Protein AF-A0A9P0HIS6-F1 (afdb_monomer_lite)

InterPro domains:
  IPR008614 Acidic fibroblast growth factor intracellular-binding protein [PF05427] (4-352)
  IPR008614 Acidic fibroblast growth factor intracellular-binding protein [PTHR13223] (1-351)
  IPR010562 Haemolymph juvenile hormone binding [PF06585] (354-543)
  IPR010562 Haemolymph juvenile hormone binding [SM00700] (314-544)
  IPR038606 Takeout superfamily [G3DSA:3.15.10.30] (337-542)

Organism: Nezara viridula (NCBI:txid85310)

Foldseek 3Di:
DPPPPPPPPDPADDADLLLLLCVLLPHDLVRSLVLQLVFDDPPDPCSSVVSSVVSVVNNVVVVVCVVCLLFLVSSVVDDPHRYDPVRSQSNNQSLQDDDQQLLLQVFLDPLDPVVLVVCVVSCVVVVGDNRNSSSNSVSLSSLLVQQVPDAEDSLVCCCVRSVYDSVSSLLSSLRSLSVSLSAHQPDPLNPLDISVLSSQLSVLCLPQQADPHPPPPDGSSDGDLLLLQLLLLLVVCLVVVVVLLCQLLVQCVVPDDPLLSVVCSVCVNQLSCLLSVLSNCSSDSVSSNCVLVSLSPSPVVVLLVSLDDLSNLLSSLVSSLVSSCVDPSNPDPSNNSSSVSSSSSSSSSNSPRCSSQAQPVAQHFLAWDKFAFCDDLDGKIKTFHRKTKHQVVVWDWDDWDADPVQRKIKTKTWRAKMWMKGWIFMADGRRNRTDTATAMKIKMFGGWIKIKMKGWDWDDDPPFTFTQIFIFIATDDTPAIFIQGDHSSHDPVRSVVVSCVCRVCVVVVCVRRRVVVRVSCRVRVSVNCRVVRRPDTPPSVDPDD

pLDDT: mean 84.47, std 11.84, range [38.16, 97.06]

Sequence (545 aa):
MIPDVDVFISNYTIVDPDVYQLWVDGCTSEDAVENVHRHVIRYAENTLELVKSDVCDHYRTYNLLEKLLHNPPKLAEQLNFQIEPLTRQLLIEKYYEFDDIVIRELLGRKLSSRYRKDLDEVSEKTGITLKSCRRQFDNVKRIFKVVEDLQGSVIQNIKNLFLLSEDLAKRYGAVVFMACLRLETGKKKLQYLSFNDFYECALAVMHHWTYPTGSSDHDDMDLDREFLLDLREIRSLLEKEKEFKHLVCAKLKPELLDKAYQELEINFRSYARSIISIGCSLHRSREIKCLFLDLYEKCIEPWRQISWTPHDLTIFLSSFKNCALQLDCFREFDTRHAWERFMTVISTSLLRSKDLGLVSLDPMSMGNFSLGAAKGPITLRVDLSAAQLSGHSAFNLQSVKYDRETFKMEMRGLHKEIELTGGCATKGKLFRVPINSKGTLLFTLKNMEATHTVRFKPRKEKDLTFMDLDITFKINHVDMFKMDLYNPHSTRIAGAALNKLLNDNWKAILAAFTPSMEGVVQQRFTEAFSPLFKHLPYEEILPPY

Radius of gyration: 28.4 Å; chains: 1; bounding box: 76×66×81 Å

Structure (mmCIF, N/CA/C/O backbone):
data_AF-A0A9P0HIS6-F1
#
_entry.id   AF-A0A9P0HIS6-F1
#
loop_
_atom_site.group_PDB
_atom_site.id
_atom_site.type_symbol
_atom_site.label_atom_id
_atom_site.label_alt_id
_atom_site.label_comp_id
_atom_site.label_asym_id
_atom_site.label_entity_id
_atom_site.label_seq_id
_atom_site.pdbx_PDB_ins_code
_atom_site.Cartn_x
_atom_site.Cartn_y
_atom_site.Cartn_z
_atom_site.occupancy
_atom_site.B_iso_or_equiv
_atom_site.auth_seq_id
_atom_site.auth_comp_id
_atom_site.auth_asym_id
_atom_site.auth_atom_id
_atom_site.pdbx_PDB_model_num
ATOM 1 N N . MET A 1 1 ? 32.457 40.689 -40.706 1.00 38.56 1 MET A N 1
ATOM 2 C CA . MET A 1 1 ? 32.436 39.910 -39.454 1.00 38.56 1 MET A CA 1
ATOM 3 C C . MET A 1 1 ? 31.325 38.893 -39.601 1.00 38.56 1 MET A C 1
ATOM 5 O O . MET A 1 1 ? 30.163 39.266 -39.533 1.00 38.56 1 MET A O 1
ATOM 9 N N . ILE A 1 2 ? 31.680 37.665 -39.967 1.00 38.81 2 ILE A N 1
ATOM 10 C CA . ILE A 1 2 ? 30.750 36.535 -39.904 1.00 38.81 2 ILE A CA 1
ATOM 11 C C . ILE A 1 2 ? 30.695 36.184 -38.412 1.00 38.81 2 ILE A C 1
ATOM 13 O O . ILE A 1 2 ? 31.771 36.098 -37.820 1.00 38.81 2 ILE A O 1
ATOM 17 N N . PRO A 1 3 ? 29.518 36.099 -37.774 1.00 46.75 3 PRO A N 1
ATOM 18 C CA . PRO A 1 3 ? 29.457 35.650 -36.393 1.00 46.75 3 PRO A CA 1
ATOM 19 C C . PRO A 1 3 ? 30.014 34.227 -36.359 1.00 46.75 3 PRO A C 1
ATOM 21 O O . PRO A 1 3 ? 29.523 33.370 -37.097 1.00 46.75 3 PRO A O 1
ATOM 24 N N . ASP A 1 4 ? 31.062 34.011 -35.564 1.00 38.62 4 ASP A N 1
ATOM 25 C CA . ASP A 1 4 ? 31.538 32.674 -35.235 1.00 38.62 4 ASP A CA 1
ATOM 26 C C . ASP A 1 4 ? 30.339 31.896 -34.697 1.00 38.62 4 ASP A C 1
ATOM 28 O O . ASP A 1 4 ? 29.796 32.183 -33.628 1.00 38.62 4 ASP A O 1
ATOM 32 N N . VAL A 1 5 ? 29.852 30.960 -35.506 1.00 42.16 5 VAL A N 1
ATOM 33 C CA . VAL A 1 5 ? 28.905 29.963 -35.040 1.00 42.16 5 VAL A CA 1
ATOM 34 C C . VAL A 1 5 ? 29.748 28.992 -34.231 1.00 42.16 5 VAL A C 1
ATOM 36 O O . VAL A 1 5 ? 30.399 28.118 -34.801 1.00 42.16 5 VAL A O 1
ATOM 39 N N . ASP A 1 6 ? 29.755 29.164 -32.911 1.00 38.16 6 ASP A N 1
ATOM 40 C CA . ASP A 1 6 ? 30.245 28.155 -31.975 1.00 38.16 6 ASP A CA 1
ATOM 41 C C . ASP A 1 6 ? 29.341 26.918 -32.087 1.00 38.16 6 ASP A C 1
ATOM 43 O O . ASP A 1 6 ? 28.365 26.735 -31.357 1.00 38.16 6 ASP A O 1
ATOM 47 N N . VAL A 1 7 ? 29.633 26.063 -33.068 1.00 39.72 7 VAL A N 1
ATOM 48 C CA . VAL A 1 7 ? 29.036 24.734 -33.181 1.00 39.72 7 VAL A CA 1
ATOM 49 C C . VAL A 1 7 ? 29.710 23.850 -32.134 1.00 39.72 7 VAL A C 1
ATOM 51 O O . VAL A 1 7 ? 30.724 23.205 -32.397 1.00 39.72 7 VAL A O 1
ATOM 54 N N . PHE A 1 8 ? 29.140 23.798 -30.931 1.00 42.38 8 PHE A N 1
ATOM 55 C CA . PHE A 1 8 ? 29.459 22.742 -29.975 1.00 42.38 8 PHE A CA 1
ATOM 56 C C . PHE A 1 8 ? 28.862 21.424 -30.481 1.00 42.38 8 PHE A C 1
ATOM 58 O O . PHE A 1 8 ? 27.667 21.170 -30.345 1.00 42.38 8 PHE A O 1
ATOM 65 N N . ILE A 1 9 ? 29.698 20.568 -31.071 1.00 45.75 9 ILE A N 1
ATOM 66 C CA . ILE A 1 9 ? 29.363 19.157 -31.288 1.00 45.75 9 ILE A CA 1
ATOM 67 C C . ILE A 1 9 ? 29.581 18.444 -29.949 1.00 45.75 9 ILE A C 1
ATOM 69 O O . ILE A 1 9 ? 30.672 17.948 -29.671 1.00 45.75 9 ILE A O 1
ATOM 73 N N . SER A 1 10 ? 28.572 18.440 -29.080 1.00 51.94 10 SER A N 1
ATOM 74 C CA . SER A 1 10 ? 28.580 17.617 -27.869 1.00 51.94 10 SER A CA 1
ATOM 75 C C . SER A 1 10 ? 28.114 16.199 -28.195 1.00 51.94 10 SER A C 1
ATOM 77 O O . SER A 1 10 ? 27.070 15.971 -28.807 1.00 51.94 10 SER A O 1
ATOM 79 N N . ASN A 1 11 ? 28.908 15.217 -27.781 1.00 60.22 11 ASN A N 1
ATOM 80 C CA . ASN A 1 11 ? 28.584 13.799 -27.857 1.00 60.22 11 ASN A CA 1
ATOM 81 C C . ASN A 1 11 ? 27.758 13.403 -26.625 1.00 60.22 11 ASN A C 1
ATOM 83 O O . ASN A 1 11 ? 28.250 12.729 -25.718 1.00 60.22 11 ASN A O 1
ATOM 87 N N . TYR A 1 12 ? 26.497 13.836 -26.567 1.00 72.06 12 TYR A N 1
ATOM 88 C CA . TYR A 1 12 ? 25.617 13.388 -25.491 1.00 72.06 12 TYR A CA 1
ATOM 89 C C . TYR A 1 12 ? 25.525 11.863 -25.491 1.00 72.06 12 TYR A C 1
ATOM 91 O O . TYR A 1 12 ? 25.334 11.229 -26.530 1.00 72.06 12 TYR A O 1
ATOM 99 N N . THR A 1 13 ? 25.677 11.272 -24.310 1.00 80.62 13 THR A N 1
ATOM 100 C CA . THR A 1 13 ? 25.444 9.843 -24.127 1.00 80.62 13 THR A CA 1
ATOM 101 C C . THR A 1 13 ? 23.959 9.591 -24.334 1.00 80.62 13 THR A C 1
ATOM 103 O O . THR A 1 13 ? 23.132 10.031 -23.535 1.00 80.62 13 THR A O 1
ATOM 106 N N . ILE A 1 14 ? 23.626 8.917 -25.432 1.00 82.06 14 ILE A N 1
ATOM 107 C CA . ILE A 1 14 ? 22.253 8.536 -25.744 1.00 82.06 14 ILE A CA 1
ATOM 108 C C . ILE A 1 14 ? 21.861 7.403 -24.797 1.00 82.06 14 ILE A C 1
ATOM 110 O O . ILE A 1 14 ? 22.582 6.418 -24.646 1.00 82.06 14 ILE A O 1
ATOM 114 N N . VAL A 1 15 ? 20.730 7.577 -24.124 1.00 87.19 15 VAL A N 1
ATOM 115 C CA . VAL A 1 15 ? 20.141 6.576 -23.241 1.00 87.19 15 VAL A CA 1
ATOM 116 C C . VAL A 1 15 ? 18.767 6.255 -23.793 1.00 87.19 15 VAL A C 1
ATOM 118 O O . VAL A 1 15 ? 17.894 7.121 -23.793 1.00 87.19 15 VAL A O 1
ATOM 121 N N . ASP A 1 16 ? 18.570 5.016 -24.228 1.00 87.06 16 ASP A N 1
ATOM 122 C CA . ASP A 1 16 ? 17.240 4.486 -24.502 1.00 87.06 16 ASP A CA 1
ATOM 123 C C . ASP A 1 16 ? 16.554 4.084 -23.175 1.00 87.06 16 ASP A C 1
ATOM 125 O O . ASP A 1 16 ? 17.049 3.192 -22.477 1.00 87.06 16 ASP A O 1
ATOM 129 N N . PRO A 1 17 ? 15.443 4.733 -22.772 1.00 85.00 17 PRO A N 1
ATOM 130 C CA . PRO A 1 17 ? 14.759 4.420 -21.517 1.00 85.00 17 PRO A CA 1
ATOM 131 C C . PRO A 1 17 ? 14.208 2.991 -21.442 1.00 85.00 17 PRO A C 1
ATOM 133 O O . PRO A 1 17 ? 14.182 2.415 -20.354 1.00 85.00 17 PRO A O 1
ATOM 136 N N . ASP A 1 18 ? 13.784 2.415 -22.570 1.00 84.31 18 ASP A N 1
ATOM 137 C CA . ASP A 1 18 ? 13.185 1.081 -22.622 1.00 84.31 18 ASP A CA 1
ATOM 138 C C . ASP A 1 18 ? 14.282 0.011 -22.480 1.00 84.31 18 ASP A C 1
ATOM 140 O O . ASP A 1 18 ? 14.157 -0.926 -21.687 1.00 84.31 18 ASP A O 1
ATOM 144 N N . VAL A 1 19 ? 15.420 0.195 -23.164 1.00 88.44 19 VAL A N 1
ATOM 145 C CA . VAL A 1 19 ? 16.599 -0.680 -23.004 1.00 88.44 19 VAL A CA 1
ATOM 146 C C . VAL A 1 19 ? 17.194 -0.543 -21.600 1.00 88.44 19 VAL A C 1
ATOM 148 O O . VAL A 1 19 ? 17.620 -1.538 -21.006 1.00 88.44 19 VAL A O 1
ATOM 151 N N . TYR A 1 20 ? 17.188 0.668 -21.034 1.00 92.50 20 TYR A N 1
ATOM 152 C CA . TYR A 1 20 ? 17.631 0.896 -19.661 1.00 92.50 20 TYR A CA 1
ATOM 153 C C . TYR A 1 20 ? 16.743 0.179 -18.641 1.00 92.50 20 TYR A C 1
ATOM 155 O O . TYR A 1 20 ? 17.269 -0.460 -17.728 1.00 92.50 20 TYR A O 1
ATOM 163 N N . GLN A 1 21 ? 15.417 0.218 -18.814 1.00 90.38 21 GLN A N 1
ATOM 164 C CA . GLN A 1 21 ? 14.485 -0.505 -17.947 1.00 90.38 21 GLN A CA 1
ATOM 165 C C . GLN A 1 21 ? 14.746 -2.018 -17.989 1.00 90.38 21 GLN A C 1
ATOM 167 O O . GLN A 1 21 ? 14.853 -2.637 -16.938 1.00 90.38 21 GLN A O 1
ATOM 172 N N . LEU A 1 22 ? 14.965 -2.607 -19.171 1.00 85.94 22 LEU A N 1
ATOM 173 C CA . LEU A 1 22 ? 15.311 -4.033 -19.295 1.00 85.94 22 LEU A CA 1
ATOM 174 C C . LEU A 1 22 ? 16.619 -4.387 -18.575 1.00 85.94 22 LEU A C 1
ATOM 176 O O . LEU A 1 22 ? 16.728 -5.437 -17.933 1.00 85.94 22 LEU A O 1
ATOM 180 N N . TRP A 1 23 ? 17.616 -3.503 -18.646 1.00 95.44 23 TRP A N 1
ATOM 181 C CA . TRP A 1 23 ? 18.874 -3.683 -17.924 1.00 95.44 23 TRP A CA 1
ATOM 182 C C . TRP A 1 23 ? 18.682 -3.597 -16.401 1.00 95.44 23 TRP A C 1
ATOM 184 O O . TRP A 1 23 ? 19.247 -4.418 -15.667 1.00 95.44 23 TRP A O 1
ATOM 194 N N . VAL A 1 24 ? 17.861 -2.647 -15.939 1.00 91.81 24 VAL A N 1
ATOM 195 C CA . VAL A 1 24 ? 17.457 -2.446 -14.536 1.00 91.81 24 VAL A CA 1
ATOM 196 C C . VAL A 1 24 ? 16.681 -3.652 -13.988 1.00 91.81 24 VAL A C 1
ATOM 198 O O . VAL A 1 24 ? 16.967 -4.121 -12.881 1.00 91.81 24 VAL A O 1
ATOM 201 N N . ASP A 1 25 ? 15.770 -4.203 -14.791 1.00 86.19 25 ASP A N 1
ATOM 202 C CA . ASP A 1 25 ? 14.981 -5.406 -14.500 1.00 86.19 25 ASP A CA 1
ATOM 203 C C . ASP A 1 25 ? 15.838 -6.676 -14.514 1.00 86.19 25 ASP A C 1
ATOM 205 O O . ASP A 1 25 ? 15.390 -7.748 -14.106 1.00 86.19 25 ASP A O 1
ATOM 209 N N . GLY A 1 26 ? 17.099 -6.559 -14.931 1.00 89.19 26 GLY A N 1
ATOM 210 C CA . GLY A 1 26 ? 18.099 -7.610 -14.870 1.00 89.19 26 GLY A CA 1
ATOM 211 C C . GLY A 1 26 ? 18.077 -8.584 -16.046 1.00 89.19 26 GLY A C 1
ATOM 212 O O . GLY A 1 26 ? 18.701 -9.640 -15.941 1.00 89.19 26 GLY A O 1
ATOM 213 N N . CYS A 1 27 ? 17.406 -8.243 -17.149 1.00 88.75 27 CYS A N 1
ATOM 214 C CA . CYS A 1 27 ? 17.425 -9.025 -18.385 1.00 88.75 27 CYS A CA 1
ATOM 215 C C . CYS A 1 27 ? 18.839 -9.088 -18.980 1.00 88.75 27 CYS A C 1
ATOM 217 O O . CYS A 1 27 ? 19.612 -8.127 -18.883 1.00 88.75 27 CYS A O 1
ATOM 219 N N . THR A 1 28 ? 19.179 -10.208 -19.625 1.00 90.88 28 THR A N 1
ATOM 220 C CA . THR A 1 28 ? 20.441 -10.326 -20.371 1.00 90.88 28 THR A CA 1
ATOM 221 C C . THR A 1 28 ? 20.409 -9.470 -21.638 1.00 90.88 28 THR A C 1
ATOM 223 O O . THR A 1 28 ? 19.341 -9.049 -22.088 1.00 90.88 28 THR A O 1
ATOM 226 N N . SER A 1 29 ? 21.581 -9.194 -22.217 1.00 89.31 29 SER A N 1
ATOM 227 C CA . SER A 1 29 ? 21.670 -8.502 -23.508 1.00 89.31 29 SER A CA 1
ATOM 228 C C . SER A 1 29 ? 20.916 -9.260 -24.598 1.00 89.31 29 SER A C 1
ATOM 230 O O . SER A 1 29 ? 20.249 -8.650 -25.421 1.00 89.31 29 SER A O 1
ATOM 232 N N . GLU A 1 30 ? 20.980 -10.588 -24.581 1.00 88.06 30 GLU A N 1
ATOM 233 C CA . GLU A 1 30 ? 20.314 -11.474 -25.528 1.00 88.06 30 GLU A CA 1
ATOM 234 C C . GLU A 1 30 ? 18.788 -11.391 -25.394 1.00 88.06 30 GLU A C 1
ATOM 236 O O . GLU A 1 30 ? 18.099 -11.190 -26.397 1.00 88.06 30 GLU A O 1
ATOM 241 N N . ASP A 1 31 ? 18.266 -11.460 -24.164 1.00 86.06 31 ASP A N 1
ATOM 242 C CA . ASP A 1 31 ? 16.827 -11.330 -23.895 1.00 86.06 31 ASP A CA 1
ATOM 243 C C . ASP A 1 31 ? 16.311 -9.947 -24.306 1.00 86.06 31 ASP A C 1
ATOM 245 O O . ASP A 1 31 ? 15.230 -9.819 -24.886 1.00 86.06 31 ASP A O 1
ATOM 249 N N . ALA A 1 32 ? 17.093 -8.898 -24.030 1.00 85.62 32 ALA A N 1
ATOM 250 C CA . ALA A 1 32 ? 16.756 -7.533 -24.407 1.00 85.62 32 ALA A CA 1
ATOM 251 C C . ALA A 1 32 ? 16.767 -7.339 -25.926 1.00 85.62 32 ALA A C 1
ATOM 253 O O . ALA A 1 32 ? 15.851 -6.717 -26.458 1.00 85.62 32 ALA A O 1
ATOM 254 N N . VAL A 1 33 ? 17.734 -7.924 -26.642 1.00 85.00 33 VAL A N 1
ATOM 255 C CA . VAL A 1 33 ? 17.771 -7.914 -28.113 1.00 85.00 33 VAL A CA 1
ATOM 256 C C . VAL A 1 33 ? 16.543 -8.589 -28.692 1.00 85.00 33 VAL A C 1
ATOM 258 O O . VAL A 1 33 ? 15.912 -8.025 -29.584 1.00 85.00 33 VAL A O 1
ATOM 261 N N . GLU A 1 34 ? 16.173 -9.770 -28.190 1.00 80.75 34 GLU A N 1
ATOM 262 C CA . GLU A 1 34 ? 14.961 -10.447 -28.648 1.00 80.75 34 GLU A CA 1
ATOM 263 C C . GLU A 1 34 ? 13.734 -9.561 -28.420 1.00 80.75 34 GLU A C 1
ATOM 265 O O . GLU A 1 34 ? 12.851 -9.461 -29.280 1.00 80.75 34 GLU A O 1
ATOM 270 N N . ASN A 1 35 ? 13.713 -8.868 -27.284 1.00 77.38 35 ASN A N 1
ATOM 271 C CA . ASN A 1 35 ? 12.614 -8.003 -26.938 1.00 77.38 35 ASN A CA 1
ATOM 272 C C . ASN A 1 35 ? 12.484 -6.778 -27.811 1.00 77.38 35 ASN A C 1
ATOM 274 O O . ASN A 1 35 ? 11.425 -6.568 -28.396 1.00 77.38 35 ASN A O 1
ATOM 278 N N . VAL A 1 36 ? 13.557 -6.018 -27.967 1.00 78.44 36 VAL A N 1
ATOM 279 C CA . VAL A 1 36 ? 13.574 -4.851 -28.844 1.00 78.44 36 VAL A CA 1
ATOM 280 C C . VAL A 1 36 ? 13.284 -5.292 -30.286 1.00 78.44 36 VAL A C 1
ATOM 282 O O . VAL A 1 36 ? 12.434 -4.713 -30.963 1.00 78.44 36 VAL A O 1
ATOM 285 N N . HIS A 1 37 ? 13.873 -6.402 -30.747 1.00 75.38 37 HIS A N 1
ATOM 286 C CA . HIS A 1 37 ? 13.669 -6.912 -32.105 1.00 75.38 37 HIS A CA 1
ATOM 287 C C . HIS A 1 37 ? 12.217 -7.315 -32.404 1.00 75.38 37 HIS A C 1
ATOM 289 O O . HIS A 1 37 ? 11.747 -7.112 -33.526 1.00 75.38 37 HIS A O 1
ATOM 295 N N . ARG A 1 38 ? 11.464 -7.854 -31.430 1.00 71.12 38 ARG A N 1
ATOM 296 C CA . ARG A 1 38 ? 10.035 -8.191 -31.618 1.00 71.12 38 ARG A CA 1
ATOM 297 C C . ARG A 1 38 ? 9.165 -6.978 -31.969 1.00 71.12 38 ARG A C 1
ATOM 299 O O . ARG A 1 38 ? 8.029 -7.153 -32.406 1.00 71.12 38 ARG A O 1
ATOM 306 N N . HIS A 1 39 ? 9.691 -5.775 -31.802 1.00 66.44 39 HIS A N 1
ATOM 307 C CA . HIS A 1 39 ? 8.915 -4.551 -31.756 1.00 66.44 39 HIS A CA 1
ATOM 308 C C . HIS A 1 39 ? 9.420 -3.430 -32.659 1.00 66.44 39 HIS A C 1
ATOM 310 O O . HIS A 1 39 ? 8.727 -2.421 -32.842 1.00 66.44 39 HIS A O 1
ATOM 316 N N . VAL A 1 40 ? 10.595 -3.623 -33.252 1.00 67.50 40 VAL A N 1
ATOM 317 C CA . VAL A 1 40 ? 11.108 -2.793 -34.335 1.00 67.50 40 VAL A CA 1
ATOM 318 C C . VAL A 1 40 ? 10.367 -3.131 -35.630 1.00 67.50 40 VAL A C 1
ATOM 320 O O . VAL A 1 40 ? 10.153 -4.295 -35.977 1.00 67.50 40 VAL A O 1
ATOM 323 N N . ILE A 1 41 ? 9.956 -2.093 -36.363 1.00 59.81 41 ILE A N 1
ATOM 324 C CA . ILE A 1 41 ? 9.287 -2.250 -37.655 1.00 59.81 41 ILE A CA 1
ATOM 325 C C . ILE A 1 41 ? 10.320 -2.740 -38.679 1.00 59.81 41 ILE A C 1
ATOM 327 O O . ILE A 1 41 ? 11.341 -2.094 -38.912 1.00 59.81 41 ILE A O 1
ATOM 331 N N . ARG A 1 42 ? 10.057 -3.902 -39.284 1.00 62.53 42 ARG A N 1
ATOM 332 C CA . ARG A 1 42 ? 10.966 -4.560 -40.233 1.00 62.53 42 ARG A CA 1
ATOM 333 C C . ARG A 1 42 ? 10.935 -3.853 -41.587 1.00 62.53 42 ARG A C 1
ATOM 335 O O . ARG A 1 42 ? 10.133 -4.205 -42.446 1.00 62.53 42 ARG A O 1
ATOM 342 N N . TYR A 1 43 ? 11.797 -2.858 -41.763 1.00 54.03 43 TYR A N 1
ATOM 343 C CA . TYR A 1 43 ? 11.979 -2.168 -43.044 1.00 54.03 43 TYR A CA 1
ATOM 344 C C . TYR A 1 43 ? 13.182 -2.686 -43.857 1.00 54.03 43 TYR A C 1
ATOM 346 O O . TYR A 1 43 ? 13.255 -2.394 -45.046 1.00 54.03 43 TYR A O 1
ATOM 354 N N . ALA A 1 44 ? 14.110 -3.451 -43.261 1.00 56.03 44 ALA A N 1
ATOM 355 C CA . ALA A 1 44 ? 15.348 -3.901 -43.912 1.00 56.03 44 ALA A CA 1
ATOM 356 C C . ALA A 1 44 ? 15.728 -5.353 -43.549 1.00 56.03 44 ALA A C 1
ATOM 358 O O . ALA A 1 44 ? 15.354 -5.855 -42.492 1.00 56.03 44 ALA A O 1
ATOM 359 N N . GLU A 1 45 ? 16.515 -6.017 -44.404 1.00 55.88 45 GLU A N 1
ATOM 360 C CA . GLU A 1 45 ? 16.957 -7.414 -44.211 1.00 55.88 45 GLU A CA 1
ATOM 361 C C . GLU A 1 45 ? 17.912 -7.597 -43.009 1.00 55.88 45 GLU A C 1
ATOM 363 O O . GLU A 1 45 ? 17.972 -8.681 -42.435 1.00 55.88 45 GLU A O 1
ATOM 368 N N . ASN A 1 46 ? 18.573 -6.524 -42.548 1.00 64.62 46 ASN A N 1
ATOM 369 C CA . ASN A 1 46 ? 19.572 -6.551 -41.464 1.00 64.62 46 ASN A CA 1
ATOM 370 C C . ASN A 1 46 ? 19.074 -5.978 -40.120 1.00 64.62 46 ASN A C 1
ATOM 372 O O . ASN A 1 46 ? 19.878 -5.621 -39.259 1.00 64.62 46 ASN A O 1
ATOM 376 N N . THR A 1 47 ? 17.757 -5.863 -39.911 1.00 74.81 47 THR A N 1
ATOM 377 C CA . THR A 1 47 ? 17.193 -5.235 -38.699 1.00 74.81 47 THR A CA 1
ATOM 378 C C . THR A 1 47 ? 17.623 -5.926 -37.397 1.00 74.81 47 THR A C 1
ATOM 380 O O . THR A 1 47 ? 17.848 -5.241 -36.404 1.00 74.81 47 THR A O 1
ATOM 383 N N . LEU A 1 48 ? 17.791 -7.253 -37.384 1.00 80.06 48 LEU A N 1
ATOM 384 C CA . LEU A 1 48 ? 18.204 -7.986 -36.180 1.00 80.06 48 LEU A CA 1
ATOM 385 C C . LEU A 1 48 ? 19.644 -7.668 -35.754 1.00 80.06 48 LEU A C 1
ATOM 387 O O . LEU A 1 48 ? 19.883 -7.433 -34.574 1.00 80.06 48 LEU A O 1
ATOM 391 N N . GLU A 1 49 ? 20.589 -7.632 -36.695 1.00 81.56 49 GLU A N 1
ATOM 392 C CA . GLU A 1 49 ? 21.998 -7.340 -36.391 1.00 81.56 49 GLU A CA 1
ATOM 393 C C . GLU A 1 49 ? 22.185 -5.895 -35.911 1.00 81.56 49 GLU A C 1
ATOM 395 O O . GLU A 1 49 ? 22.958 -5.646 -34.987 1.00 81.56 49 GLU A O 1
ATOM 400 N N . LEU A 1 50 ? 21.420 -4.948 -36.468 1.00 79.94 50 LEU A N 1
ATOM 401 C CA . LEU A 1 50 ? 21.429 -3.554 -36.016 1.00 79.94 50 LEU A CA 1
ATOM 402 C C . LEU A 1 50 ? 20.893 -3.414 -34.586 1.00 79.94 50 LEU A C 1
ATOM 404 O O . LEU A 1 50 ? 21.546 -2.788 -33.757 1.00 79.94 50 LEU A O 1
ATOM 408 N N . VAL A 1 51 ? 19.753 -4.046 -34.276 1.00 84.06 51 VAL A N 1
ATOM 409 C CA . VAL A 1 51 ? 19.199 -4.067 -32.908 1.00 84.06 51 VAL A CA 1
ATOM 410 C C . VAL A 1 51 ? 20.169 -4.737 -31.940 1.00 84.06 51 VAL A C 1
ATOM 412 O O . VAL A 1 51 ? 20.370 -4.257 -30.828 1.00 84.06 51 VAL A O 1
ATOM 415 N N . LYS A 1 52 ? 20.799 -5.836 -32.363 1.00 86.81 52 LYS A N 1
ATOM 416 C CA . LYS A 1 52 ? 21.791 -6.540 -31.556 1.00 86.81 52 LYS A CA 1
ATOM 417 C C . LYS A 1 52 ? 22.976 -5.647 -31.210 1.00 86.81 52 LYS A C 1
ATOM 419 O O . LYS A 1 52 ? 23.351 -5.586 -30.041 1.00 86.81 52 LYS A O 1
ATOM 424 N N . SER A 1 53 ? 23.544 -4.963 -32.204 1.00 86.69 53 SER A N 1
ATOM 425 C CA . SER A 1 53 ? 24.638 -4.011 -31.988 1.00 86.69 53 SER A CA 1
ATOM 426 C C . SER A 1 53 ? 24.221 -2.904 -31.022 1.00 86.69 53 SER A C 1
ATOM 428 O O . SER A 1 53 ? 24.888 -2.705 -30.011 1.00 86.69 53 SER A O 1
ATOM 430 N N . ASP A 1 54 ? 23.084 -2.258 -31.287 1.00 87.12 54 ASP A N 1
ATOM 431 C CA . ASP A 1 54 ? 22.598 -1.110 -30.520 1.00 87.12 54 ASP A CA 1
ATOM 432 C C . ASP A 1 54 ? 22.313 -1.455 -29.048 1.00 87.12 54 ASP A C 1
ATOM 434 O O . ASP A 1 54 ? 22.821 -0.799 -28.137 1.00 87.12 54 ASP A O 1
ATOM 438 N N . VAL A 1 55 ? 21.585 -2.545 -28.781 1.00 89.81 55 VAL A N 1
ATOM 439 C CA . VAL A 1 55 ? 21.301 -2.990 -27.406 1.00 89.81 55 VAL A CA 1
ATOM 440 C C . VAL A 1 55 ? 22.585 -3.388 -26.678 1.00 89.81 55 VAL A C 1
ATOM 442 O O . VAL A 1 55 ? 22.749 -3.066 -25.501 1.00 89.81 55 VAL A O 1
ATOM 445 N N . CYS A 1 56 ? 23.526 -4.055 -27.355 1.00 91.06 56 CYS A N 1
ATOM 446 C CA . CYS A 1 56 ? 24.807 -4.412 -26.745 1.00 91.06 56 CYS A CA 1
ATOM 447 C C . CYS A 1 56 ? 25.631 -3.171 -26.373 1.00 91.06 56 CYS A C 1
ATOM 449 O O . CYS A 1 56 ? 26.263 -3.157 -25.314 1.00 91.06 56 CYS A O 1
ATOM 451 N N . ASP A 1 57 ? 25.619 -2.132 -27.207 1.00 90.44 57 ASP A N 1
ATOM 452 C CA . ASP A 1 57 ? 26.316 -0.871 -26.943 1.00 90.44 57 ASP A CA 1
ATOM 453 C C . ASP A 1 57 ? 25.687 -0.103 -25.771 1.00 90.44 57 ASP A C 1
ATOM 455 O O . ASP A 1 57 ? 26.406 0.349 -24.869 1.00 90.44 57 ASP A O 1
ATOM 459 N N . HIS A 1 58 ? 24.354 -0.063 -25.691 1.00 91.94 58 HIS A N 1
ATOM 460 C CA . HIS A 1 58 ? 23.638 0.470 -24.529 1.00 91.94 58 HIS A CA 1
ATOM 461 C C . HIS A 1 58 ? 23.975 -0.309 -23.248 1.00 91.94 58 HIS A C 1
ATOM 463 O O . HIS A 1 58 ? 24.353 0.289 -22.241 1.00 91.94 58 HIS A O 1
ATOM 469 N N . TYR A 1 59 ? 23.953 -1.645 -23.285 1.00 94.38 59 TYR A N 1
ATOM 470 C CA . TYR A 1 59 ? 24.293 -2.489 -22.132 1.00 94.38 59 TYR A CA 1
ATOM 471 C C . TYR A 1 59 ? 25.731 -2.274 -21.643 1.00 94.38 59 TYR A C 1
ATOM 473 O O . TYR A 1 59 ? 25.973 -2.203 -20.434 1.00 94.38 59 TYR A O 1
ATOM 481 N N . ARG A 1 60 ? 26.699 -2.141 -22.561 1.00 92.75 60 ARG A N 1
ATOM 482 C CA . ARG A 1 60 ? 28.088 -1.788 -22.217 1.00 92.75 60 ARG A CA 1
ATOM 483 C C . ARG A 1 60 ? 28.140 -0.440 -21.507 1.00 92.75 60 ARG A C 1
ATOM 485 O O . ARG A 1 60 ? 28.782 -0.334 -20.464 1.00 92.75 60 ARG A O 1
ATOM 492 N N . THR A 1 61 ? 27.428 0.552 -22.034 1.00 91.62 61 THR A N 1
ATOM 493 C CA . THR A 1 61 ? 27.341 1.894 -21.449 1.00 91.62 61 THR A CA 1
ATOM 494 C C . THR A 1 61 ? 26.738 1.853 -20.043 1.00 91.62 61 THR A C 1
ATOM 496 O O . THR A 1 61 ? 27.330 2.388 -19.108 1.00 91.62 61 THR A O 1
ATOM 499 N N . TYR A 1 62 ? 25.624 1.146 -19.838 1.00 94.19 62 TYR A N 1
ATOM 500 C CA . TYR A 1 62 ? 24.977 1.047 -18.525 1.00 94.19 62 TYR A CA 1
ATOM 501 C C . TYR A 1 62 ? 25.844 0.334 -17.485 1.00 94.19 62 TYR A C 1
ATOM 503 O O . TYR A 1 62 ? 25.929 0.790 -16.348 1.00 94.19 62 TYR A O 1
ATOM 511 N N . ASN A 1 63 ? 26.578 -0.711 -17.878 1.00 92.69 63 ASN A N 1
ATOM 512 C CA . ASN A 1 63 ? 27.541 -1.375 -16.993 1.00 92.69 63 ASN A CA 1
ATOM 513 C C . ASN A 1 63 ? 28.688 -0.437 -16.563 1.00 92.69 63 ASN A C 1
ATOM 515 O O . ASN A 1 63 ? 29.216 -0.564 -15.456 1.00 92.69 63 ASN A O 1
ATOM 519 N N . LEU A 1 64 ? 29.089 0.516 -17.414 1.00 91.25 64 LEU A N 1
ATOM 520 C CA . LEU A 1 64 ? 30.062 1.548 -17.039 1.00 91.25 64 LEU A CA 1
ATOM 521 C C . LEU A 1 64 ? 29.446 2.582 -16.082 1.00 91.25 64 LEU A C 1
ATOM 523 O O . LEU A 1 64 ? 30.103 2.992 -15.122 1.00 91.25 64 LEU A O 1
ATOM 527 N N . LEU A 1 65 ? 28.184 2.962 -16.309 1.00 91.50 65 LEU A N 1
ATOM 528 C CA . LEU A 1 65 ? 27.440 3.905 -15.467 1.00 91.50 65 LEU A CA 1
ATOM 529 C C . LEU A 1 65 ? 27.054 3.327 -14.097 1.00 91.50 65 LEU A C 1
ATOM 531 O O . LEU A 1 65 ? 26.936 4.087 -13.140 1.00 91.50 65 LEU A O 1
ATOM 535 N N . GLU A 1 66 ? 26.910 2.008 -13.955 1.00 92.88 66 GLU A N 1
ATOM 536 C CA . GLU A 1 66 ? 26.482 1.339 -12.713 1.00 92.88 66 GLU A CA 1
ATOM 537 C C . GLU A 1 66 ? 27.299 1.773 -11.485 1.00 92.88 66 GLU A C 1
ATOM 539 O O . GLU A 1 66 ? 26.750 2.102 -10.432 1.00 92.88 66 GLU A O 1
ATOM 544 N N . LYS A 1 67 ? 28.628 1.872 -11.628 1.00 88.94 67 LYS A N 1
ATOM 545 C CA . LYS A 1 67 ? 29.510 2.315 -10.533 1.00 88.94 67 LYS A CA 1
ATOM 546 C C . LYS A 1 67 ? 29.253 3.761 -10.112 1.00 88.94 67 LYS A C 1
ATOM 548 O O . LYS A 1 67 ? 29.450 4.088 -8.943 1.00 88.94 67 LYS A O 1
ATOM 553 N N . LEU A 1 68 ? 28.844 4.611 -11.051 1.00 90.19 68 LEU A N 1
ATOM 554 C CA . LEU A 1 68 ? 28.498 6.009 -10.801 1.00 90.19 68 LEU A CA 1
ATOM 555 C C . LEU A 1 68 ? 27.105 6.117 -10.175 1.00 90.19 68 LEU A C 1
ATOM 557 O O . LEU A 1 68 ? 26.912 6.918 -9.271 1.00 90.19 68 LEU A O 1
ATOM 561 N N . LEU A 1 69 ? 26.167 5.249 -10.563 1.00 92.75 69 LEU A N 1
ATOM 562 C CA . LEU A 1 69 ? 24.829 5.178 -9.966 1.00 92.75 69 LEU A CA 1
ATOM 563 C C . LEU A 1 69 ? 24.858 4.767 -8.488 1.00 92.75 69 LEU A C 1
ATOM 565 O O . LEU A 1 69 ? 23.963 5.124 -7.733 1.00 92.75 69 LEU A O 1
ATOM 569 N N . HIS A 1 70 ? 25.913 4.089 -8.025 1.00 93.38 70 HIS A N 1
ATOM 570 C CA . HIS A 1 70 ? 26.117 3.842 -6.593 1.00 93.38 70 HIS A CA 1
ATOM 571 C C . HIS A 1 70 ? 26.351 5.121 -5.776 1.00 93.38 70 HIS A C 1
ATOM 573 O O . HIS A 1 70 ? 26.175 5.101 -4.560 1.00 93.38 70 HIS A O 1
ATOM 579 N N . ASN A 1 71 ? 26.781 6.213 -6.407 1.00 90.25 71 ASN A N 1
ATOM 580 C CA . ASN A 1 71 ? 26.993 7.503 -5.764 1.00 90.25 71 ASN A CA 1
ATOM 581 C C . ASN A 1 71 ? 26.451 8.611 -6.686 1.00 90.25 71 ASN A C 1
ATOM 583 O O . ASN A 1 71 ? 27.225 9.189 -7.453 1.00 90.25 71 ASN A O 1
ATOM 587 N N . PRO A 1 72 ? 25.134 8.888 -6.636 1.00 91.12 72 PRO A N 1
ATOM 588 C CA . PRO A 1 72 ? 24.456 9.775 -7.582 1.00 91.12 72 PRO A CA 1
ATOM 589 C C . PRO A 1 72 ? 25.110 11.157 -7.787 1.00 91.12 72 PRO A C 1
ATOM 591 O O . PRO A 1 72 ? 25.214 11.574 -8.942 1.00 91.12 72 PRO A O 1
ATOM 594 N N . PRO A 1 73 ? 25.655 11.840 -6.757 1.00 88.06 73 PRO A N 1
ATOM 595 C CA . PRO A 1 73 ? 26.443 13.063 -6.955 1.00 88.06 73 PRO A CA 1
ATOM 596 C C . PRO A 1 73 ? 27.618 12.913 -7.937 1.00 88.06 73 PRO A C 1
ATOM 598 O O . PRO A 1 73 ? 27.825 13.770 -8.795 1.00 88.06 73 PRO A O 1
ATOM 601 N N . LYS A 1 74 ? 28.339 11.783 -7.914 1.00 88.00 74 LYS A N 1
ATOM 602 C CA . LYS A 1 74 ? 29.475 11.538 -8.825 1.00 88.00 74 LYS A CA 1
ATOM 603 C C . LYS A 1 74 ? 29.061 11.375 -10.283 1.00 88.00 74 LYS A C 1
ATOM 605 O O . LYS A 1 74 ? 29.882 11.588 -11.173 1.00 88.00 74 LYS A O 1
ATOM 610 N N . LEU A 1 75 ? 27.804 11.017 -10.549 1.00 85.81 75 LEU A N 1
ATOM 611 C CA . LEU A 1 75 ? 27.270 10.973 -11.911 1.00 85.81 75 LEU A CA 1
ATOM 612 C C . LEU A 1 75 ? 27.204 12.377 -12.535 1.00 85.81 75 LEU A C 1
ATOM 614 O O . LEU A 1 75 ? 27.277 12.503 -13.757 1.00 85.81 75 LEU A O 1
ATOM 618 N N . ALA A 1 76 ? 27.090 13.424 -11.709 1.00 76.56 76 ALA A N 1
ATOM 619 C CA . ALA A 1 76 ? 27.102 14.815 -12.146 1.00 76.56 76 ALA A CA 1
ATOM 620 C C . ALA A 1 76 ? 28.508 15.405 -12.312 1.00 76.56 76 ALA A C 1
ATOM 622 O O . ALA A 1 76 ? 28.693 16.262 -13.169 1.00 76.56 76 ALA A O 1
ATOM 623 N N . GLU A 1 77 ? 29.469 14.961 -11.504 1.00 81.75 77 GLU A N 1
ATOM 624 C CA . GLU A 1 77 ? 30.839 15.499 -11.484 1.00 81.75 77 GLU A CA 1
ATOM 625 C C . GLU A 1 77 ? 31.749 14.897 -12.564 1.00 81.75 77 GLU A C 1
ATOM 627 O O . GLU A 1 77 ? 32.768 15.481 -12.929 1.00 81.75 77 GLU A O 1
ATOM 632 N N . GLN A 1 78 ? 31.414 13.708 -13.062 1.00 81.75 78 GLN A N 1
ATOM 633 C CA . GLN A 1 78 ? 32.222 13.005 -14.056 1.00 81.75 78 GLN A CA 1
ATOM 634 C C . GLN A 1 78 ? 32.154 13.662 -15.448 1.00 81.75 78 GLN A C 1
ATOM 636 O O . GLN A 1 78 ? 31.116 14.178 -15.858 1.00 81.75 78 GLN A O 1
ATOM 641 N N . LEU A 1 79 ? 33.265 13.598 -16.191 1.00 79.38 79 LEU A N 1
ATOM 642 C CA . LEU A 1 79 ? 33.416 14.197 -17.529 1.00 79.38 79 LEU A CA 1
ATOM 643 C C . LEU A 1 79 ? 33.369 13.169 -18.675 1.00 79.38 79 LEU A C 1
ATOM 645 O O . LEU A 1 79 ? 33.433 13.543 -19.843 1.00 79.38 79 LEU A O 1
ATOM 649 N N . ASN A 1 80 ? 33.287 11.875 -18.355 1.00 79.50 80 ASN A N 1
ATOM 650 C CA . ASN A 1 80 ? 33.392 10.781 -19.324 1.00 79.50 80 ASN A CA 1
ATOM 651 C C . ASN A 1 80 ? 32.094 10.573 -20.118 1.00 79.50 80 ASN A C 1
ATOM 653 O O . ASN A 1 80 ? 32.142 10.150 -21.269 1.00 79.50 80 ASN A O 1
ATOM 657 N N . PHE A 1 81 ? 30.949 10.860 -19.502 1.00 82.25 81 PHE A N 1
ATOM 658 C CA . PHE A 1 81 ? 29.619 10.746 -20.085 1.00 82.25 81 PHE A CA 1
ATOM 659 C C . PHE A 1 81 ? 28.920 12.098 -19.999 1.00 82.25 81 PHE A C 1
ATOM 661 O O . PHE A 1 81 ? 28.570 12.564 -18.915 1.00 82.25 81 PHE A O 1
ATOM 668 N N . GLN A 1 82 ? 28.684 12.733 -21.142 1.00 83.81 82 GLN A N 1
ATOM 669 C CA . GLN A 1 82 ? 27.887 13.954 -21.197 1.00 83.81 82 GLN A CA 1
ATOM 670 C C . GLN A 1 82 ? 26.403 13.573 -21.146 1.00 83.81 82 GLN A C 1
ATOM 672 O O . GLN A 1 82 ? 25.838 13.139 -22.147 1.00 83.81 82 GLN A O 1
ATOM 677 N N . ILE A 1 83 ? 25.779 13.686 -19.971 1.00 85.12 83 ILE A N 1
ATOM 678 C CA . ILE A 1 83 ? 24.384 13.283 -19.738 1.00 85.12 83 ILE A CA 1
ATOM 679 C C . ILE A 1 83 ? 23.557 14.513 -19.366 1.00 85.12 83 ILE A C 1
ATOM 681 O O . ILE A 1 83 ? 23.912 15.268 -18.460 1.00 85.12 83 ILE A O 1
ATOM 685 N N . GLU A 1 84 ? 22.430 14.699 -20.051 1.00 85.94 84 GLU A N 1
ATOM 686 C CA . GLU A 1 84 ? 21.478 15.769 -19.752 1.00 85.94 84 GLU A CA 1
ATOM 687 C C . GLU A 1 84 ? 20.905 15.632 -18.323 1.00 85.94 84 GLU A C 1
ATOM 689 O O . GLU A 1 84 ? 20.637 14.511 -17.879 1.00 85.94 84 GLU A O 1
ATOM 694 N N . PRO A 1 85 ? 20.649 16.737 -17.591 1.00 84.38 85 PRO A N 1
ATOM 695 C CA . PRO A 1 85 ? 20.093 16.685 -16.239 1.00 84.38 85 PRO A CA 1
ATOM 696 C C . PRO A 1 85 ? 18.827 15.828 -16.083 1.00 84.38 85 PRO A C 1
ATOM 698 O O . PRO A 1 85 ? 18.735 15.085 -15.107 1.00 84.38 85 PRO A O 1
ATOM 701 N N . LEU A 1 86 ? 17.894 15.889 -17.042 1.00 86.19 86 LEU A N 1
ATOM 702 C CA . LEU A 1 86 ? 16.661 15.090 -17.025 1.00 86.19 86 LEU A CA 1
ATOM 703 C C . LEU A 1 86 ? 16.955 13.592 -17.169 1.00 86.19 86 LEU A C 1
ATOM 705 O O . LEU A 1 86 ? 16.455 12.779 -16.395 1.00 86.19 86 LEU A O 1
ATOM 709 N N . THR A 1 87 ? 17.829 13.231 -18.109 1.00 87.81 87 THR A N 1
ATOM 710 C CA . THR A 1 87 ? 18.273 11.846 -18.320 1.00 87.81 87 THR A CA 1
ATOM 711 C C . THR A 1 87 ? 19.022 11.312 -17.103 1.00 87.81 87 THR A C 1
ATOM 713 O O . THR A 1 87 ? 18.825 10.172 -16.698 1.00 87.81 87 THR A O 1
ATOM 716 N N . ARG A 1 88 ? 19.836 12.143 -16.448 1.00 90.12 88 ARG A N 1
ATOM 717 C CA . ARG A 1 88 ? 20.515 11.781 -15.199 1.00 90.12 88 ARG A CA 1
ATOM 718 C C . ARG A 1 88 ? 19.521 11.477 -14.078 1.00 90.12 88 ARG A C 1
ATOM 720 O O . ARG A 1 88 ? 19.696 10.478 -13.388 1.00 90.12 88 ARG A O 1
ATOM 727 N N . GLN A 1 89 ? 18.490 12.305 -13.911 1.00 89.38 89 GLN A N 1
ATOM 728 C CA . GLN A 1 89 ? 17.440 12.054 -12.925 1.00 89.38 89 GLN A CA 1
ATOM 729 C C . GLN A 1 89 ? 16.685 10.758 -13.240 1.00 89.38 89 GLN A C 1
ATOM 731 O O . GLN A 1 89 ? 16.492 9.949 -12.341 1.00 89.38 89 GLN A O 1
ATOM 736 N N . LEU A 1 90 ? 16.339 10.519 -14.511 1.00 91.56 90 LEU A N 1
ATOM 737 C CA . LEU A 1 90 ? 15.718 9.270 -14.960 1.00 91.56 90 LEU A CA 1
ATOM 738 C C . LEU A 1 90 ? 16.574 8.049 -14.594 1.00 91.56 90 LEU A C 1
ATOM 740 O O . LEU A 1 90 ? 16.055 7.099 -14.014 1.00 91.56 90 LEU A O 1
ATOM 744 N N . LEU A 1 91 ? 17.873 8.082 -14.911 1.00 93.75 91 LEU A N 1
ATOM 745 C CA . LEU A 1 91 ? 18.806 6.993 -14.613 1.00 93.75 91 LEU A CA 1
ATOM 746 C C . LEU A 1 91 ? 18.860 6.700 -13.109 1.00 93.75 91 LEU A C 1
ATOM 748 O O . LEU A 1 91 ? 18.764 5.547 -12.702 1.00 93.75 91 LEU A O 1
ATOM 752 N N . ILE A 1 92 ? 18.994 7.740 -12.281 1.00 95.00 92 ILE A N 1
ATOM 753 C CA . ILE A 1 92 ? 19.056 7.597 -10.822 1.00 95.00 92 ILE A CA 1
ATOM 754 C C . ILE A 1 92 ? 17.734 7.039 -10.283 1.00 95.00 92 ILE A C 1
ATOM 756 O O . ILE A 1 92 ? 17.745 6.033 -9.574 1.00 95.00 92 ILE A O 1
ATOM 760 N N . GLU A 1 93 ? 16.606 7.649 -10.646 1.00 93.56 93 GLU A N 1
ATOM 761 C CA . GLU A 1 93 ? 15.283 7.275 -10.141 1.00 93.56 93 GLU A CA 1
ATOM 762 C C . GLU A 1 93 ? 14.967 5.814 -10.486 1.00 93.56 93 GLU A C 1
ATOM 764 O O . GLU A 1 93 ? 14.675 5.011 -9.601 1.00 93.56 93 GLU A O 1
ATOM 769 N N . LYS A 1 94 ? 15.145 5.424 -11.755 1.00 91.94 94 LYS A N 1
ATOM 770 C CA . LYS A 1 94 ? 14.922 4.049 -12.221 1.00 91.94 94 LYS A CA 1
ATOM 771 C C . LYS A 1 94 ? 15.891 3.047 -11.607 1.00 91.94 94 LYS A C 1
ATOM 773 O O . LYS A 1 94 ? 15.495 1.930 -11.271 1.00 91.94 94 LYS A O 1
ATOM 778 N N . TYR A 1 95 ? 17.151 3.429 -11.399 1.00 96.88 95 TYR A N 1
ATOM 779 C CA . TYR A 1 95 ? 18.117 2.546 -10.752 1.00 96.88 95 TYR A CA 1
ATOM 780 C C . TYR A 1 95 ? 17.781 2.267 -9.287 1.00 96.88 95 TYR A C 1
ATOM 782 O O . TYR A 1 95 ? 18.088 1.173 -8.808 1.00 96.88 95 TYR A O 1
ATOM 790 N N . TYR A 1 96 ? 17.171 3.221 -8.583 1.00 97.06 96 TYR A N 1
ATOM 791 C CA . TYR A 1 96 ? 16.780 3.088 -7.180 1.00 97.06 96 TYR A CA 1
ATOM 792 C C . TYR A 1 96 ? 15.327 2.640 -6.979 1.00 97.06 96 TYR A C 1
ATOM 794 O O . TYR A 1 96 ? 14.983 2.248 -5.867 1.00 97.06 96 TYR A O 1
ATOM 802 N N . GLU A 1 97 ? 14.493 2.626 -8.015 1.00 93.06 97 GLU A N 1
ATOM 803 C CA . GLU A 1 97 ? 13.155 2.035 -7.967 1.00 93.06 97 GLU A CA 1
ATOM 804 C C . GLU A 1 97 ? 13.224 0.542 -7.587 1.00 93.06 97 GLU A C 1
ATOM 806 O O . GLU A 1 97 ? 14.116 -0.197 -8.031 1.00 93.06 97 GLU A O 1
ATOM 811 N N . PHE A 1 98 ? 12.293 0.103 -6.739 1.00 92.81 98 PHE A N 1
ATOM 812 C CA . PHE A 1 98 ? 12.221 -1.263 -6.226 1.00 92.81 98 PHE A CA 1
ATOM 813 C C . PHE A 1 98 ? 10.800 -1.823 -6.294 1.00 92.81 98 PHE A C 1
ATOM 815 O O . PHE A 1 98 ? 9.823 -1.077 -6.280 1.00 92.81 98 PHE A O 1
ATOM 822 N N . ASP A 1 99 ? 10.704 -3.149 -6.286 1.00 86.00 99 ASP A N 1
ATOM 823 C CA . ASP A 1 99 ? 9.447 -3.883 -6.260 1.00 86.00 99 ASP A CA 1
ATOM 824 C C . ASP A 1 99 ? 8.987 -4.120 -4.816 1.00 86.00 99 ASP A C 1
ATOM 826 O O . ASP A 1 99 ? 9.711 -4.683 -3.988 1.00 86.00 99 ASP A O 1
ATOM 830 N N . ASP A 1 100 ? 7.735 -3.777 -4.519 1.00 86.31 100 ASP A N 1
ATOM 831 C CA . ASP A 1 100 ? 7.095 -3.975 -3.212 1.00 86.31 100 ASP A CA 1
ATOM 832 C C . ASP A 1 100 ? 7.202 -5.419 -2.722 1.00 86.31 100 ASP A C 1
ATOM 834 O O . ASP A 1 100 ? 7.467 -5.673 -1.547 1.00 86.31 100 ASP A O 1
ATOM 838 N N . ILE A 1 101 ? 7.016 -6.373 -3.635 1.00 84.50 101 ILE A N 1
ATOM 839 C CA . ILE A 1 101 ? 7.074 -7.809 -3.348 1.00 84.50 101 ILE A CA 1
ATOM 840 C C . ILE A 1 101 ? 8.488 -8.269 -2.977 1.00 84.50 101 ILE A C 1
ATOM 842 O O . ILE A 1 101 ? 8.638 -9.159 -2.143 1.00 84.50 101 ILE A O 1
ATOM 846 N N . VAL A 1 102 ? 9.523 -7.636 -3.540 1.00 87.88 102 VAL A N 1
ATOM 847 C CA . VAL A 1 102 ? 10.919 -7.929 -3.202 1.00 87.88 102 VAL A CA 1
ATOM 848 C C . VAL A 1 102 ? 11.225 -7.337 -1.837 1.00 87.88 102 VAL A C 1
ATOM 850 O O . VAL A 1 102 ? 11.626 -8.072 -0.937 1.00 87.88 102 VAL A O 1
ATOM 853 N N . ILE A 1 103 ? 10.963 -6.040 -1.630 1.00 92.50 103 ILE A N 1
ATOM 854 C CA . ILE A 1 103 ? 11.215 -5.387 -0.337 1.00 92.50 103 ILE A CA 1
ATOM 855 C C . ILE A 1 103 ? 10.450 -6.075 0.793 1.00 92.50 103 ILE A C 1
ATOM 857 O O . ILE A 1 103 ? 11.014 -6.278 1.867 1.00 92.50 103 ILE A O 1
ATOM 861 N N . ARG A 1 104 ? 9.218 -6.533 0.547 1.00 88.62 104 ARG A N 1
ATOM 862 C CA . ARG A 1 104 ? 8.435 -7.319 1.507 1.00 88.62 104 ARG A CA 1
ATOM 863 C C . ARG A 1 104 ? 9.180 -8.554 2.028 1.00 88.62 104 ARG A C 1
ATOM 865 O O . ARG A 1 104 ? 9.091 -8.826 3.227 1.00 88.62 104 ARG A O 1
ATOM 872 N N . GLU A 1 105 ? 9.901 -9.277 1.171 1.00 87.50 105 GLU A N 1
ATOM 873 C CA . GLU A 1 105 ? 10.721 -10.438 1.558 1.00 87.50 105 GLU A CA 1
ATOM 874 C C . GLU A 1 105 ? 12.071 -10.030 2.180 1.00 87.50 105 GLU A C 1
ATOM 876 O O . GLU A 1 105 ? 12.671 -10.804 2.933 1.00 87.50 105 GLU A O 1
ATOM 881 N N . LEU A 1 106 ? 12.567 -8.821 1.887 1.00 89.31 106 LEU A N 1
ATOM 882 C CA . LEU A 1 106 ? 13.787 -8.279 2.498 1.00 89.31 106 LEU A CA 1
ATOM 883 C C . LEU A 1 106 ? 13.553 -7.754 3.926 1.00 89.31 106 LEU A C 1
ATOM 885 O O . LEU A 1 106 ? 14.473 -7.798 4.747 1.00 89.31 106 LEU A O 1
ATOM 889 N N . LEU A 1 107 ? 12.346 -7.271 4.243 1.00 87.31 107 LEU A N 1
ATOM 890 C CA . LEU A 1 107 ? 12.007 -6.764 5.576 1.00 87.31 107 LEU A CA 1
ATOM 891 C C . LEU A 1 107 ? 12.159 -7.845 6.662 1.00 87.31 107 LEU A C 1
ATOM 893 O O . LEU A 1 107 ? 11.907 -9.031 6.451 1.00 87.31 107 LEU A O 1
ATOM 897 N N . GLY A 1 108 ? 12.582 -7.425 7.858 1.00 78.38 108 GLY A N 1
ATOM 898 C CA . GLY A 1 108 ? 12.786 -8.316 9.009 1.00 78.38 108 GLY A CA 1
ATOM 899 C C . GLY A 1 108 ? 14.045 -9.192 8.919 1.00 78.38 108 GLY A C 1
ATOM 900 O O . GLY A 1 108 ? 14.350 -9.945 9.848 1.00 78.38 108 GLY A O 1
ATOM 901 N N . ARG A 1 109 ? 14.813 -9.097 7.826 1.00 81.19 109 ARG A N 1
ATOM 902 C CA . ARG A 1 109 ? 16.097 -9.785 7.644 1.00 81.19 109 ARG A CA 1
ATOM 903 C C . ARG A 1 109 ? 17.252 -8.823 7.902 1.00 81.19 109 ARG A C 1
ATOM 905 O O . ARG A 1 109 ? 17.172 -7.627 7.648 1.00 81.19 109 ARG A O 1
ATOM 912 N N . LYS A 1 110 ? 18.375 -9.349 8.398 1.00 79.62 110 LYS A N 1
ATOM 913 C CA . LYS A 1 110 ? 19.595 -8.544 8.560 1.00 79.62 110 LYS A CA 1
ATOM 914 C C . LYS A 1 110 ? 20.178 -8.219 7.184 1.00 79.62 110 LYS A C 1
ATOM 916 O O . LYS A 1 110 ? 20.481 -9.150 6.434 1.00 79.62 110 LYS A O 1
ATOM 921 N N . LEU A 1 111 ? 20.445 -6.937 6.917 1.00 80.38 111 LEU A N 1
ATOM 922 C CA . LEU A 1 111 ? 21.087 -6.410 5.698 1.00 80.38 111 LEU A CA 1
ATOM 923 C C . LEU A 1 111 ? 22.584 -6.785 5.602 1.00 80.38 111 LEU A C 1
ATOM 925 O O . LEU A 1 111 ? 23.483 -5.953 5.485 1.00 80.38 111 LEU A O 1
ATOM 929 N N . SER A 1 112 ? 22.878 -8.080 5.689 1.00 78.62 112 SER A N 1
ATOM 930 C CA . SER A 1 112 ? 24.228 -8.636 5.751 1.00 78.62 112 SER A CA 1
ATOM 931 C C . SER A 1 112 ? 24.662 -9.231 4.413 1.00 78.62 112 SER A C 1
ATOM 933 O O . SER A 1 112 ? 23.845 -9.664 3.604 1.00 78.62 112 SER A O 1
ATOM 935 N N . SER A 1 113 ? 25.976 -9.327 4.193 1.00 72.69 113 SER A N 1
ATOM 936 C CA . SER A 1 113 ? 26.531 -9.966 2.989 1.00 72.69 113 SER A CA 1
ATOM 937 C C . SER A 1 113 ? 26.205 -11.462 2.883 1.00 72.69 113 SER A C 1
ATOM 939 O O . SER A 1 113 ? 26.305 -12.016 1.795 1.00 72.69 113 SER A O 1
ATOM 941 N N . ARG A 1 114 ? 25.816 -12.117 3.989 1.00 70.19 114 ARG A N 1
ATOM 942 C CA . ARG A 1 114 ? 25.352 -13.511 3.983 1.00 70.19 114 ARG A CA 1
ATOM 943 C C . ARG A 1 114 ? 24.011 -13.625 3.260 1.00 70.19 114 ARG A C 1
ATOM 945 O O . ARG A 1 114 ? 23.914 -14.395 2.321 1.00 70.19 114 ARG A O 1
ATOM 952 N N . TYR A 1 115 ? 23.050 -12.778 3.626 1.00 74.00 115 TYR A N 1
ATOM 953 C CA . TYR A 1 115 ? 21.703 -12.810 3.050 1.00 74.00 115 TYR A CA 1
ATOM 954 C C . TYR A 1 115 ? 21.678 -12.469 1.557 1.00 74.00 115 TYR A C 1
ATOM 956 O O . TYR A 1 115 ? 20.856 -12.986 0.815 1.00 74.00 115 TYR A O 1
ATOM 964 N N . ARG A 1 116 ? 22.647 -11.677 1.080 1.00 77.88 116 ARG A N 1
ATOM 965 C CA . ARG A 1 116 ? 22.841 -11.433 -0.357 1.00 77.88 116 ARG A CA 1
ATOM 966 C C . ARG A 1 116 ? 22.990 -12.726 -1.176 1.00 77.88 116 ARG A C 1
ATOM 968 O O . ARG A 1 116 ? 22.619 -12.735 -2.346 1.00 77.88 116 ARG A O 1
ATOM 975 N N . LYS A 1 117 ? 23.559 -13.787 -0.588 1.00 75.44 117 LYS A N 1
ATOM 976 C CA . LYS A 1 117 ? 23.724 -15.091 -1.250 1.00 75.44 117 LYS A CA 1
ATOM 977 C C . LYS A 1 117 ? 22.427 -15.898 -1.299 1.00 75.44 117 LYS A C 1
ATOM 979 O O . LYS A 1 117 ? 22.299 -16.720 -2.186 1.00 75.44 117 LYS A O 1
ATOM 984 N N . ASP A 1 118 ? 21.477 -15.605 -0.416 1.00 79.50 118 ASP A N 1
ATOM 985 C CA . ASP A 1 118 ? 20.204 -16.324 -0.296 1.00 79.50 118 ASP A CA 1
ATOM 986 C C . ASP A 1 118 ? 19.077 -15.637 -1.104 1.00 79.50 118 ASP A C 1
ATOM 988 O O . ASP A 1 118 ? 17.909 -16.004 -1.006 1.00 79.50 118 ASP A O 1
ATOM 992 N N . LEU A 1 119 ? 19.411 -14.622 -1.919 1.00 89.56 119 LEU A N 1
ATOM 993 C CA . LEU A 1 119 ? 18.446 -13.905 -2.767 1.00 89.56 119 LEU A CA 1
ATOM 994 C C . LEU A 1 119 ? 17.894 -14.756 -3.921 1.00 89.56 119 LEU A C 1
ATOM 996 O O . LEU A 1 119 ? 16.926 -14.338 -4.555 1.00 89.56 119 LEU A O 1
ATOM 1000 N N . ASP A 1 120 ? 18.470 -15.935 -4.167 1.00 88.25 120 ASP A N 1
ATOM 1001 C CA . ASP A 1 120 ? 17.948 -16.911 -5.128 1.00 88.25 120 ASP A CA 1
ATOM 1002 C C . ASP A 1 120 ? 16.523 -17.345 -4.728 1.00 88.25 120 ASP A C 1
ATOM 1004 O O . ASP A 1 120 ? 15.611 -17.289 -5.549 1.00 88.25 120 ASP A O 1
ATOM 1008 N N . GLU A 1 121 ? 16.277 -17.604 -3.435 1.00 86.00 121 GLU A N 1
ATOM 1009 C CA . GLU A 1 121 ? 14.936 -17.936 -2.924 1.00 86.00 121 GLU A CA 1
ATOM 1010 C C . GLU A 1 121 ? 13.931 -16.783 -3.105 1.00 86.00 121 GLU A C 1
ATOM 1012 O O . GLU A 1 121 ? 12.745 -17.005 -3.350 1.00 86.00 121 GLU A O 1
ATOM 1017 N N . VAL A 1 122 ? 14.386 -15.531 -2.964 1.00 86.12 122 VAL A N 1
ATOM 1018 C CA . VAL A 1 122 ? 13.534 -14.341 -3.145 1.00 86.12 122 VAL A CA 1
ATOM 1019 C C . VAL A 1 122 ? 13.170 -14.171 -4.619 1.00 86.12 122 VAL A C 1
ATOM 1021 O O . VAL A 1 122 ? 12.020 -13.865 -4.935 1.00 86.12 122 VAL A O 1
ATOM 1024 N N . SER A 1 123 ? 14.123 -14.415 -5.520 1.00 86.31 123 SER A N 1
ATOM 1025 C CA . SER A 1 123 ? 13.898 -14.398 -6.966 1.00 86.31 123 SER A CA 1
ATOM 1026 C C . SER A 1 123 ? 12.873 -15.458 -7.376 1.00 86.31 123 SER A C 1
ATOM 1028 O O . SER A 1 123 ? 11.901 -15.130 -8.052 1.00 86.31 123 SER A O 1
ATOM 1030 N N . GLU A 1 124 ? 13.009 -16.691 -6.880 1.00 81.12 124 GLU A N 1
ATOM 1031 C CA . GLU A 1 124 ? 12.059 -17.775 -7.157 1.00 81.12 124 GLU A CA 1
ATOM 1032 C C . GLU A 1 124 ? 10.643 -17.468 -6.650 1.00 81.12 124 GLU A C 1
ATOM 1034 O O . GLU A 1 124 ? 9.665 -17.710 -7.356 1.00 81.12 124 GLU A O 1
ATOM 1039 N N . LYS A 1 125 ? 10.514 -16.898 -5.444 1.00 79.88 125 LYS A N 1
ATOM 1040 C CA . LYS A 1 125 ? 9.204 -16.564 -4.857 1.00 79.88 125 LYS A CA 1
ATOM 1041 C C . LYS A 1 125 ? 8.493 -15.410 -5.547 1.00 79.88 125 LYS A C 1
ATOM 1043 O O . LYS A 1 125 ? 7.273 -15.433 -5.671 1.00 79.88 125 LYS A O 1
ATOM 1048 N N . THR A 1 126 ? 9.236 -14.369 -5.909 1.00 80.00 126 THR A N 1
ATOM 1049 C CA . THR A 1 126 ? 8.660 -13.135 -6.465 1.00 80.00 126 THR A CA 1
ATOM 1050 C C . THR A 1 126 ? 8.525 -13.189 -7.984 1.00 80.00 126 THR A C 1
ATOM 1052 O O . THR A 1 126 ? 7.747 -12.427 -8.549 1.00 80.00 126 THR A O 1
ATOM 1055 N N . GLY A 1 127 ? 9.272 -14.073 -8.653 1.00 80.75 127 GLY A N 1
ATOM 1056 C CA . GLY A 1 127 ? 9.378 -14.112 -10.111 1.00 80.75 127 GLY A CA 1
ATOM 1057 C C . GLY A 1 127 ? 10.223 -12.976 -10.701 1.00 80.75 127 GLY A C 1
ATOM 1058 O O . GLY A 1 127 ? 10.335 -12.877 -11.921 1.00 80.75 127 GLY A O 1
ATOM 1059 N N . ILE A 1 128 ? 10.826 -12.130 -9.860 1.00 84.81 128 ILE A N 1
ATOM 1060 C CA . ILE A 1 128 ? 11.740 -11.062 -10.275 1.00 84.81 128 ILE A CA 1
ATOM 1061 C C . ILE A 1 128 ? 13.131 -11.644 -10.496 1.00 84.81 128 ILE A C 1
ATOM 1063 O O . ILE A 1 128 ? 13.564 -12.547 -9.776 1.00 84.81 128 ILE A O 1
ATOM 1067 N N . THR A 1 129 ? 13.860 -11.131 -11.489 1.00 87.56 129 THR A N 1
ATOM 1068 C CA . THR A 1 129 ? 15.193 -11.647 -11.809 1.00 87.56 129 THR A CA 1
ATOM 1069 C C . THR A 1 129 ? 16.148 -11.496 -10.626 1.00 87.56 129 THR A C 1
ATOM 1071 O O . THR A 1 129 ? 16.158 -10.493 -9.907 1.00 87.56 129 THR A O 1
ATOM 1074 N N . LEU A 1 130 ? 17.036 -12.474 -10.464 1.00 90.31 130 LEU A N 1
ATOM 1075 C CA . LEU A 1 130 ? 18.050 -12.455 -9.416 1.00 90.31 130 LEU A CA 1
ATOM 1076 C C . LEU A 1 130 ? 18.939 -11.203 -9.472 1.00 90.31 130 LEU A C 1
ATOM 1078 O O . LEU A 1 130 ? 19.338 -10.672 -8.432 1.00 90.31 130 LEU A O 1
ATOM 1082 N N . LYS A 1 131 ? 19.251 -10.713 -10.679 1.00 92.31 131 LYS A N 1
ATOM 1083 C CA . LYS A 1 131 ? 20.044 -9.494 -10.868 1.00 92.31 131 LYS A CA 1
ATOM 1084 C C . LYS A 1 131 ? 19.294 -8.265 -10.333 1.00 92.31 131 LYS A C 1
ATOM 1086 O O . LYS A 1 131 ? 19.902 -7.489 -9.594 1.00 92.31 131 LYS A O 1
ATOM 1091 N N . SER A 1 132 ? 17.991 -8.133 -10.603 1.00 91.94 132 SER A N 1
ATOM 1092 C CA . SER A 1 132 ? 17.172 -7.045 -10.045 1.00 91.94 132 SER A CA 1
ATOM 1093 C C . SER A 1 132 ? 17.020 -7.166 -8.523 1.00 91.94 132 SER A C 1
ATOM 1095 O O . SER A 1 132 ? 17.280 -6.194 -7.814 1.00 91.94 132 SER A O 1
ATOM 1097 N N . CYS A 1 133 ? 16.749 -8.362 -7.985 1.00 91.94 133 CYS A N 1
ATOM 1098 C CA . CYS A 1 133 ? 16.697 -8.593 -6.533 1.00 91.94 133 CYS A CA 1
ATOM 1099 C C . CYS A 1 133 ? 18.002 -8.173 -5.829 1.00 91.94 133 CYS A C 1
ATOM 1101 O O . CYS A 1 133 ? 17.980 -7.508 -4.790 1.00 91.94 133 CYS A O 1
ATOM 1103 N N . ARG A 1 134 ? 19.162 -8.518 -6.410 1.00 94.50 134 ARG A N 1
ATOM 1104 C CA . ARG A 1 134 ? 20.489 -8.135 -5.892 1.00 94.50 134 ARG A CA 1
ATOM 1105 C C . ARG A 1 134 ? 20.733 -6.629 -5.937 1.00 94.50 134 ARG A C 1
ATOM 1107 O O . ARG A 1 134 ? 21.324 -6.113 -4.986 1.00 94.50 134 ARG A O 1
ATOM 1114 N N . ARG A 1 135 ? 20.296 -5.948 -7.001 1.00 95.50 135 ARG A N 1
ATOM 1115 C CA . ARG A 1 135 ? 20.353 -4.482 -7.134 1.00 95.50 135 ARG A CA 1
ATOM 1116 C C . ARG A 1 135 ? 19.515 -3.811 -6.048 1.00 95.50 135 ARG A C 1
ATOM 1118 O O . ARG A 1 135 ? 20.038 -2.984 -5.307 1.00 95.50 135 ARG A O 1
ATOM 1125 N N . GLN A 1 136 ? 18.249 -4.206 -5.908 1.00 95.56 136 GLN A N 1
ATOM 1126 C CA . GLN A 1 136 ? 17.329 -3.634 -4.920 1.00 95.56 136 GLN A CA 1
ATOM 1127 C C . GLN A 1 136 ? 17.853 -3.818 -3.490 1.00 95.56 136 GLN A C 1
ATOM 1129 O O . GLN A 1 136 ? 17.916 -2.858 -2.722 1.00 95.56 136 GLN A O 1
ATOM 1134 N N . PHE A 1 137 ? 18.336 -5.019 -3.152 1.00 95.06 137 PHE A N 1
ATOM 1135 C CA . PHE A 1 137 ? 18.975 -5.276 -1.859 1.00 95.06 137 PHE A CA 1
ATOM 1136 C C . PHE A 1 137 ? 20.208 -4.391 -1.622 1.00 95.06 137 PHE A C 1
ATOM 1138 O O . PHE A 1 137 ? 20.377 -3.848 -0.528 1.00 95.06 137 PHE A O 1
ATOM 1145 N N . ASP A 1 138 ? 21.076 -4.231 -2.625 1.00 94.44 138 ASP A N 1
ATOM 1146 C CA . ASP A 1 138 ? 22.260 -3.377 -2.497 1.00 94.44 138 ASP A CA 1
ATOM 1147 C C . ASP A 1 138 ? 21.902 -1.907 -2.337 1.00 94.44 138 ASP A C 1
ATOM 1149 O O . ASP A 1 138 ? 22.555 -1.221 -1.556 1.00 94.44 138 ASP A O 1
ATOM 1153 N N . ASN A 1 139 ? 20.878 -1.425 -3.039 1.00 95.94 139 ASN A N 1
ATOM 1154 C CA . ASN A 1 139 ? 20.403 -0.053 -2.913 1.00 95.94 139 ASN A CA 1
ATOM 1155 C C . ASN A 1 139 ? 19.872 0.214 -1.502 1.00 95.94 139 ASN A C 1
ATOM 1157 O O . ASN A 1 139 ? 20.319 1.170 -0.869 1.00 95.94 139 ASN A O 1
ATOM 1161 N N . VAL A 1 140 ? 19.023 -0.676 -0.969 1.00 95.62 140 VAL A N 1
ATOM 1162 C CA . VAL A 1 140 ? 18.544 -0.606 0.423 1.00 95.62 140 VAL A CA 1
ATOM 1163 C C . VAL A 1 140 ? 19.718 -0.604 1.396 1.00 95.62 140 VAL A C 1
ATOM 1165 O O . VAL A 1 140 ? 19.805 0.264 2.259 1.00 95.62 140 VAL A O 1
ATOM 1168 N N . LYS A 1 141 ? 20.662 -1.539 1.243 1.00 94.12 141 LYS A N 1
ATOM 1169 C CA . LYS A 1 141 ? 21.839 -1.637 2.115 1.00 94.12 141 LYS A CA 1
ATOM 1170 C C . LYS A 1 141 ? 22.728 -0.393 2.035 1.00 94.12 141 LYS A C 1
ATOM 1172 O O . LYS A 1 141 ? 23.285 0.023 3.048 1.00 94.12 141 LYS A O 1
ATOM 1177 N N . ARG A 1 142 ? 22.893 0.175 0.839 1.00 94.44 142 ARG A N 1
ATOM 1178 C CA . ARG A 1 142 ? 23.701 1.373 0.598 1.00 94.44 142 ARG A CA 1
ATOM 1179 C C . ARG A 1 142 ? 23.077 2.588 1.264 1.00 94.44 142 ARG A C 1
ATOM 1181 O O . ARG A 1 142 ? 23.789 3.300 1.959 1.00 94.44 142 ARG A O 1
ATOM 1188 N N . ILE A 1 143 ? 21.774 2.785 1.077 1.00 95.25 143 ILE A N 1
ATOM 1189 C CA . ILE A 1 143 ? 21.034 3.868 1.723 1.00 95.25 143 ILE A CA 1
ATOM 1190 C C . ILE A 1 143 ? 21.093 3.702 3.238 1.00 95.25 143 ILE A C 1
ATOM 1192 O O . ILE A 1 143 ? 21.543 4.618 3.913 1.00 95.25 143 ILE A O 1
ATOM 1196 N N . PHE A 1 144 ? 20.755 2.517 3.753 1.00 93.19 144 PHE A N 1
ATOM 1197 C CA . PHE A 1 144 ? 20.793 2.207 5.183 1.00 93.19 144 PHE A CA 1
ATOM 1198 C C . PHE A 1 144 ? 22.140 2.572 5.816 1.00 93.19 144 PHE A C 1
ATOM 1200 O O . PHE A 1 144 ? 22.175 3.359 6.750 1.00 93.19 144 PHE A O 1
ATOM 1207 N N . LYS A 1 145 ? 23.253 2.095 5.245 1.00 92.50 145 LYS A N 1
ATOM 1208 C CA . LYS A 1 145 ? 24.597 2.358 5.780 1.00 92.50 145 LYS A CA 1
ATOM 1209 C C . LYS A 1 145 ? 24.986 3.841 5.763 1.00 92.50 145 LYS A C 1
ATOM 1211 O O . LYS A 1 145 ? 25.819 4.266 6.552 1.00 92.50 145 LYS A O 1
ATOM 1216 N N . VAL A 1 146 ? 24.469 4.608 4.804 1.00 91.94 146 VAL A N 1
ATOM 1217 C CA . VAL A 1 146 ? 24.772 6.040 4.707 1.00 91.94 146 VAL A CA 1
ATOM 1218 C C . VAL A 1 146 ? 23.961 6.833 5.719 1.00 91.94 146 VAL A C 1
ATOM 1220 O O . VAL A 1 146 ? 24.497 7.786 6.262 1.00 91.94 146 VAL A O 1
ATOM 1223 N N . VAL A 1 147 ? 22.700 6.466 5.963 1.00 91.19 147 VAL A N 1
ATOM 1224 C CA . VAL A 1 147 ? 21.774 7.292 6.751 1.00 91.19 147 VAL A CA 1
ATOM 1225 C C . VAL A 1 147 ? 21.553 6.811 8.184 1.00 91.19 147 VAL A C 1
ATOM 1227 O O . VAL A 1 147 ? 20.995 7.574 8.958 1.00 91.19 147 VAL A O 1
ATOM 1230 N N . GLU A 1 148 ? 21.980 5.596 8.553 1.00 86.19 148 GLU A N 1
ATOM 1231 C CA . GLU A 1 148 ? 21.777 5.056 9.912 1.00 86.19 148 GLU A CA 1
ATOM 1232 C C . GLU A 1 148 ? 22.475 5.876 11.008 1.00 86.19 148 GLU A C 1
ATOM 1234 O O . GLU A 1 148 ? 21.948 5.959 12.111 1.00 86.19 148 GLU A O 1
ATOM 1239 N N . ASP A 1 149 ? 23.607 6.510 10.682 1.00 83.88 149 ASP A N 1
ATOM 1240 C CA . ASP A 1 149 ? 24.416 7.315 11.609 1.00 83.88 149 ASP A CA 1
ATOM 1241 C C . ASP A 1 149 ? 24.306 8.834 11.343 1.00 83.88 149 ASP A C 1
ATOM 1243 O O . ASP A 1 149 ? 25.039 9.628 11.939 1.00 83.88 149 ASP A O 1
ATOM 1247 N N . LEU A 1 150 ? 23.456 9.261 10.397 1.00 86.06 150 LEU A N 1
ATOM 1248 C CA . LEU A 1 150 ? 23.305 10.677 10.051 1.00 86.06 150 LEU A CA 1
ATOM 1249 C C . LEU A 1 150 ? 22.216 11.341 10.878 1.00 86.06 150 LEU A C 1
ATOM 1251 O O . LEU A 1 150 ? 21.099 10.841 10.964 1.00 86.06 150 LEU A O 1
ATOM 1255 N N . GLN A 1 151 ? 22.534 12.537 11.366 1.00 82.69 151 GLN A N 1
ATOM 1256 C CA . GLN A 1 151 ? 21.593 13.342 12.126 1.00 82.69 151 GLN A CA 1
ATOM 1257 C C . GLN A 1 151 ? 20.533 14.010 11.245 1.00 82.69 151 GLN A C 1
ATOM 1259 O O . GLN A 1 151 ? 20.746 14.295 10.058 1.00 82.69 151 GLN A O 1
ATOM 1264 N N . GLY A 1 152 ? 19.395 14.309 11.868 1.00 83.12 152 GLY A N 1
ATOM 1265 C CA . GLY A 1 152 ? 18.282 15.023 11.252 1.00 83.12 152 GLY A CA 1
ATOM 1266 C C . GLY A 1 152 ? 17.380 14.135 10.396 1.00 83.12 152 GLY A C 1
ATOM 1267 O O . GLY A 1 152 ? 17.248 12.931 10.617 1.00 83.12 152 GLY A O 1
ATOM 1268 N N . SER A 1 153 ? 16.712 14.742 9.414 1.00 86.62 153 SER A N 1
ATOM 1269 C CA . SER A 1 153 ? 15.640 14.054 8.699 1.00 86.62 153 SER A CA 1
ATOM 1270 C C . SER A 1 153 ? 16.151 13.017 7.713 1.00 86.62 153 SER A C 1
ATOM 1272 O O . SER A 1 153 ? 16.666 13.356 6.647 1.00 86.62 153 SER A O 1
ATOM 1274 N N . VAL A 1 154 ? 15.922 11.737 8.021 1.00 90.19 154 VAL A N 1
ATOM 1275 C CA . VAL A 1 154 ? 16.317 10.609 7.162 1.00 90.19 154 VAL A CA 1
ATOM 1276 C C . VAL A 1 154 ? 15.747 10.742 5.753 1.00 90.19 154 VAL A C 1
ATOM 1278 O O . VAL A 1 154 ? 16.456 10.492 4.784 1.00 90.19 154 VAL A O 1
ATOM 1281 N N . ILE A 1 155 ? 14.506 11.211 5.607 1.00 90.88 155 ILE A N 1
ATOM 1282 C CA . ILE A 1 155 ? 13.884 11.403 4.289 1.00 90.88 155 ILE A CA 1
ATOM 1283 C C . ILE A 1 155 ? 14.635 12.479 3.490 1.00 90.88 155 ILE A C 1
ATOM 1285 O O . ILE A 1 155 ? 14.936 12.268 2.315 1.00 90.88 155 ILE A O 1
ATOM 1289 N N . GLN A 1 156 ? 14.990 13.606 4.118 1.00 91.19 156 GLN A N 1
ATOM 1290 C CA . GLN A 1 156 ? 15.759 14.661 3.447 1.00 91.19 156 GLN A CA 1
ATOM 1291 C C . GLN A 1 156 ? 17.199 14.232 3.166 1.00 91.19 156 GLN A C 1
ATOM 1293 O O . GLN A 1 156 ? 17.722 14.522 2.092 1.00 91.19 156 GLN A O 1
ATOM 1298 N N . ASN A 1 157 ? 17.822 13.491 4.082 1.00 92.44 157 ASN A N 1
ATOM 1299 C CA . ASN A 1 157 ? 19.155 12.930 3.893 1.00 92.44 157 ASN A CA 1
ATOM 1300 C C . ASN A 1 157 ? 19.174 11.984 2.684 1.00 92.44 157 ASN A C 1
ATOM 1302 O O . ASN A 1 157 ? 20.042 12.112 1.824 1.00 92.44 157 ASN A O 1
ATOM 1306 N N . ILE A 1 158 ? 18.178 11.101 2.546 1.00 94.88 158 ILE A N 1
ATOM 1307 C CA . ILE A 1 158 ? 18.043 10.224 1.375 1.00 94.88 158 ILE A CA 1
ATOM 1308 C C . ILE A 1 158 ? 17.840 11.052 0.103 1.00 94.88 158 ILE A C 1
ATOM 1310 O O . ILE A 1 158 ? 18.576 10.873 -0.868 1.00 94.88 158 ILE A O 1
ATOM 1314 N N . LYS A 1 159 ? 16.880 11.983 0.113 1.00 94.69 159 LYS A N 1
ATOM 1315 C CA . LYS A 1 159 ? 16.556 12.842 -1.033 1.00 94.69 159 LYS A CA 1
ATOM 1316 C C . LYS A 1 159 ? 17.780 13.613 -1.534 1.00 94.69 159 LYS A C 1
ATOM 1318 O O . LYS A 1 159 ? 18.062 13.601 -2.727 1.00 94.69 159 LYS A O 1
ATOM 1323 N N . ASN A 1 160 ? 18.535 14.233 -0.631 1.00 93.44 160 ASN A N 1
ATOM 1324 C CA . ASN A 1 160 ? 19.655 15.107 -0.982 1.00 93.44 160 ASN A CA 1
ATOM 1325 C C . ASN A 1 160 ? 20.932 14.331 -1.334 1.00 93.44 160 ASN A C 1
ATOM 1327 O O . ASN A 1 160 ? 21.637 14.718 -2.263 1.00 93.44 160 ASN A O 1
ATOM 1331 N N . LEU A 1 161 ? 21.237 13.235 -0.628 1.00 93.50 161 LEU A N 1
ATOM 1332 C CA . LEU A 1 161 ? 22.463 12.460 -0.868 1.00 93.50 161 LEU A CA 1
ATOM 1333 C C . LEU A 1 161 ? 22.340 11.511 -2.064 1.00 93.50 161 LEU A C 1
ATOM 1335 O O . LEU A 1 161 ? 23.332 11.255 -2.746 1.00 93.50 161 LEU A O 1
ATOM 1339 N N . PHE A 1 162 ? 21.139 10.989 -2.323 1.00 95.12 162 PHE A N 1
ATOM 1340 C CA . PHE A 1 162 ? 20.884 10.060 -3.425 1.00 95.12 162 PHE A CA 1
ATOM 1341 C C . PHE A 1 162 ? 20.140 10.694 -4.605 1.00 95.12 162 PHE A C 1
ATOM 1343 O O . PHE A 1 162 ? 19.992 10.034 -5.628 1.00 95.12 162 PHE A O 1
ATOM 1350 N N . LEU A 1 163 ? 19.735 11.966 -4.505 1.00 93.94 163 LEU A N 1
ATOM 1351 C CA . LEU A 1 163 ? 19.051 12.716 -5.569 1.00 93.94 163 LEU A CA 1
ATOM 1352 C C . LEU A 1 163 ? 17.747 12.044 -6.039 1.00 93.94 163 LEU A C 1
ATOM 1354 O O . LEU A 1 163 ? 17.426 12.068 -7.227 1.00 93.94 163 LEU A O 1
ATOM 1358 N N . LEU A 1 164 ? 17.020 11.426 -5.104 1.00 95.06 164 LEU A N 1
ATOM 1359 C CA . LEU A 1 164 ? 15.767 10.707 -5.368 1.00 95.06 164 LEU A CA 1
ATOM 1360 C C . LEU A 1 164 ? 14.555 11.634 -5.269 1.00 95.06 164 LEU A C 1
ATOM 1362 O O . LEU A 1 164 ? 14.599 12.667 -4.594 1.00 95.06 164 LEU A O 1
ATOM 1366 N N . SER A 1 165 ? 13.442 11.237 -5.885 1.00 94.12 165 SER A N 1
ATOM 1367 C CA . SER A 1 165 ? 12.152 11.875 -5.626 1.00 94.12 165 SER A CA 1
ATOM 1368 C C . SER A 1 165 ? 11.751 11.782 -4.148 1.00 94.12 165 SER A C 1
ATOM 1370 O O . SER A 1 165 ? 12.206 10.922 -3.390 1.00 94.12 165 SER A O 1
ATOM 1372 N N . GLU A 1 166 ? 10.870 12.685 -3.716 1.00 91.19 166 GLU A N 1
ATOM 1373 C CA . GLU A 1 166 ? 10.372 12.676 -2.339 1.00 91.19 166 GLU A CA 1
ATOM 1374 C C . GLU A 1 166 ? 9.587 11.402 -2.007 1.00 91.19 166 GLU A C 1
ATOM 1376 O O . GLU A 1 166 ? 9.683 10.905 -0.886 1.00 91.19 166 GLU A O 1
ATOM 1381 N N . ASP A 1 167 ? 8.845 10.862 -2.974 1.00 91.00 167 ASP A N 1
ATOM 1382 C CA . ASP A 1 167 ? 8.103 9.615 -2.803 1.00 91.00 167 ASP A CA 1
ATOM 1383 C C . ASP A 1 167 ? 9.059 8.442 -2.558 1.00 91.00 167 ASP A C 1
ATOM 1385 O O . ASP A 1 167 ? 8.997 7.785 -1.518 1.00 91.00 167 ASP A O 1
ATOM 1389 N N . LEU A 1 168 ? 10.041 8.251 -3.443 1.00 92.69 168 LEU A N 1
ATOM 1390 C CA . LEU A 1 168 ? 11.004 7.165 -3.307 1.00 92.69 168 LEU A CA 1
ATOM 1391 C C . LEU A 1 168 ? 11.855 7.314 -2.034 1.00 92.69 168 LEU A C 1
ATOM 1393 O O . LEU A 1 168 ? 12.114 6.327 -1.341 1.00 92.69 168 LEU A O 1
ATOM 1397 N N . ALA A 1 169 ? 12.225 8.545 -1.665 1.00 94.62 169 ALA A N 1
ATOM 1398 C CA . ALA A 1 169 ? 12.925 8.829 -0.414 1.00 94.62 169 ALA A CA 1
ATOM 1399 C C . ALA A 1 169 ? 12.097 8.451 0.827 1.00 94.62 169 ALA A C 1
ATOM 1401 O O . ALA A 1 169 ? 12.649 7.861 1.758 1.00 94.62 169 ALA A O 1
ATOM 1402 N N . LYS A 1 170 ? 10.781 8.719 0.843 1.00 93.06 170 LYS A N 1
ATOM 1403 C CA . LYS A 1 170 ? 9.875 8.275 1.921 1.00 93.06 170 LYS A CA 1
ATOM 1404 C C . LYS A 1 170 ? 9.821 6.755 2.012 1.00 93.06 170 LYS A C 1
ATOM 1406 O O . LYS A 1 170 ? 9.945 6.201 3.105 1.00 93.06 170 LYS A O 1
ATOM 1411 N N . ARG A 1 171 ? 9.699 6.072 0.871 1.00 95.19 171 ARG A N 1
ATOM 1412 C CA . ARG A 1 171 ? 9.642 4.604 0.806 1.00 95.19 171 ARG A CA 1
ATOM 1413 C C . ARG A 1 171 ? 10.926 3.959 1.329 1.00 95.19 171 ARG A C 1
ATOM 1415 O O . ARG A 1 171 ? 10.854 3.045 2.149 1.00 95.19 171 ARG A O 1
ATOM 1422 N N . TYR A 1 172 ? 12.097 4.473 0.946 1.00 96.50 172 TYR A N 1
ATOM 1423 C CA . TYR A 1 172 ? 13.371 4.043 1.533 1.00 96.50 172 TYR A CA 1
ATOM 1424 C C . TYR A 1 172 ? 13.493 4.404 3.016 1.00 96.50 172 TYR A C 1
ATOM 1426 O O . TYR A 1 172 ? 13.959 3.576 3.797 1.00 96.50 172 TYR A O 1
ATOM 1434 N N . GLY A 1 173 ? 13.049 5.598 3.418 1.00 94.19 173 GLY A N 1
ATOM 1435 C CA . GLY A 1 173 ? 13.050 6.042 4.812 1.00 94.19 173 GLY A CA 1
ATOM 1436 C C . GLY A 1 173 ? 12.285 5.082 5.722 1.00 94.19 173 GLY A C 1
ATOM 1437 O O . GLY A 1 173 ? 12.815 4.662 6.746 1.00 94.19 173 GLY A O 1
ATOM 1438 N N . ALA A 1 174 ? 11.104 4.629 5.297 1.00 94.00 174 ALA A N 1
ATOM 1439 C CA . ALA A 1 174 ? 10.330 3.623 6.019 1.00 94.00 174 ALA A CA 1
ATOM 1440 C C . ALA A 1 174 ? 11.065 2.274 6.131 1.00 94.00 174 ALA A C 1
ATOM 1442 O O . ALA A 1 174 ? 11.064 1.654 7.195 1.00 94.00 174 ALA A O 1
ATOM 1443 N N . VAL A 1 175 ? 11.723 1.812 5.060 1.00 94.94 175 VAL A N 1
ATOM 1444 C CA . VAL A 1 175 ? 12.528 0.574 5.088 1.00 94.94 175 VAL A CA 1
ATOM 1445 C C . VAL A 1 175 ? 13.679 0.692 6.086 1.00 94.94 175 VAL A C 1
ATOM 1447 O O . VAL A 1 175 ? 13.892 -0.223 6.884 1.00 94.94 175 VAL A O 1
ATOM 1450 N N . VAL A 1 176 ? 14.402 1.816 6.065 1.00 93.44 176 VAL A N 1
ATOM 1451 C CA . VAL A 1 176 ? 15.507 2.080 6.994 1.00 93.44 176 VAL A CA 1
ATOM 1452 C C . VAL A 1 176 ? 14.999 2.146 8.429 1.00 93.44 176 VAL A C 1
ATOM 1454 O O . VAL A 1 176 ? 15.529 1.446 9.287 1.00 93.44 176 VAL A O 1
ATOM 1457 N N . PHE A 1 177 ? 13.918 2.882 8.674 1.00 92.44 177 PHE A N 1
ATOM 1458 C CA . PHE A 1 177 ? 13.293 2.998 9.986 1.00 92.44 177 PHE A CA 1
ATOM 1459 C C . PHE A 1 177 ? 12.906 1.631 10.571 1.00 92.44 177 PHE A C 1
ATOM 1461 O O . PHE A 1 177 ? 13.298 1.282 11.689 1.00 92.44 177 PHE A O 1
ATOM 1468 N N . MET A 1 178 ? 12.213 0.795 9.790 1.00 92.81 178 MET A N 1
ATOM 1469 C CA . MET A 1 178 ? 11.848 -0.562 10.210 1.00 92.81 178 MET A CA 1
ATOM 1470 C C . MET A 1 178 ? 13.076 -1.445 10.481 1.00 92.81 178 MET A C 1
ATOM 1472 O O . MET A 1 178 ? 13.056 -2.270 11.402 1.00 92.81 178 MET A O 1
ATOM 1476 N N . ALA A 1 179 ? 14.150 -1.279 9.702 1.00 91.62 179 ALA A N 1
ATOM 1477 C CA . ALA A 1 179 ? 15.405 -1.998 9.897 1.00 91.62 179 ALA A CA 1
ATOM 1478 C C . ALA A 1 179 ? 16.140 -1.552 11.176 1.00 91.62 179 ALA A C 1
ATOM 1480 O O . ALA A 1 179 ? 16.629 -2.414 11.915 1.00 91.62 179 ALA A O 1
ATOM 1481 N N . CYS A 1 180 ? 16.157 -0.250 11.482 1.00 89.56 180 CYS A N 1
ATOM 1482 C CA . CYS A 1 180 ? 16.736 0.314 12.706 1.00 89.56 180 CYS A CA 1
ATOM 1483 C C . CYS A 1 180 ? 16.004 -0.183 13.957 1.00 89.56 180 CYS A C 1
ATOM 1485 O O . CYS A 1 180 ? 16.634 -0.695 14.887 1.00 89.56 180 CYS A O 1
ATOM 1487 N N . LEU A 1 181 ? 14.666 -0.152 13.942 1.00 89.25 181 LEU A N 1
ATOM 1488 C CA . LEU A 1 181 ? 13.847 -0.707 15.024 1.00 89.25 181 LEU A CA 1
ATOM 1489 C C . LEU A 1 181 ? 13.912 -2.240 15.104 1.00 89.25 181 LEU A C 1
ATOM 1491 O O . LEU A 1 181 ? 13.603 -2.818 16.149 1.00 89.25 181 LEU A O 1
ATOM 1495 N N . ARG A 1 182 ? 14.364 -2.907 14.033 1.00 90.38 182 ARG A N 1
ATOM 1496 C CA . ARG A 1 182 ? 14.398 -4.371 13.873 1.00 90.38 182 ARG A CA 1
ATOM 1497 C C . ARG A 1 182 ? 13.013 -5.002 14.035 1.00 90.38 182 ARG A C 1
ATOM 1499 O O . ARG A 1 182 ? 12.876 -6.004 14.742 1.00 90.38 182 ARG A O 1
ATOM 1506 N N . LEU A 1 183 ? 12.007 -4.406 13.396 1.00 90.62 183 LEU A N 1
ATOM 1507 C CA . LEU A 1 183 ? 10.630 -4.901 13.441 1.00 90.62 183 LEU A CA 1
ATOM 1508 C C . LEU A 1 183 ? 10.530 -6.315 12.854 1.00 90.62 183 LEU A C 1
ATOM 1510 O O . LEU A 1 183 ? 11.138 -6.639 11.830 1.00 90.62 183 LEU A O 1
ATOM 1514 N N . GLU A 1 184 ? 9.752 -7.169 13.509 1.00 88.50 184 GLU A N 1
ATOM 1515 C CA . GLU A 1 184 ? 9.566 -8.557 13.117 1.00 88.50 184 GLU A CA 1
ATOM 1516 C C . GLU A 1 184 ? 8.434 -8.687 12.088 1.00 88.50 184 GLU A C 1
ATOM 1518 O O . GLU A 1 184 ? 7.258 -8.736 12.431 1.00 88.50 184 GLU A O 1
ATOM 1523 N N . THR A 1 185 ? 8.793 -8.775 10.804 1.00 88.31 185 THR A N 1
ATOM 1524 C CA . THR A 1 185 ? 7.836 -8.852 9.676 1.00 88.31 185 THR A CA 1
ATOM 1525 C C . THR A 1 185 ? 7.840 -10.206 8.944 1.00 88.31 185 THR A C 1
ATOM 1527 O O . THR A 1 185 ? 7.018 -10.460 8.058 1.00 88.31 185 THR A O 1
ATOM 1530 N N . GLY A 1 186 ? 8.769 -11.101 9.303 1.00 83.44 186 GLY A N 1
ATOM 1531 C CA . GLY A 1 186 ? 9.033 -12.361 8.592 1.00 83.44 186 GLY A CA 1
ATOM 1532 C C . GLY A 1 186 ? 8.242 -13.583 9.076 1.00 83.44 186 GLY A C 1
ATOM 1533 O O . GLY A 1 186 ? 8.448 -14.689 8.575 1.00 83.44 186 GLY A O 1
ATOM 1534 N N . LYS A 1 187 ? 7.366 -13.441 10.076 1.00 85.62 187 LYS A N 1
ATOM 1535 C CA . LYS A 1 187 ? 6.570 -14.566 10.595 1.00 85.62 187 LYS A CA 1
ATOM 1536 C C . LYS A 1 187 ? 5.462 -14.950 9.621 1.00 85.62 187 LYS A C 1
ATOM 1538 O O . LYS A 1 187 ? 4.821 -14.084 9.037 1.00 85.62 187 LYS A O 1
ATOM 1543 N N . LYS A 1 188 ? 5.154 -16.252 9.556 1.00 80.44 188 LYS A N 1
ATOM 1544 C CA . LYS A 1 188 ? 4.051 -16.795 8.737 1.00 80.44 188 LYS A CA 1
ATOM 1545 C C . LYS A 1 188 ? 2.717 -16.088 8.992 1.00 80.44 188 LYS A C 1
ATOM 1547 O O . LYS A 1 188 ? 1.999 -15.803 8.046 1.00 80.44 188 LYS A O 1
ATOM 1552 N N . LYS A 1 189 ? 2.432 -15.749 10.255 1.00 81.44 189 LYS A N 1
ATOM 1553 C CA . LYS A 1 189 ? 1.216 -15.026 10.655 1.00 81.44 189 LYS A CA 1
ATOM 1554 C C . LYS A 1 189 ? 1.060 -13.661 9.975 1.00 81.44 189 LYS A C 1
ATOM 1556 O O . LYS A 1 189 ? -0.061 -13.218 9.846 1.00 81.44 189 LYS A O 1
ATOM 1561 N N . LEU A 1 190 ? 2.143 -13.023 9.521 1.00 83.75 190 LEU A N 1
ATOM 1562 C CA . LEU A 1 190 ? 2.128 -11.693 8.896 1.00 83.75 190 LEU A CA 1
ATOM 1563 C C . LEU A 1 190 ? 2.250 -11.736 7.364 1.00 83.75 190 LEU A C 1
ATOM 1565 O O . LEU A 1 190 ? 2.427 -10.696 6.733 1.00 83.75 190 LEU A O 1
ATOM 1569 N N . GLN A 1 191 ? 2.210 -12.919 6.743 1.00 81.06 191 GLN A N 1
ATOM 1570 C CA . GLN A 1 191 ? 2.385 -13.058 5.288 1.00 81.06 191 GLN A CA 1
ATOM 1571 C C . GLN A 1 191 ? 1.272 -12.392 4.471 1.00 81.06 191 GLN A C 1
ATOM 1573 O O . GLN A 1 191 ? 1.499 -12.057 3.314 1.00 81.06 191 GLN A O 1
ATOM 1578 N N . TYR A 1 192 ? 0.103 -12.164 5.070 1.00 75.69 192 TYR A N 1
ATOM 1579 C CA . TYR A 1 192 ? -1.015 -11.471 4.430 1.00 75.69 192 TYR A CA 1
ATOM 1580 C C . TYR A 1 192 ? -0.767 -9.963 4.226 1.00 75.69 192 TYR A C 1
ATOM 1582 O O . TYR A 1 192 ? -1.425 -9.342 3.394 1.00 75.69 192 TYR A O 1
ATOM 1590 N N . LEU A 1 193 ? 0.173 -9.365 4.971 1.00 81.50 193 LEU A N 1
ATOM 1591 C CA . LEU A 1 193 ? 0.525 -7.948 4.854 1.00 81.50 193 LEU A CA 1
ATOM 1592 C C . LEU A 1 193 ? 1.499 -7.726 3.696 1.00 81.50 193 LEU A C 1
ATOM 1594 O O . LEU A 1 193 ? 2.524 -8.405 3.595 1.00 81.50 193 LEU A O 1
ATOM 1598 N N . SER A 1 194 ? 1.209 -6.734 2.860 1.00 85.94 194 SER A N 1
ATOM 1599 C CA . SER A 1 194 ? 2.077 -6.253 1.782 1.00 85.94 194 SER A CA 1
ATOM 1600 C C . SER A 1 194 ? 3.100 -5.230 2.289 1.00 85.94 194 SER A C 1
ATOM 1602 O O . SER A 1 194 ? 2.995 -4.734 3.410 1.00 85.94 194 SER A O 1
ATOM 1604 N N . PHE A 1 195 ? 4.097 -4.883 1.462 1.00 87.88 195 PHE A N 1
ATOM 1605 C CA . PHE A 1 195 ? 5.028 -3.797 1.794 1.00 87.88 195 PHE A CA 1
ATOM 1606 C C . PHE A 1 195 ? 4.291 -2.484 2.068 1.00 87.88 195 PHE A C 1
ATOM 1608 O O . PHE A 1 195 ? 4.610 -1.816 3.044 1.00 87.88 195 PHE A O 1
ATOM 1615 N N . ASN A 1 196 ? 3.277 -2.155 1.264 1.00 87.50 196 ASN A N 1
ATOM 1616 C CA . ASN A 1 196 ? 2.512 -0.924 1.431 1.00 87.50 196 ASN A CA 1
ATOM 1617 C C . ASN A 1 196 ? 1.802 -0.845 2.797 1.00 87.50 196 ASN A C 1
ATOM 1619 O O . ASN A 1 196 ? 1.742 0.220 3.402 1.00 87.50 196 ASN A O 1
ATOM 1623 N N . ASP A 1 197 ? 1.324 -1.978 3.323 1.00 86.50 197 ASP A N 1
ATOM 1624 C CA . ASP A 1 197 ? 0.686 -2.021 4.647 1.00 86.50 197 ASP A CA 1
ATOM 1625 C C . ASP A 1 197 ? 1.705 -1.725 5.767 1.00 86.50 197 ASP A C 1
ATOM 1627 O O . ASP A 1 197 ? 1.414 -0.986 6.709 1.00 86.50 197 ASP A O 1
ATOM 1631 N N . PHE A 1 198 ? 2.932 -2.247 5.640 1.00 90.38 198 PHE A N 1
ATOM 1632 C CA . PHE A 1 198 ? 4.032 -1.919 6.554 1.00 90.38 198 PHE A CA 1
ATOM 1633 C C . PHE A 1 198 ? 4.528 -0.480 6.389 1.00 90.38 198 PHE A C 1
ATOM 1635 O O . PHE A 1 198 ? 4.854 0.161 7.384 1.00 90.38 198 PHE A O 1
ATOM 1642 N N . TYR A 1 199 ? 4.585 0.020 5.156 1.00 90.56 199 TYR A N 1
ATOM 1643 C CA . TYR A 1 199 ? 5.033 1.368 4.815 1.00 90.56 199 TYR A CA 1
ATOM 1644 C C . TYR A 1 199 ? 4.176 2.438 5.497 1.00 90.56 199 TYR A C 1
ATOM 1646 O O . TYR A 1 199 ? 4.710 3.270 6.226 1.00 90.56 199 TYR A O 1
ATOM 1654 N N . GLU A 1 200 ? 2.854 2.366 5.343 1.00 86.62 200 GLU A N 1
ATOM 1655 C CA . GLU A 1 200 ? 1.926 3.324 5.954 1.00 86.62 200 GLU A CA 1
ATOM 1656 C C . GLU A 1 200 ? 1.986 3.282 7.486 1.00 86.62 200 GLU A C 1
ATOM 1658 O O . GLU A 1 200 ? 1.997 4.317 8.153 1.00 86.62 200 GLU A O 1
ATOM 1663 N N . CYS A 1 201 ? 2.089 2.081 8.068 1.00 90.50 201 CYS A N 1
ATOM 1664 C CA . CYS A 1 201 ? 2.276 1.945 9.508 1.00 90.50 201 CYS A CA 1
ATOM 1665 C C . CYS A 1 201 ? 3.607 2.551 9.965 1.00 90.50 201 CYS A C 1
ATOM 1667 O O . CYS A 1 201 ? 3.641 3.251 10.976 1.00 90.50 201 CYS A O 1
ATOM 1669 N N . ALA A 1 202 ? 4.702 2.286 9.251 1.00 92.19 202 ALA A N 1
ATOM 1670 C CA . ALA A 1 202 ? 6.012 2.829 9.581 1.00 92.19 202 ALA A CA 1
ATOM 1671 C C . ALA A 1 202 ? 5.994 4.360 9.528 1.00 92.19 202 ALA A C 1
ATOM 1673 O O . ALA A 1 202 ? 6.477 4.989 10.462 1.00 92.19 202 ALA A O 1
ATOM 1674 N N . LEU A 1 203 ? 5.359 4.957 8.516 1.00 90.19 203 LEU A N 1
ATOM 1675 C CA . LEU A 1 203 ? 5.172 6.406 8.446 1.00 90.19 203 LEU A CA 1
ATOM 1676 C C . LEU A 1 203 ? 4.332 6.948 9.604 1.00 90.19 203 LEU A C 1
ATOM 1678 O O . LEU A 1 203 ? 4.694 7.964 10.192 1.00 90.19 203 LEU A O 1
ATOM 1682 N N . ALA A 1 204 ? 3.245 6.268 9.976 1.00 90.56 204 ALA A N 1
ATOM 1683 C CA . ALA A 1 204 ? 2.432 6.675 11.118 1.00 90.56 204 ALA A CA 1
ATOM 1684 C C . ALA A 1 204 ? 3.243 6.644 12.425 1.00 90.56 204 ALA A C 1
ATOM 1686 O O . ALA A 1 204 ? 3.154 7.575 13.224 1.00 90.56 204 ALA A O 1
ATOM 1687 N N . VAL A 1 205 ? 4.076 5.617 12.628 1.00 92.19 205 VAL A N 1
ATOM 1688 C CA . VAL A 1 205 ? 5.001 5.540 13.770 1.00 92.19 205 VAL A CA 1
ATOM 1689 C C . VAL A 1 205 ? 6.038 6.667 13.701 1.00 92.19 205 VAL A C 1
ATOM 1691 O O . VAL A 1 205 ? 6.237 7.357 14.694 1.00 92.19 205 VAL A O 1
ATOM 1694 N N . MET A 1 206 ? 6.655 6.901 12.541 1.00 90.94 206 MET A N 1
ATOM 1695 C CA . MET A 1 206 ? 7.633 7.979 12.330 1.00 90.94 206 MET A CA 1
ATOM 1696 C C . MET A 1 206 ? 7.048 9.384 12.492 1.00 90.94 206 MET A C 1
ATOM 1698 O O . MET A 1 206 ? 7.801 10.329 12.665 1.00 90.94 206 MET A O 1
ATOM 1702 N N . HIS A 1 207 ? 5.733 9.555 12.369 1.00 89.25 207 HIS A N 1
ATOM 1703 C CA . HIS A 1 207 ? 5.094 10.857 12.531 1.00 89.25 207 HIS A CA 1
ATOM 1704 C C . HIS A 1 207 ? 4.561 11.071 13.949 1.00 89.25 207 HIS A C 1
ATOM 1706 O O . HIS A 1 207 ? 4.576 12.188 14.459 1.00 89.25 207 HIS A O 1
ATOM 1712 N N . HIS A 1 208 ? 4.066 10.007 14.586 1.00 90.81 208 HIS A N 1
ATOM 1713 C CA . HIS A 1 208 ? 3.378 10.114 15.866 1.00 90.81 208 HIS A CA 1
ATOM 1714 C C . HIS A 1 208 ? 4.170 9.583 17.050 1.00 90.81 208 HIS A C 1
ATOM 1716 O O . HIS A 1 208 ? 3.829 9.952 18.160 1.00 90.81 208 HIS A O 1
ATOM 1722 N N . TRP A 1 209 ? 5.152 8.697 16.903 1.00 93.25 209 TRP A N 1
ATOM 1723 C CA . TRP A 1 209 ? 5.848 8.076 18.046 1.00 93.25 209 TRP A CA 1
ATOM 1724 C C . TRP A 1 209 ? 7.304 8.515 18.185 1.00 93.25 209 TRP A C 1
ATOM 1726 O O . TRP A 1 209 ? 7.955 8.139 19.155 1.00 93.25 209 TRP A O 1
ATOM 1736 N N . THR A 1 210 ? 7.810 9.304 17.248 1.00 90.19 210 THR A N 1
ATOM 1737 C CA . THR A 1 210 ? 9.127 9.942 17.313 1.00 90.19 210 THR A CA 1
ATOM 1738 C C . THR A 1 210 ? 8.997 11.379 17.815 1.00 90.19 210 THR A C 1
ATOM 1740 O O . THR A 1 210 ? 7.886 11.882 18.035 1.00 90.19 210 THR A O 1
ATOM 1743 N N . TYR A 1 211 ? 10.136 12.028 18.040 1.00 84.62 211 TYR A N 1
ATOM 1744 C CA . TYR A 1 211 ? 10.175 13.434 18.425 1.00 84.62 211 TYR A CA 1
ATOM 1745 C C . TYR A 1 211 ? 9.670 14.347 17.290 1.00 84.62 211 TYR A C 1
ATOM 1747 O O . TYR A 1 211 ? 9.907 14.060 16.114 1.00 84.62 211 TYR A O 1
ATOM 1755 N N . PRO A 1 212 ? 8.978 15.458 17.607 1.00 72.38 212 PRO A N 1
ATOM 1756 C CA . PRO A 1 212 ? 8.565 16.430 16.602 1.00 72.38 212 PRO A CA 1
ATOM 1757 C C . PRO A 1 212 ? 9.764 16.998 15.833 1.00 72.38 212 PRO A C 1
ATOM 1759 O O . PRO A 1 212 ? 10.774 17.379 16.423 1.00 72.38 212 PRO A O 1
ATOM 1762 N N . THR A 1 213 ? 9.618 17.131 14.514 1.00 63.66 213 THR A N 1
ATOM 1763 C CA . THR A 1 213 ? 10.641 17.720 13.639 1.00 63.66 213 THR A CA 1
ATOM 1764 C C . THR A 1 213 ? 11.078 19.095 14.149 1.00 63.66 213 THR A C 1
ATOM 1766 O O . THR A 1 213 ? 10.261 20.017 14.203 1.00 63.66 213 THR A O 1
ATOM 1769 N N . GLY A 1 214 ? 12.364 19.239 14.486 1.00 58.31 214 GLY A N 1
ATOM 1770 C CA . GLY A 1 214 ? 12.963 20.494 14.959 1.00 58.31 214 GLY A CA 1
ATOM 1771 C C . GLY A 1 214 ? 13.439 20.501 16.416 1.00 58.31 214 GLY A C 1
ATOM 1772 O O . GLY A 1 214 ? 14.018 21.502 16.837 1.00 58.31 214 GLY A O 1
ATOM 1773 N N . SER A 1 215 ? 13.253 19.420 17.184 1.00 61.53 215 SER A N 1
ATOM 1774 C CA . SER A 1 215 ? 13.959 19.239 18.461 1.00 61.53 215 SER A CA 1
ATOM 1775 C C . SER A 1 215 ? 15.453 19.010 18.199 1.00 61.53 215 SER A C 1
ATOM 1777 O O . SER A 1 215 ? 15.811 18.056 17.518 1.00 61.53 215 SER A O 1
ATOM 1779 N N . SER A 1 216 ? 16.326 19.881 18.710 1.00 55.66 216 SER A N 1
ATOM 1780 C CA . SER A 1 216 ? 17.752 19.945 18.338 1.00 55.66 216 SER A CA 1
ATOM 1781 C C . SER A 1 216 ? 18.605 18.739 18.744 1.00 55.66 216 SER A C 1
ATOM 1783 O O . SER A 1 216 ? 19.727 18.615 18.256 1.00 55.66 216 SER A O 1
ATOM 1785 N N . ASP A 1 217 ? 18.093 17.870 19.619 1.00 60.12 217 ASP A N 1
ATOM 1786 C CA . ASP A 1 217 ? 18.911 16.896 20.352 1.00 60.12 217 ASP A CA 1
ATOM 1787 C C . ASP A 1 217 ? 18.601 15.428 19.992 1.00 60.12 217 ASP A C 1
ATOM 1789 O O . ASP A 1 217 ? 19.278 14.523 20.487 1.00 60.12 217 ASP A O 1
ATOM 1793 N N . HIS A 1 218 ? 17.598 15.171 19.139 1.00 62.47 218 HIS A N 1
ATOM 1794 C CA . HIS A 1 218 ? 17.130 13.821 18.798 1.00 62.47 218 HIS A CA 1
ATOM 1795 C C . HIS A 1 218 ? 16.919 13.639 17.296 1.00 62.47 218 HIS A C 1
ATOM 1797 O O . HIS A 1 218 ? 16.426 14.540 16.616 1.00 62.47 218 HIS A O 1
ATOM 1803 N N . ASP A 1 219 ? 17.272 12.456 16.793 1.00 66.44 219 ASP A N 1
ATOM 1804 C CA . ASP A 1 219 ? 17.119 12.117 15.381 1.00 66.44 219 ASP A CA 1
ATOM 1805 C C . ASP A 1 219 ? 15.658 11.772 15.051 1.00 66.44 219 ASP A C 1
ATOM 1807 O O . ASP A 1 219 ? 14.945 11.185 15.865 1.00 66.44 219 ASP A O 1
ATOM 1811 N N . ASP A 1 220 ? 15.213 12.060 13.822 1.00 70.94 220 ASP A N 1
ATOM 1812 C CA . ASP A 1 220 ? 13.826 11.835 13.359 1.00 70.94 220 ASP A CA 1
ATOM 1813 C C . ASP A 1 220 ? 13.380 10.350 13.429 1.00 70.94 220 ASP A C 1
ATOM 1815 O O . ASP A 1 220 ? 12.203 10.037 13.239 1.00 70.94 220 ASP A O 1
ATOM 1819 N N . MET A 1 221 ? 14.309 9.415 13.666 1.00 77.62 221 MET A N 1
ATOM 1820 C CA . MET A 1 221 ? 14.024 7.986 13.855 1.00 77.62 221 MET A CA 1
ATOM 1821 C C . MET A 1 221 ? 13.965 7.544 15.320 1.00 77.62 221 MET A C 1
ATOM 1823 O O . MET A 1 221 ? 13.570 6.404 15.588 1.00 77.62 221 MET A O 1
ATOM 1827 N N . ASP A 1 222 ? 14.361 8.396 16.262 1.00 85.94 222 ASP A N 1
ATOM 1828 C CA . ASP A 1 222 ? 14.330 8.054 17.674 1.00 85.94 222 ASP A CA 1
ATOM 1829 C C . ASP A 1 222 ? 12.899 8.113 18.197 1.00 85.94 222 ASP A C 1
ATOM 1831 O O . ASP A 1 222 ? 12.182 9.106 18.055 1.00 85.94 222 ASP A O 1
ATOM 1835 N N . LEU A 1 223 ? 12.478 7.013 18.821 1.00 89.75 223 LEU A N 1
ATOM 1836 C CA . LEU A 1 223 ? 11.191 6.958 19.497 1.00 89.75 223 LEU A CA 1
ATOM 1837 C C . LEU A 1 223 ? 11.219 7.860 20.729 1.00 89.75 223 LEU A C 1
ATOM 1839 O O . LEU A 1 223 ? 12.140 7.784 21.547 1.00 89.75 223 LEU A O 1
ATOM 1843 N N . ASP A 1 224 ? 10.162 8.648 20.873 1.00 91.88 224 ASP A N 1
ATOM 1844 C CA . ASP A 1 224 ? 9.952 9.557 21.986 1.00 91.88 224 ASP A CA 1
ATOM 1845 C C . ASP A 1 224 ? 9.804 8.761 23.288 1.00 91.88 224 ASP A C 1
ATOM 1847 O O . ASP A 1 224 ? 8.816 8.055 23.522 1.00 91.88 224 ASP A O 1
ATOM 1851 N N . ARG A 1 225 ? 10.840 8.823 24.128 1.00 90.31 225 ARG A N 1
ATOM 1852 C CA . ARG A 1 225 ? 10.902 8.031 25.360 1.00 90.31 225 ARG A CA 1
ATOM 1853 C C . ARG A 1 225 ? 9.929 8.524 26.420 1.00 90.31 225 ARG A C 1
ATOM 1855 O O . ARG A 1 225 ? 9.464 7.694 27.197 1.00 90.31 225 ARG A O 1
ATOM 1862 N N . GLU A 1 226 ? 9.645 9.823 26.458 1.00 90.56 226 GLU A N 1
ATOM 1863 C CA . GLU A 1 226 ? 8.699 10.407 27.415 1.00 90.56 226 GLU A CA 1
ATOM 1864 C C . GLU A 1 226 ? 7.296 9.912 27.081 1.00 90.56 226 GLU A C 1
ATOM 1866 O O . GLU A 1 226 ? 6.669 9.241 27.899 1.00 90.56 226 GLU A O 1
ATOM 1871 N N . PHE A 1 227 ? 6.908 10.027 25.809 1.00 93.19 227 PHE A N 1
ATOM 1872 C CA . PHE A 1 227 ? 5.677 9.438 25.288 1.00 93.19 227 PHE A CA 1
ATOM 1873 C C . PHE A 1 227 ? 5.519 7.948 25.630 1.00 93.19 227 PHE A C 1
ATOM 1875 O O . PHE A 1 227 ? 4.461 7.515 26.092 1.00 93.19 227 PHE A O 1
ATOM 1882 N N . LEU A 1 228 ? 6.561 7.137 25.416 1.00 92.62 228 LEU A N 1
ATOM 1883 C CA . LEU A 1 228 ? 6.506 5.702 25.712 1.00 92.62 228 LEU A CA 1
ATOM 1884 C C . LEU A 1 228 ? 6.342 5.401 27.211 1.00 92.62 228 LEU A C 1
ATOM 1886 O O . LEU A 1 228 ? 5.794 4.351 27.563 1.00 92.62 228 LEU A O 1
ATOM 1890 N N . LEU A 1 229 ? 6.830 6.279 28.091 1.00 92.06 229 LEU A N 1
ATOM 1891 C CA . LEU A 1 229 ? 6.635 6.165 29.535 1.00 92.06 229 LEU A CA 1
ATOM 1892 C C . LEU A 1 229 ? 5.221 6.592 29.936 1.00 92.06 229 LEU A C 1
ATOM 1894 O O . LEU A 1 229 ? 4.582 5.850 30.685 1.00 92.06 229 LEU A O 1
ATOM 1898 N N . ASP A 1 230 ? 4.704 7.681 29.367 1.00 92.56 230 ASP A N 1
ATOM 1899 C CA . ASP A 1 230 ? 3.344 8.180 29.609 1.00 92.56 230 ASP A CA 1
ATOM 1900 C C . ASP A 1 230 ? 2.272 7.163 29.194 1.00 92.56 230 ASP A C 1
ATOM 1902 O O . ASP A 1 230 ? 1.224 7.036 29.832 1.00 92.56 230 ASP A O 1
ATOM 1906 N N . LEU A 1 231 ? 2.551 6.334 28.179 1.00 93.25 231 LEU A N 1
ATOM 1907 C CA . LEU A 1 231 ? 1.671 5.227 27.787 1.00 93.25 231 LEU A CA 1
ATOM 1908 C C . LEU A 1 231 ? 1.445 4.178 28.881 1.00 93.25 231 LEU A C 1
ATOM 1910 O O . LEU A 1 231 ? 0.539 3.351 28.764 1.00 93.25 231 LEU A O 1
ATOM 1914 N N . ARG A 1 232 ? 2.230 4.163 29.958 1.00 93.25 232 ARG A N 1
ATOM 1915 C CA . ARG A 1 232 ? 1.961 3.277 31.098 1.00 93.25 232 ARG A CA 1
ATOM 1916 C C . ARG A 1 232 ? 0.745 3.734 31.898 1.00 93.25 232 ARG A C 1
ATOM 1918 O O . ARG A 1 232 ? 0.030 2.879 32.426 1.00 93.25 232 ARG A O 1
ATOM 1925 N N . GLU A 1 233 ? 0.479 5.035 31.923 1.00 91.12 233 GLU A N 1
ATOM 1926 C CA . GLU A 1 233 ? -0.608 5.636 32.698 1.00 91.12 233 GLU A CA 1
ATOM 1927 C C . GLU A 1 233 ? -1.985 5.362 32.080 1.00 91.12 233 GLU A C 1
ATOM 1929 O O . GLU A 1 233 ? -2.992 5.310 32.793 1.00 91.12 233 GLU A O 1
ATOM 1934 N N . ILE A 1 234 ? -2.047 5.014 30.784 1.00 92.94 234 ILE A N 1
ATOM 1935 C CA . ILE A 1 234 ? -3.297 4.576 30.135 1.00 92.94 234 ILE A CA 1
ATOM 1936 C C . ILE A 1 234 ? -3.852 3.285 30.762 1.00 92.94 234 ILE A C 1
ATOM 1938 O O . ILE A 1 234 ? -5.011 2.944 30.540 1.00 92.94 234 ILE A O 1
ATOM 1942 N N . ARG A 1 235 ? -3.063 2.558 31.572 1.00 93.81 235 ARG A N 1
ATOM 1943 C CA . ARG A 1 235 ? -3.535 1.391 32.335 1.00 93.81 235 ARG A CA 1
ATOM 1944 C C . ARG A 1 235 ? -4.697 1.738 33.269 1.00 93.81 235 ARG A C 1
ATOM 1946 O O . ARG A 1 235 ? -5.532 0.868 33.517 1.00 93.81 235 ARG A O 1
ATOM 1953 N N . SER A 1 236 ? -4.774 2.984 33.740 1.00 91.06 236 SER A N 1
ATOM 1954 C CA . SER A 1 236 ? -5.872 3.504 34.567 1.00 91.06 236 SER A CA 1
ATOM 1955 C C . SER A 1 236 ? -7.254 3.343 33.908 1.00 91.06 236 SER A C 1
ATOM 1957 O O . SER A 1 236 ? -8.249 3.144 34.607 1.00 91.06 236 SER A O 1
ATOM 1959 N N . LEU A 1 237 ? -7.332 3.285 32.569 1.00 90.81 237 LEU A N 1
ATOM 1960 C CA . LEU A 1 237 ? -8.565 2.955 31.838 1.00 90.81 237 LEU A CA 1
ATOM 1961 C C . LEU A 1 237 ? -9.181 1.620 32.259 1.00 90.81 237 LEU A C 1
ATOM 1963 O O . LEU A 1 237 ? -10.403 1.470 32.244 1.00 90.81 237 LEU A O 1
ATOM 1967 N N . LEU A 1 238 ? -8.354 0.640 32.635 1.00 90.81 238 LEU A N 1
ATOM 1968 C CA . LEU A 1 238 ? -8.833 -0.671 33.074 1.00 90.81 238 LEU A CA 1
ATOM 1969 C C . LEU A 1 238 ? -9.530 -0.604 34.438 1.00 90.81 238 LEU A C 1
ATOM 1971 O O . LEU A 1 238 ? -10.354 -1.464 34.740 1.00 90.81 238 LEU A O 1
ATOM 1975 N N . GLU A 1 239 ? -9.239 0.408 35.256 1.00 91.19 239 GLU A N 1
ATOM 1976 C CA . GLU A 1 239 ? -9.933 0.641 36.528 1.00 91.19 239 GLU A CA 1
ATOM 1977 C C . GLU A 1 239 ? -11.316 1.265 36.296 1.00 91.19 239 GLU A C 1
ATOM 1979 O O . GLU A 1 239 ? -12.273 0.969 37.014 1.00 91.19 239 GLU A O 1
ATOM 1984 N N . LYS A 1 240 ? -11.445 2.070 35.233 1.00 91.38 240 LYS A N 1
ATOM 1985 C CA . LYS A 1 240 ? -12.689 2.710 34.777 1.00 91.38 240 LYS A CA 1
ATOM 1986 C C . LYS A 1 240 ? -13.423 1.915 33.690 1.00 91.38 240 LYS A C 1
ATOM 1988 O O . LYS A 1 240 ? -14.308 2.446 33.024 1.00 91.38 240 LYS A O 1
ATOM 1993 N N . GLU A 1 241 ? -13.124 0.621 33.548 1.00 91.19 241 GLU A N 1
ATOM 1994 C CA . GLU A 1 241 ? -13.632 -0.249 32.475 1.00 91.19 241 GLU A CA 1
ATOM 1995 C C . GLU A 1 241 ? -15.160 -0.194 32.314 1.00 91.19 241 GLU A C 1
ATOM 1997 O O . GLU A 1 241 ? -15.655 -0.149 31.193 1.00 91.19 241 GLU A O 1
ATOM 2002 N N . LYS A 1 242 ? -15.922 -0.181 33.417 1.00 92.06 242 LYS A N 1
ATOM 2003 C CA . LYS A 1 242 ? -17.396 -0.166 33.371 1.00 92.06 242 LYS A CA 1
ATOM 2004 C C . LYS A 1 242 ? -17.950 1.126 32.773 1.00 92.06 242 LYS A C 1
ATOM 2006 O O . LYS A 1 242 ? -18.860 1.077 31.950 1.00 92.06 242 LYS A O 1
ATOM 2011 N N . GLU A 1 243 ? -17.403 2.260 33.197 1.00 94.00 243 GLU A N 1
ATOM 2012 C CA . GLU A 1 243 ? -17.778 3.586 32.703 1.00 94.00 243 GLU A CA 1
ATOM 2013 C C . GLU A 1 243 ? -17.359 3.737 31.239 1.00 94.00 243 GLU A C 1
ATOM 2015 O O . GLU A 1 243 ? -18.160 4.130 30.393 1.00 94.00 243 GLU A O 1
ATOM 2020 N N . PHE A 1 244 ? -16.143 3.291 30.916 1.00 94.38 244 PHE A N 1
ATOM 2021 C CA . PHE A 1 244 ? -15.634 3.287 29.553 1.00 94.38 244 PHE A CA 1
ATOM 2022 C C . PHE A 1 244 ? -16.488 2.425 28.614 1.00 94.38 244 PHE A C 1
ATOM 2024 O O . PHE A 1 244 ? -16.899 2.887 27.548 1.00 94.38 244 PHE A O 1
ATOM 2031 N N . LYS A 1 245 ? -16.821 1.198 29.038 1.00 95.31 245 LYS A N 1
ATOM 2032 C CA . LYS A 1 245 ? -17.727 0.297 28.318 1.00 95.31 245 LYS A CA 1
ATOM 2033 C C . LYS A 1 245 ? -19.067 0.973 28.068 1.00 95.31 245 LYS A C 1
ATOM 2035 O O . LYS A 1 245 ? -19.559 0.917 26.945 1.00 95.31 245 LYS A O 1
ATOM 2040 N N . HIS A 1 246 ? -19.649 1.606 29.087 1.00 95.25 246 HIS A N 1
ATOM 2041 C CA . HIS A 1 246 ? -20.937 2.278 28.957 1.00 95.25 246 HIS A CA 1
ATOM 2042 C C . HIS A 1 246 ? -20.896 3.394 27.907 1.00 95.25 246 HIS A C 1
ATOM 2044 O O . HIS A 1 246 ? -21.750 3.409 27.027 1.00 95.25 246 HIS A O 1
ATOM 2050 N N . LEU A 1 247 ? -19.881 4.265 27.938 1.00 94.75 247 LEU A N 1
ATOM 2051 C CA . LEU A 1 247 ? -19.724 5.346 26.957 1.00 94.75 247 LEU A CA 1
ATOM 2052 C C . LEU A 1 247 ? -19.569 4.817 25.527 1.00 94.75 247 LEU A C 1
ATOM 2054 O O . LEU A 1 247 ? -20.247 5.290 24.614 1.00 94.75 247 LEU A O 1
ATOM 2058 N N . VAL A 1 248 ? -18.705 3.815 25.333 1.00 94.56 248 VAL A N 1
ATOM 2059 C CA . VAL A 1 248 ? -18.466 3.230 24.007 1.00 94.56 248 VAL A CA 1
ATOM 2060 C C . VAL A 1 248 ? -19.720 2.522 23.494 1.00 94.56 248 VAL A C 1
ATOM 2062 O O . VAL A 1 248 ? -20.148 2.769 22.371 1.00 94.56 248 VAL A O 1
ATOM 2065 N N . CYS A 1 249 ? -20.363 1.695 24.321 1.00 93.88 249 CYS A N 1
ATOM 2066 C CA . CYS A 1 249 ? -21.573 0.974 23.928 1.00 93.88 249 CYS A CA 1
ATOM 2067 C C . CYS A 1 249 ? -22.761 1.926 23.705 1.00 93.88 249 CYS A C 1
ATOM 2069 O O . CYS A 1 249 ? -23.563 1.692 22.810 1.00 93.88 249 CYS A O 1
ATOM 2071 N N . ALA A 1 250 ? -22.894 3.015 24.464 1.00 92.94 250 ALA A N 1
ATOM 2072 C CA . ALA A 1 250 ? -23.946 4.004 24.224 1.00 92.94 250 ALA A CA 1
ATOM 2073 C C . ALA A 1 250 ? -23.774 4.688 22.860 1.00 92.94 250 ALA A C 1
ATOM 2075 O O . ALA A 1 250 ? -24.754 4.879 22.142 1.00 92.94 250 ALA A O 1
ATOM 2076 N N . LYS A 1 251 ? -22.528 5.002 22.485 1.00 92.44 251 LYS A N 1
ATOM 2077 C CA . LYS A 1 251 ? -22.206 5.628 21.201 1.00 92.44 251 LYS A CA 1
ATOM 2078 C C . LYS A 1 251 ? -22.370 4.678 20.012 1.00 92.44 251 LYS A C 1
ATOM 2080 O O . LYS A 1 251 ? -22.820 5.107 18.961 1.00 92.44 251 LYS A O 1
ATOM 2085 N N . LEU A 1 252 ? -22.029 3.402 20.185 1.00 91.25 252 LEU A N 1
ATOM 2086 C CA . LEU A 1 252 ? -22.035 2.412 19.104 1.00 91.25 252 LEU A CA 1
ATOM 2087 C C . LEU A 1 252 ? -23.392 1.751 18.856 1.00 91.25 252 LEU A C 1
ATOM 2089 O O . LEU A 1 252 ? -23.612 1.224 17.771 1.00 91.25 252 LEU A O 1
ATOM 2093 N N . LYS A 1 253 ? -24.307 1.786 19.829 1.00 90.25 253 LYS A N 1
ATOM 2094 C CA . LYS A 1 253 ? -25.645 1.193 19.701 1.00 90.25 253 LYS A CA 1
ATOM 2095 C C . LYS A 1 253 ? -26.431 1.639 18.452 1.00 90.25 253 LYS A C 1
ATOM 2097 O O . LYS A 1 253 ? -27.055 0.777 17.850 1.00 90.25 253 LYS A O 1
ATOM 2102 N N . PRO A 1 254 ? -26.445 2.928 18.052 1.00 89.06 254 PRO A N 1
ATOM 2103 C CA . PRO A 1 254 ? -27.128 3.344 16.826 1.00 89.06 254 PRO A CA 1
ATOM 2104 C C . PRO A 1 254 ? -26.343 3.061 15.534 1.00 89.06 254 PRO A C 1
ATOM 2106 O O . PRO A 1 254 ? -26.923 3.178 14.459 1.00 89.06 254 PRO A O 1
ATOM 2109 N N . GLU A 1 255 ? -25.046 2.747 15.614 1.00 84.25 255 GLU A N 1
ATOM 2110 C CA . GLU A 1 255 ? -24.164 2.621 14.441 1.00 84.25 255 GLU A CA 1
ATOM 2111 C C . GLU A 1 255 ? -23.866 1.162 14.057 1.00 84.25 255 GLU A C 1
ATOM 2113 O O . GLU A 1 255 ? -23.598 0.882 12.891 1.00 84.25 255 GLU A O 1
ATOM 2118 N N . LEU A 1 256 ? -23.921 0.228 15.013 1.00 80.19 256 LEU A N 1
ATOM 2119 C CA . LEU A 1 256 ? -23.665 -1.196 14.786 1.00 80.19 256 LEU A CA 1
ATOM 2120 C C . LEU A 1 256 ? -24.962 -1.996 14.639 1.00 80.19 256 LEU A C 1
ATOM 2122 O O . LEU A 1 256 ? -25.964 -1.718 15.295 1.00 80.19 256 LEU A O 1
ATOM 2126 N N . LEU A 1 257 ? -24.907 -3.063 13.840 1.00 83.00 257 LEU A N 1
ATOM 2127 C CA . LEU A 1 257 ? -25.963 -4.077 13.799 1.00 83.00 257 LEU A CA 1
ATOM 2128 C C . LEU A 1 257 ? -26.083 -4.791 15.155 1.00 83.00 257 LEU A C 1
ATOM 2130 O O . LEU A 1 257 ? -25.072 -5.036 15.815 1.00 83.00 257 LEU A O 1
ATOM 2134 N N . ASP A 1 258 ? -27.296 -5.210 15.530 1.00 79.19 258 ASP A N 1
ATOM 2135 C CA . ASP A 1 258 ? -27.588 -5.808 16.846 1.00 79.19 258 ASP A CA 1
ATOM 2136 C C . ASP A 1 258 ? -26.653 -6.971 17.210 1.00 79.19 258 ASP A C 1
ATOM 2138 O O . ASP A 1 258 ? -26.178 -7.067 18.341 1.00 79.19 258 ASP A O 1
ATOM 2142 N N . LYS A 1 259 ? -26.329 -7.835 16.244 1.00 81.50 259 LYS A N 1
ATOM 2143 C CA . LYS A 1 259 ? -25.417 -8.969 16.441 1.00 81.50 259 LYS A CA 1
ATOM 2144 C C . LYS A 1 259 ? -23.987 -8.526 16.766 1.00 81.50 259 LYS A C 1
ATOM 2146 O O . LYS A 1 259 ? -23.380 -9.058 17.694 1.00 81.50 259 LYS A O 1
ATOM 2151 N N . ALA A 1 260 ? -23.460 -7.552 16.022 1.00 82.12 260 ALA A N 1
ATOM 2152 C CA . ALA A 1 260 ? -22.126 -6.996 16.251 1.00 82.12 260 ALA A CA 1
ATOM 2153 C C . ALA A 1 260 ? -22.077 -6.217 17.573 1.00 82.12 260 ALA A C 1
ATOM 2155 O O . ALA A 1 260 ? -21.108 -6.316 18.322 1.00 82.12 260 ALA A O 1
ATOM 2156 N N . TYR A 1 261 ? -23.155 -5.503 17.900 1.00 88.38 261 TYR A N 1
ATOM 2157 C CA . TYR A 1 261 ? -23.295 -4.784 19.159 1.00 88.38 261 TYR A CA 1
ATOM 2158 C C . TYR A 1 261 ? -23.293 -5.716 20.377 1.00 88.38 261 TYR A C 1
ATOM 2160 O O . TYR A 1 261 ? -22.528 -5.496 21.315 1.00 88.38 261 TYR A O 1
ATOM 2168 N N . GLN A 1 262 ? -24.123 -6.764 20.365 1.00 88.44 262 GLN A N 1
ATOM 2169 C CA . GLN A 1 262 ? -24.204 -7.732 21.464 1.00 88.44 262 GLN A CA 1
ATOM 2170 C C . GLN A 1 262 ? -22.868 -8.443 21.680 1.00 88.44 262 GLN A C 1
ATOM 2172 O O . GLN A 1 262 ? -22.428 -8.625 22.815 1.00 88.44 262 GLN A O 1
ATOM 2177 N N . GLU A 1 263 ? -22.198 -8.820 20.592 1.00 89.19 263 GLU A N 1
ATOM 2178 C CA . GLU A 1 263 ? -20.881 -9.436 20.666 1.00 89.19 263 GLU A CA 1
ATOM 2179 C C . GLU A 1 263 ? -19.845 -8.479 21.264 1.00 89.19 263 GLU A C 1
ATOM 2181 O O . GLU A 1 263 ? -19.155 -8.849 22.221 1.00 89.19 263 GLU A O 1
ATOM 2186 N N . LEU A 1 264 ? -19.784 -7.240 20.766 1.00 89.94 264 LEU A N 1
ATOM 2187 C CA . LEU A 1 264 ? -18.910 -6.213 21.313 1.00 89.94 264 LEU A CA 1
ATOM 2188 C C . LEU A 1 264 ? -19.173 -6.019 22.805 1.00 89.94 264 LEU A C 1
ATOM 2190 O O . LEU A 1 264 ? -18.236 -5.955 23.595 1.00 89.94 264 LEU A O 1
ATOM 2194 N N . GLU A 1 265 ? -20.435 -5.938 23.217 1.00 92.38 265 GLU A N 1
ATOM 2195 C CA . GLU A 1 265 ? -20.795 -5.735 24.613 1.00 92.38 265 GLU A CA 1
ATOM 2196 C C . GLU A 1 265 ? -20.266 -6.873 25.508 1.00 92.38 265 GLU A C 1
ATOM 2198 O O . GLU A 1 265 ? -19.747 -6.614 26.603 1.00 92.38 265 GLU A O 1
ATOM 2203 N N . ILE A 1 266 ? -20.347 -8.122 25.044 1.00 92.44 266 ILE A N 1
ATOM 2204 C CA . ILE A 1 266 ? -19.846 -9.303 25.761 1.00 92.44 266 ILE A CA 1
ATOM 2205 C C . ILE A 1 266 ? -18.312 -9.286 25.837 1.00 92.44 266 ILE A C 1
ATOM 2207 O O . ILE A 1 266 ? -17.745 -9.508 26.912 1.00 92.44 266 ILE A O 1
ATOM 2211 N N . ASN A 1 267 ? -17.634 -8.980 24.728 1.00 92.50 267 ASN A N 1
ATOM 2212 C CA . ASN A 1 267 ? -16.178 -9.096 24.608 1.00 92.50 267 ASN A CA 1
ATOM 2213 C C . ASN A 1 267 ? -15.400 -7.796 24.867 1.00 92.50 267 ASN A C 1
ATOM 2215 O O . ASN A 1 267 ? -14.167 -7.827 24.900 1.00 92.50 267 ASN A O 1
ATOM 2219 N N . PHE A 1 268 ? -16.079 -6.675 25.141 1.00 93.62 268 PHE A N 1
ATOM 2220 C CA . PHE A 1 268 ? -15.473 -5.347 25.314 1.00 93.62 268 PHE A CA 1
ATOM 2221 C C . PHE A 1 268 ? -14.272 -5.360 26.261 1.00 93.62 268 PHE A C 1
ATOM 2223 O O . PHE A 1 268 ? -13.219 -4.803 25.961 1.00 93.62 268 PHE A O 1
ATOM 2230 N N . ARG A 1 269 ? -14.409 -6.050 27.398 1.00 93.19 269 ARG A N 1
ATOM 2231 C CA . ARG A 1 269 ? -13.347 -6.181 28.402 1.00 93.19 269 ARG A CA 1
ATOM 2232 C C . ARG A 1 269 ? -12.073 -6.799 27.831 1.00 93.19 269 ARG A C 1
ATOM 2234 O O . ARG A 1 269 ? -10.970 -6.391 28.193 1.00 93.19 269 ARG A O 1
ATOM 2241 N N . SER A 1 270 ? -12.233 -7.814 26.986 1.00 93.06 270 SER A N 1
ATOM 2242 C CA . SER A 1 270 ? -11.129 -8.515 26.337 1.00 93.06 270 SER A CA 1
ATOM 2243 C C . SER A 1 270 ? -10.431 -7.589 25.343 1.00 93.06 270 SER A C 1
ATOM 2245 O O . SER A 1 270 ? -9.224 -7.383 25.453 1.00 93.06 270 SER A O 1
ATOM 2247 N N . TYR A 1 271 ? -11.195 -6.931 24.463 1.00 93.12 271 TYR A N 1
ATOM 2248 C CA . TYR A 1 271 ? -10.658 -5.994 23.470 1.00 93.12 271 TYR A CA 1
ATOM 2249 C C . TYR A 1 271 ? -9.958 -4.797 24.108 1.00 93.12 271 TYR A C 1
ATOM 2251 O O . TYR A 1 271 ? -8.835 -4.462 23.728 1.00 93.12 271 TYR A O 1
ATOM 2259 N N . ALA A 1 272 ? -10.573 -4.201 25.132 1.00 94.31 272 ALA A N 1
ATOM 2260 C CA . ALA A 1 272 ? -9.980 -3.090 25.858 1.00 94.31 272 ALA A CA 1
ATOM 2261 C C . ALA A 1 272 ? -8.653 -3.499 26.504 1.00 94.31 272 ALA A C 1
ATOM 2263 O O . ALA A 1 272 ? -7.647 -2.810 26.345 1.00 94.31 272 ALA A O 1
ATOM 2264 N N . ARG A 1 273 ? -8.621 -4.661 27.172 1.00 94.94 273 ARG A N 1
ATOM 2265 C CA . ARG A 1 273 ? -7.395 -5.195 27.773 1.00 94.94 273 ARG A CA 1
ATOM 2266 C C . ARG A 1 273 ? -6.313 -5.461 26.728 1.00 94.94 273 ARG A C 1
ATOM 2268 O O . ARG A 1 273 ? -5.166 -5.114 26.989 1.00 94.94 273 ARG A O 1
ATOM 2275 N N . SER A 1 274 ? -6.657 -6.041 25.579 1.00 95.00 274 SER A N 1
ATOM 2276 C CA . SER A 1 274 ? -5.713 -6.297 24.485 1.00 95.00 274 SER A CA 1
ATOM 2277 C C . SER A 1 274 ? -5.047 -5.012 23.993 1.00 95.00 274 SER A C 1
ATOM 2279 O O . SER A 1 274 ? -3.820 -4.925 24.006 1.00 95.00 274 SER A O 1
ATOM 2281 N N . ILE A 1 275 ? -5.838 -3.996 23.631 1.00 95.44 275 ILE A N 1
ATOM 2282 C CA . ILE A 1 275 ? -5.328 -2.729 23.084 1.00 95.44 275 ILE A CA 1
ATOM 2283 C C . ILE A 1 275 ? -4.504 -1.972 24.135 1.00 95.44 275 ILE A C 1
ATOM 2285 O O . ILE A 1 275 ? -3.373 -1.570 23.866 1.00 95.44 275 ILE A O 1
ATOM 2289 N N . ILE A 1 276 ? -5.030 -1.829 25.356 1.00 95.19 276 ILE A N 1
ATOM 2290 C CA . ILE A 1 276 ? -4.351 -1.111 26.445 1.00 95.19 276 ILE A CA 1
ATOM 2291 C C . ILE A 1 276 ? -3.047 -1.816 26.834 1.00 95.19 276 ILE A C 1
ATOM 2293 O O . ILE A 1 276 ? -2.024 -1.164 27.035 1.00 95.19 276 ILE A O 1
ATOM 2297 N N . SER A 1 277 ? -3.045 -3.152 26.894 1.00 94.94 277 SER A N 1
ATOM 2298 C CA . SER A 1 277 ? -1.842 -3.911 27.243 1.00 94.94 277 SER A CA 1
ATOM 2299 C C . SER A 1 277 ? -0.721 -3.755 26.220 1.00 94.94 277 SER A C 1
ATOM 2301 O O . SER A 1 277 ? 0.434 -3.838 26.633 1.00 94.94 277 SER A O 1
ATOM 2303 N N . ILE A 1 278 ? -1.034 -3.573 24.930 1.00 95.19 278 ILE A N 1
ATOM 2304 C CA . ILE A 1 278 ? -0.021 -3.271 23.909 1.00 95.19 278 ILE A CA 1
ATOM 2305 C C . ILE A 1 278 ? 0.612 -1.919 24.235 1.00 95.19 278 ILE A C 1
ATOM 2307 O O . ILE A 1 278 ? 1.821 -1.855 24.421 1.00 95.19 278 ILE A O 1
ATOM 2311 N N . GLY A 1 279 ? -0.194 -0.865 24.402 1.00 93.69 279 GLY A N 1
ATOM 2312 C CA . GLY A 1 279 ? 0.308 0.482 24.699 1.00 93.69 279 GLY A CA 1
ATOM 2313 C C . GLY A 1 279 ? 1.193 0.529 25.946 1.00 93.69 279 GLY A C 1
ATOM 2314 O O . GLY A 1 279 ? 2.312 1.033 25.894 1.00 93.69 279 GLY A O 1
ATOM 2315 N N . CYS A 1 280 ? 0.763 -0.108 27.039 1.00 93.50 280 CYS A N 1
ATOM 2316 C CA . CYS A 1 280 ? 1.536 -0.137 28.281 1.00 93.50 280 CYS A CA 1
ATOM 2317 C C . CYS A 1 280 ? 2.877 -0.888 28.171 1.00 93.50 280 CYS A C 1
ATOM 2319 O O . CYS A 1 280 ? 3.753 -0.683 29.018 1.00 93.50 280 CYS A O 1
ATOM 2321 N N . SER A 1 281 ? 3.054 -1.783 27.190 1.00 93.56 281 SER A N 1
ATOM 2322 C CA . SER A 1 281 ? 4.283 -2.569 27.022 1.00 93.56 281 SER A CA 1
ATOM 2323 C C . SER A 1 281 ? 5.290 -1.940 26.051 1.00 93.56 281 SER A C 1
ATOM 2325 O O . SER A 1 281 ? 6.464 -2.317 26.095 1.00 93.56 281 SER A O 1
ATOM 2327 N N . LEU A 1 282 ? 4.895 -0.926 25.265 1.00 93.56 282 LEU A N 1
ATOM 2328 C CA . LEU A 1 282 ? 5.733 -0.328 24.212 1.00 93.56 282 LEU A CA 1
ATOM 2329 C C . LEU A 1 282 ? 7.038 0.311 24.708 1.00 93.56 282 LEU A C 1
ATOM 2331 O O . LEU A 1 282 ? 8.000 0.363 23.953 1.00 93.56 282 LEU A O 1
ATOM 2335 N N . HIS A 1 283 ? 7.147 0.709 25.980 1.00 91.06 283 HIS A N 1
ATOM 2336 C CA . HIS A 1 283 ? 8.422 1.163 26.563 1.00 91.06 283 HIS A CA 1
ATOM 2337 C C . HIS A 1 283 ? 9.548 0.110 26.478 1.00 91.06 283 HIS A C 1
ATOM 2339 O O . HIS A 1 283 ? 10.730 0.428 26.622 1.00 91.06 283 HIS A O 1
ATOM 2345 N N . ARG A 1 284 ? 9.210 -1.169 26.269 1.00 92.31 284 ARG A N 1
ATOM 2346 C CA . ARG A 1 284 ? 10.178 -2.260 26.127 1.00 92.31 284 ARG A CA 1
ATOM 2347 C C . ARG A 1 284 ? 10.528 -2.448 24.658 1.00 92.31 284 ARG A C 1
ATOM 2349 O O . ARG A 1 284 ? 9.685 -2.811 23.844 1.00 92.31 284 ARG A O 1
ATOM 2356 N N . SER A 1 285 ? 11.819 -2.373 24.342 1.00 88.56 285 SER A N 1
ATOM 2357 C CA . SER A 1 285 ? 12.321 -2.546 22.968 1.00 88.56 285 SER A CA 1
ATOM 2358 C C . SER A 1 285 ? 11.945 -3.881 22.309 1.00 88.56 285 SER A C 1
ATOM 2360 O O . SER A 1 285 ? 11.906 -3.969 21.085 1.00 88.56 285 SER A O 1
ATOM 2362 N N . ARG A 1 286 ? 11.680 -4.938 23.090 1.00 91.62 286 ARG A N 1
ATOM 2363 C CA . ARG A 1 286 ? 11.181 -6.221 22.569 1.00 91.62 286 ARG A CA 1
ATOM 2364 C C . ARG A 1 286 ? 9.751 -6.113 22.035 1.00 91.62 286 ARG A C 1
ATOM 2366 O O . ARG A 1 286 ? 9.459 -6.723 21.019 1.00 91.62 286 ARG A O 1
ATOM 2373 N N . GLU A 1 287 ? 8.895 -5.351 22.704 1.00 92.62 287 GLU A N 1
ATOM 2374 C CA . GLU A 1 287 ? 7.472 -5.230 22.368 1.00 92.62 287 GLU A CA 1
ATOM 2375 C C . GLU A 1 287 ? 7.294 -4.370 21.113 1.00 92.62 287 GLU A C 1
ATOM 2377 O O . GLU A 1 287 ? 6.560 -4.751 20.213 1.00 92.62 287 GLU A O 1
ATOM 2382 N N . ILE A 1 288 ? 8.080 -3.294 20.965 1.00 91.06 288 ILE A N 1
ATOM 2383 C CA . ILE A 1 288 ? 8.140 -2.516 19.713 1.00 91.06 288 ILE A CA 1
ATOM 2384 C C . ILE A 1 288 ? 8.510 -3.415 18.527 1.00 91.06 288 ILE A C 1
ATOM 2386 O O . ILE A 1 288 ? 7.860 -3.365 17.487 1.00 91.06 288 ILE A O 1
ATOM 2390 N N . LYS A 1 289 ? 9.519 -4.286 18.682 1.00 92.06 289 LYS A N 1
ATOM 2391 C CA . LYS A 1 289 ? 9.927 -5.228 17.622 1.00 92.06 289 LYS A CA 1
ATOM 2392 C C . LYS A 1 289 ? 8.805 -6.182 17.227 1.00 92.06 289 LYS A C 1
ATOM 2394 O O . LYS A 1 289 ? 8.692 -6.516 16.051 1.00 92.06 289 LYS A O 1
ATOM 2399 N N . CYS A 1 290 ? 7.995 -6.604 18.193 1.00 92.88 290 CYS A N 1
ATOM 2400 C CA . CYS A 1 290 ? 6.888 -7.532 17.994 1.00 92.88 290 CYS A CA 1
ATOM 2401 C C . CYS A 1 290 ? 5.548 -6.846 17.686 1.00 92.88 290 CYS A C 1
ATOM 2403 O O . CYS A 1 290 ? 4.561 -7.558 17.532 1.00 92.88 290 CYS A O 1
ATOM 2405 N N . LEU A 1 291 ? 5.498 -5.515 17.535 1.00 92.88 291 LEU A N 1
ATOM 2406 C CA . LEU A 1 291 ? 4.255 -4.739 17.427 1.00 92.88 291 LEU A CA 1
ATOM 2407 C C . LEU A 1 291 ? 3.231 -5.355 16.462 1.00 92.88 291 LEU A C 1
ATOM 2409 O O . LEU A 1 291 ? 2.079 -5.560 16.828 1.00 92.88 291 LEU A O 1
ATOM 2413 N N . PHE A 1 292 ? 3.645 -5.696 15.239 1.00 91.12 292 PHE A N 1
ATOM 2414 C CA . PHE A 1 292 ? 2.742 -6.275 14.240 1.00 91.12 292 PHE A CA 1
ATOM 2415 C C . PHE A 1 292 ? 2.216 -7.660 14.628 1.00 91.12 292 PHE A C 1
ATOM 2417 O O . PHE A 1 292 ? 1.068 -7.984 14.333 1.00 91.12 292 PHE A O 1
ATOM 2424 N N . LEU A 1 293 ? 3.033 -8.472 15.302 1.00 90.56 293 LEU A N 1
ATOM 2425 C CA . LEU A 1 293 ? 2.596 -9.766 15.825 1.00 90.56 293 LEU A CA 1
ATOM 2426 C C . LEU A 1 293 ? 1.603 -9.588 16.961 1.00 90.56 293 LEU A C 1
ATOM 2428 O O . LEU A 1 293 ? 0.584 -10.267 16.972 1.00 90.56 293 LEU A O 1
ATOM 2432 N N . ASP A 1 294 ? 1.870 -8.655 17.870 1.00 92.50 294 ASP A N 1
ATOM 2433 C CA . ASP A 1 294 ? 0.968 -8.345 18.973 1.00 92.50 294 ASP A CA 1
ATOM 2434 C C . ASP A 1 294 ? -0.383 -7.829 18.467 1.00 92.50 294 ASP A C 1
ATOM 2436 O O . ASP A 1 294 ? -1.424 -8.279 18.941 1.00 92.50 294 ASP A O 1
ATOM 2440 N N . LEU A 1 295 ? -0.383 -6.946 17.463 1.00 91.94 295 LEU A N 1
ATOM 2441 C CA . LEU A 1 295 ? -1.605 -6.484 16.800 1.00 91.94 295 LEU A CA 1
ATOM 2442 C C . LEU A 1 295 ? -2.357 -7.636 16.130 1.00 91.94 295 LEU A C 1
ATOM 2444 O O . LEU A 1 295 ? -3.580 -7.720 16.242 1.00 91.94 295 LEU A O 1
ATOM 2448 N N . TYR A 1 296 ? -1.642 -8.544 15.464 1.00 88.81 296 TYR A N 1
ATOM 2449 C CA . TYR A 1 296 ? -2.274 -9.705 14.851 1.00 88.81 296 TYR A CA 1
ATOM 2450 C C . TYR A 1 296 ? -2.909 -10.626 15.901 1.00 88.81 296 TYR A C 1
ATOM 2452 O O . TYR A 1 296 ? -4.098 -10.914 15.824 1.00 88.81 296 TYR A O 1
ATOM 2460 N N . GLU A 1 297 ? -2.144 -11.060 16.902 1.00 90.12 297 GLU A N 1
ATOM 2461 C CA . GLU A 1 297 ? -2.577 -12.072 17.873 1.00 90.12 297 GLU A CA 1
ATOM 2462 C C . GLU A 1 297 ? -3.635 -11.549 18.850 1.00 90.12 297 GLU A C 1
ATOM 2464 O O . GLU A 1 297 ? -4.552 -12.281 19.221 1.00 90.12 297 GLU A O 1
ATOM 2469 N N . LYS A 1 298 ? -3.524 -10.288 19.286 1.00 91.31 298 LYS A N 1
ATOM 2470 C CA . LYS A 1 298 ? -4.395 -9.730 20.334 1.00 91.31 298 LYS A CA 1
ATOM 2471 C C . LYS A 1 298 ? -5.635 -9.025 19.791 1.00 91.31 298 LYS A C 1
ATOM 2473 O O . LYS A 1 298 ? -6.583 -8.843 20.557 1.00 91.31 298 LYS A O 1
ATOM 2478 N N . CYS A 1 299 ? -5.624 -8.627 18.518 1.00 90.00 299 CYS A N 1
ATOM 2479 C CA . CYS A 1 299 ? -6.694 -7.840 17.908 1.00 90.00 299 CYS A CA 1
ATOM 2480 C C . CYS A 1 299 ? -7.244 -8.505 16.637 1.00 90.00 299 CYS A C 1
ATOM 2482 O O . CYS A 1 299 ? -8.398 -8.924 16.621 1.00 90.00 299 CYS A O 1
ATOM 2484 N N . ILE A 1 300 ? -6.424 -8.658 15.591 1.00 85.69 300 ILE A N 1
ATOM 2485 C CA . ILE A 1 300 ? -6.900 -9.101 14.265 1.00 85.69 300 ILE A CA 1
ATOM 2486 C C . ILE A 1 300 ? -7.436 -10.538 14.305 1.00 85.69 300 ILE A C 1
ATOM 2488 O O . ILE A 1 300 ? -8.510 -10.809 13.775 1.00 85.69 300 ILE A O 1
ATOM 2492 N N . GLU A 1 301 ? -6.720 -11.466 14.940 1.00 84.06 301 GLU A N 1
ATOM 2493 C CA . GLU A 1 301 ? -7.106 -12.878 15.016 1.00 84.06 301 GLU A CA 1
ATOM 2494 C C . GLU A 1 301 ? -8.457 -13.087 15.737 1.00 84.06 301 GLU A C 1
ATOM 2496 O O . GLU A 1 301 ? -9.318 -13.754 15.153 1.00 84.06 301 GLU A O 1
ATOM 2501 N N . PRO A 1 302 ? -8.712 -12.485 16.919 1.00 84.44 302 PRO A N 1
ATOM 2502 C CA . PRO A 1 302 ? -10.037 -12.489 17.546 1.00 84.44 302 PRO A CA 1
ATOM 2503 C C . PRO A 1 302 ? -11.145 -11.901 16.664 1.00 84.44 302 PRO A C 1
ATOM 2505 O O . PRO A 1 302 ? -12.186 -12.530 16.486 1.00 84.44 302 PRO A O 1
ATOM 2508 N N . TRP A 1 303 ? -10.925 -10.728 16.063 1.00 84.12 303 TRP A N 1
ATOM 2509 C CA . TRP A 1 303 ? -11.953 -10.057 15.257 1.00 84.12 303 TRP A CA 1
ATOM 2510 C C . TRP A 1 303 ? -12.270 -10.807 13.962 1.00 84.12 303 TRP A C 1
ATOM 2512 O O . TRP A 1 303 ? -13.423 -10.843 13.527 1.00 84.12 303 TRP A O 1
ATOM 2522 N N . ARG A 1 304 ? -11.276 -11.494 13.385 1.00 75.69 304 ARG A N 1
ATOM 2523 C CA . ARG A 1 304 ? -11.467 -12.358 12.215 1.00 75.69 304 ARG A CA 1
ATOM 2524 C C . ARG A 1 304 ? -12.374 -13.549 12.519 1.00 75.69 304 ARG A C 1
ATOM 2526 O O . ARG A 1 304 ? -13.186 -13.914 11.677 1.00 75.69 304 ARG A O 1
ATOM 2533 N N . GLN A 1 305 ? -12.270 -14.153 13.705 1.00 75.50 305 GLN A N 1
ATOM 2534 C CA . GLN A 1 305 ? -13.136 -15.279 14.096 1.00 75.50 305 GLN A CA 1
ATOM 2535 C C . GLN A 1 305 ? -14.614 -14.875 14.194 1.00 75.50 305 GLN A C 1
ATOM 2537 O O . GLN A 1 305 ? -15.498 -15.718 14.065 1.00 75.50 305 GLN A O 1
ATOM 2542 N N . ILE A 1 306 ? -14.871 -13.585 14.400 1.00 73.31 306 ILE A N 1
ATOM 2543 C CA . ILE A 1 306 ? -16.189 -13.027 14.700 1.00 73.31 306 ILE A CA 1
ATOM 2544 C C . ILE A 1 306 ? -16.794 -12.312 13.476 1.00 73.31 306 ILE A C 1
ATOM 2546 O O . ILE A 1 306 ? -17.966 -11.951 13.480 1.00 73.31 306 ILE A O 1
ATOM 2550 N N . SER A 1 307 ? -16.043 -12.216 12.371 1.00 72.50 307 SER A N 1
ATOM 2551 C CA . SER A 1 307 ? -16.473 -11.610 11.098 1.00 72.50 307 SER A CA 1
ATOM 2552 C C . SER A 1 307 ? -16.814 -10.115 11.190 1.00 72.50 307 SER A C 1
ATOM 2554 O O . SER A 1 307 ? -17.721 -9.649 10.505 1.00 72.50 307 SER A O 1
ATOM 2556 N N . TRP A 1 308 ? -16.091 -9.352 12.017 1.00 73.62 308 TRP A N 1
ATOM 2557 C CA . TRP A 1 308 ? -16.203 -7.889 12.012 1.00 73.62 308 TRP A CA 1
ATOM 2558 C C . TRP A 1 308 ? -15.815 -7.311 10.654 1.00 73.62 308 TRP A C 1
ATOM 2560 O O . TRP A 1 308 ? -14.771 -7.664 10.099 1.00 73.62 308 TRP A O 1
ATOM 2570 N N . THR A 1 309 ? -16.618 -6.378 10.144 1.00 74.00 309 THR A N 1
ATOM 2571 C CA . THR A 1 309 ? -16.276 -5.674 8.909 1.00 74.00 309 THR A CA 1
ATOM 2572 C C . THR A 1 309 ? -15.262 -4.553 9.183 1.00 74.00 309 THR A C 1
ATOM 2574 O O . THR A 1 309 ? -15.173 -4.036 10.302 1.00 74.00 309 THR A O 1
ATOM 2577 N N . PRO A 1 310 ? -14.509 -4.092 8.166 1.00 73.88 310 PRO A N 1
ATOM 2578 C CA . PRO A 1 310 ? -13.662 -2.906 8.289 1.00 73.88 310 PRO A CA 1
ATOM 2579 C C . PRO A 1 310 ? -14.438 -1.650 8.707 1.00 73.88 310 PRO A C 1
ATOM 2581 O O . PRO A 1 310 ? -13.878 -0.774 9.365 1.00 73.88 310 PRO A O 1
ATOM 2584 N N . HIS A 1 311 ? -15.722 -1.559 8.347 1.00 80.38 311 HIS A N 1
ATOM 2585 C CA . HIS A 1 311 ? -16.592 -0.462 8.762 1.00 80.38 311 HIS A CA 1
ATOM 2586 C C . HIS A 1 311 ? -16.871 -0.515 10.268 1.00 80.38 311 HIS A C 1
ATOM 2588 O O . HIS A 1 311 ? -16.592 0.467 10.959 1.00 80.38 311 HIS A O 1
ATOM 2594 N N . ASP A 1 312 ? -17.299 -1.676 10.780 1.00 84.06 312 ASP A N 1
ATOM 2595 C CA . ASP A 1 312 ? -17.528 -1.894 12.216 1.00 84.06 312 ASP A CA 1
ATOM 2596 C C . ASP A 1 312 ? -16.266 -1.575 13.015 1.00 84.06 312 ASP A C 1
ATOM 2598 O O . ASP A 1 312 ? -16.309 -0.861 14.017 1.00 84.06 312 ASP A O 1
ATOM 2602 N N . LEU A 1 313 ? -15.111 -2.037 12.523 1.00 86.25 313 LEU A N 1
ATOM 2603 C CA . LEU A 1 313 ? -13.832 -1.787 13.167 1.00 86.25 313 LEU A CA 1
ATOM 2604 C C . LEU A 1 313 ? -13.449 -0.299 13.145 1.00 86.25 313 LEU A C 1
ATOM 2606 O O . LEU A 1 313 ? -12.940 0.213 14.141 1.00 86.25 313 LEU A O 1
ATOM 2610 N N . THR A 1 314 ? -13.707 0.411 12.043 1.00 87.00 314 THR A N 1
ATOM 2611 C CA . THR A 1 314 ? -13.436 1.857 11.930 1.00 87.00 314 THR A CA 1
ATOM 2612 C C . THR A 1 314 ? -14.249 2.637 12.951 1.00 87.00 314 THR A C 1
ATOM 2614 O O . THR A 1 314 ? -13.705 3.474 13.680 1.00 87.00 314 THR A O 1
ATOM 2617 N N . ILE A 1 315 ? -15.544 2.339 13.036 1.00 87.50 315 ILE A N 1
ATOM 2618 C CA . ILE A 1 315 ? -16.449 2.999 13.970 1.00 87.50 315 ILE A CA 1
ATOM 2619 C C . ILE A 1 315 ? -16.078 2.637 15.414 1.00 87.50 315 ILE A C 1
ATOM 2621 O O . ILE A 1 315 ? -15.994 3.530 16.265 1.00 87.50 315 ILE A O 1
ATOM 2625 N N . PHE A 1 316 ? -15.798 1.359 15.693 1.00 91.81 316 PHE A N 1
ATOM 2626 C CA . PHE A 1 316 ? -15.359 0.904 17.009 1.00 91.81 316 PHE A CA 1
ATOM 2627 C C . PHE A 1 316 ? -14.085 1.622 17.446 1.00 91.81 316 PHE A C 1
ATOM 2629 O O . PHE A 1 316 ? -14.089 2.237 18.505 1.00 91.81 316 PHE A O 1
ATOM 2636 N N . LEU A 1 317 ? -13.015 1.605 16.645 1.00 91.94 317 LEU A N 1
ATOM 2637 C CA . LEU A 1 317 ? -11.732 2.219 17.005 1.00 91.94 317 LEU A CA 1
ATOM 2638 C C . LEU A 1 317 ? -11.852 3.737 17.186 1.00 91.94 317 LEU A C 1
ATOM 2640 O O . LEU A 1 317 ? -11.283 4.293 18.129 1.00 91.94 317 LEU A O 1
ATOM 2644 N N . SER A 1 318 ? -12.640 4.403 16.338 1.00 92.12 318 SER A N 1
ATOM 2645 C CA . SER A 1 318 ? -12.939 5.831 16.474 1.00 92.12 318 SER A CA 1
ATOM 2646 C C . SER A 1 318 ? -13.692 6.133 17.773 1.00 92.12 318 SER A C 1
ATOM 2648 O O . SER A 1 318 ? -13.319 7.038 18.526 1.00 92.12 318 SER A O 1
ATOM 2650 N N . SER A 1 319 ? -14.734 5.363 18.088 1.00 92.06 319 SER A N 1
ATOM 2651 C CA . SER A 1 319 ? -15.500 5.527 19.326 1.00 92.06 319 SER A CA 1
ATOM 2652 C C . SER A 1 319 ? -14.671 5.173 20.557 1.00 92.06 319 SER A C 1
ATOM 2654 O O . SER A 1 319 ? -14.674 5.924 21.526 1.00 92.06 319 SER A O 1
ATOM 2656 N N . PHE A 1 320 ? -13.880 4.106 20.495 1.00 94.44 320 PHE A N 1
ATOM 2657 C CA . PHE A 1 320 ? -12.971 3.666 21.547 1.00 94.44 320 PHE A CA 1
ATOM 2658 C C . PHE A 1 320 ? -11.928 4.742 21.878 1.00 94.44 320 PHE A C 1
ATOM 2660 O O . PHE A 1 320 ? -11.762 5.095 23.046 1.00 94.44 320 PHE A O 1
ATOM 2667 N N . LYS A 1 321 ? -11.298 5.344 20.856 1.00 94.19 321 LYS A N 1
ATOM 2668 C CA . LYS A 1 321 ? -10.375 6.478 21.020 1.00 94.19 321 LYS A CA 1
ATOM 2669 C C . LYS A 1 321 ? -11.067 7.668 21.690 1.00 94.19 321 LYS A C 1
ATOM 2671 O O . LYS A 1 321 ? -10.562 8.183 22.683 1.00 94.19 321 LYS A O 1
ATOM 2676 N N . ASN A 1 322 ? -12.207 8.102 21.154 1.00 93.44 322 ASN A N 1
ATOM 2677 C CA . ASN A 1 322 ? -12.863 9.346 21.565 1.00 93.44 322 ASN A CA 1
ATOM 2678 C C . ASN A 1 322 ? -13.573 9.251 22.926 1.00 93.44 322 ASN A C 1
ATOM 2680 O O . ASN A 1 322 ? -13.610 10.234 23.659 1.00 93.44 322 ASN A O 1
ATOM 2684 N N . CYS A 1 323 ? -14.146 8.097 23.273 1.00 93.56 323 CYS A N 1
ATOM 2685 C CA . CYS A 1 323 ? -14.808 7.893 24.563 1.00 93.56 323 CYS A CA 1
ATOM 2686 C C . CYS A 1 323 ? -13.801 7.809 25.714 1.00 93.56 323 CYS A C 1
ATOM 2688 O O . CYS A 1 323 ? -14.100 8.287 26.803 1.00 93.56 323 CYS A O 1
ATOM 2690 N N . ALA A 1 324 ? -12.601 7.267 25.480 1.00 92.25 324 ALA A N 1
ATOM 2691 C CA . ALA A 1 324 ? -11.548 7.249 26.494 1.00 92.25 324 ALA A CA 1
ATOM 2692 C C . ALA A 1 324 ? -11.171 8.674 26.936 1.00 92.25 324 ALA A C 1
ATOM 2694 O O . ALA A 1 324 ? -11.049 8.937 28.126 1.00 92.25 324 ALA A O 1
ATOM 2695 N N . LEU A 1 325 ? -11.107 9.619 25.992 1.00 91.44 325 LEU A N 1
ATOM 2696 C CA . LEU A 1 325 ? -10.781 11.031 26.238 1.00 91.44 325 LEU A CA 1
ATOM 2697 C C . LEU A 1 325 ? -11.828 11.813 27.048 1.00 91.44 325 LEU A C 1
ATOM 2699 O O . LEU A 1 325 ? -11.576 12.963 27.407 1.00 91.44 325 LEU A O 1
ATOM 2703 N N . GLN A 1 326 ? -13.004 11.230 27.289 1.00 90.56 326 GLN A N 1
ATOM 2704 C CA . GLN A 1 326 ? -14.059 11.828 28.113 1.00 90.56 326 GLN A CA 1
ATOM 2705 C C . GLN A 1 326 ? -13.948 11.421 29.586 1.00 90.56 326 GLN A C 1
ATOM 2707 O O . GLN A 1 326 ? -14.630 11.998 30.426 1.00 90.56 326 GLN A O 1
ATOM 2712 N N . LEU A 1 327 ? -13.116 10.424 29.901 1.00 89.44 327 LEU A N 1
ATOM 2713 C CA . LEU A 1 327 ? -12.962 9.915 31.256 1.00 89.44 327 LEU A CA 1
ATOM 2714 C C . LEU A 1 327 ? -12.000 10.779 32.068 1.00 89.44 327 LEU A C 1
ATOM 2716 O O . LEU A 1 327 ? -10.979 11.257 31.574 1.00 89.44 327 LEU A O 1
ATOM 2720 N N . ASP A 1 328 ? -12.279 10.876 33.365 1.00 85.56 328 ASP A N 1
ATOM 2721 C CA . ASP A 1 328 ? -11.471 11.641 34.317 1.00 85.56 328 ASP A CA 1
ATOM 2722 C C . ASP A 1 328 ? -10.011 11.172 34.427 1.00 85.56 328 ASP A C 1
ATOM 2724 O O . ASP A 1 328 ? -9.145 11.941 34.838 1.00 85.56 328 ASP A O 1
ATOM 2728 N N . CYS A 1 329 ? -9.708 9.927 34.050 1.00 84.44 329 CYS A N 1
ATOM 2729 C CA . CYS A 1 329 ? -8.337 9.412 34.035 1.00 84.44 329 CYS A CA 1
ATOM 2730 C C . CYS A 1 329 ? -7.455 10.032 32.932 1.00 84.44 329 CYS A C 1
ATOM 2732 O O . CYS A 1 329 ? -6.249 9.833 32.954 1.00 84.44 329 CYS A O 1
ATOM 2734 N N . PHE A 1 330 ? -8.030 10.806 32.003 1.00 86.06 330 PHE A N 1
ATOM 2735 C CA . PHE A 1 330 ? -7.316 11.564 30.963 1.00 86.06 330 PHE A CA 1
ATOM 2736 C C . PHE A 1 330 ? -7.353 13.081 31.190 1.00 86.06 330 PHE A C 1
ATOM 2738 O O . PHE A 1 330 ? -7.294 13.864 30.241 1.00 86.06 330 PHE A O 1
ATOM 2745 N N . ARG A 1 331 ? -7.479 13.515 32.450 1.00 80.00 331 ARG A N 1
ATOM 2746 C CA . ARG A 1 331 ? -7.402 14.940 32.813 1.00 80.00 331 ARG A CA 1
ATOM 2747 C C . ARG A 1 331 ? -6.028 15.541 32.523 1.00 80.00 331 ARG A C 1
ATOM 2749 O O . ARG A 1 331 ? -5.952 16.712 32.163 1.00 80.00 331 ARG A O 1
ATOM 2756 N N . GLU A 1 332 ? -4.969 14.757 32.695 1.00 86.94 332 GLU A N 1
ATOM 2757 C CA . GLU A 1 332 ? -3.599 15.192 32.433 1.00 86.94 332 GLU A CA 1
ATOM 2758 C C . GLU A 1 332 ? -3.331 15.269 30.928 1.00 86.94 332 GLU A C 1
ATOM 2760 O O . GLU A 1 332 ? -3.697 14.372 30.160 1.00 86.94 332 GLU A O 1
ATOM 2765 N N . PHE A 1 333 ? -2.699 16.368 30.509 1.00 86.69 333 PHE A N 1
ATOM 2766 C CA . PHE A 1 333 ? -2.411 16.638 29.103 1.00 86.69 333 PHE A CA 1
ATOM 2767 C C . PHE A 1 333 ? -1.537 15.541 28.486 1.00 86.69 333 PHE A C 1
ATOM 2769 O O . PHE A 1 333 ? -1.847 15.068 27.393 1.00 86.69 333 PHE A O 1
ATOM 2776 N N . ASP A 1 334 ? -0.512 15.087 29.208 1.00 88.25 334 ASP A N 1
ATOM 2777 C CA . ASP A 1 334 ? 0.471 14.125 28.704 1.00 88.25 334 ASP A CA 1
ATOM 2778 C C . ASP A 1 334 ? -0.166 12.760 28.429 1.00 88.25 334 ASP A C 1
ATOM 2780 O O . ASP A 1 334 ? -0.052 12.227 27.324 1.00 88.25 334 ASP A O 1
ATOM 2784 N N . THR A 1 335 ? -0.967 12.233 29.363 1.00 88.50 335 THR A N 1
ATOM 2785 C CA . THR A 1 335 ? -1.689 10.964 29.169 1.00 88.50 335 THR A CA 1
ATOM 2786 C C . THR A 1 335 ? -2.689 11.053 28.014 1.00 88.50 335 THR A C 1
ATOM 2788 O O . THR A 1 335 ? -2.814 10.117 27.218 1.00 88.50 335 THR A O 1
ATOM 2791 N N . ARG A 1 336 ? -3.393 12.187 27.882 1.00 92.44 336 ARG A N 1
ATOM 2792 C CA . ARG A 1 336 ? -4.325 12.449 26.774 1.00 92.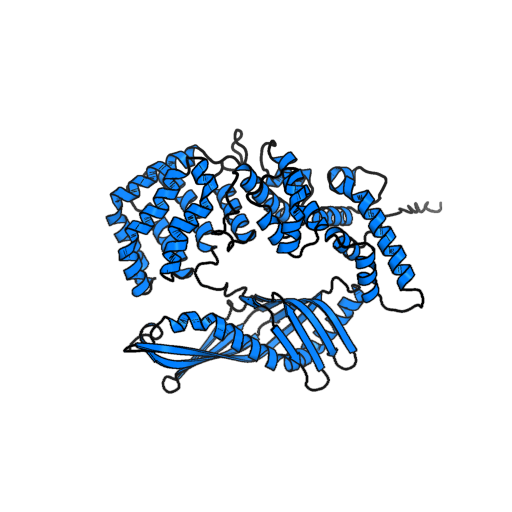44 336 ARG A CA 1
ATOM 2793 C C . ARG A 1 336 ? -3.608 12.467 25.429 1.00 92.44 336 ARG A C 1
ATOM 2795 O O . ARG A 1 336 ? -4.038 11.787 24.495 1.00 92.44 336 ARG A O 1
ATOM 2802 N N . HIS A 1 337 ? -2.516 13.211 25.343 1.00 90.88 337 HIS A N 1
ATOM 2803 C CA . HIS A 1 337 ? -1.717 13.333 24.134 1.00 90.88 337 HIS A CA 1
ATOM 2804 C C . HIS A 1 337 ? -1.068 11.991 23.756 1.00 90.88 337 HIS A C 1
ATOM 2806 O O . HIS A 1 337 ? -1.112 11.583 22.591 1.00 90.88 337 HIS A O 1
ATOM 2812 N N . ALA A 1 338 ? -0.562 11.240 24.738 1.00 92.88 338 ALA A N 1
ATOM 2813 C CA . ALA A 1 338 ? -0.032 9.897 24.535 1.00 92.88 338 ALA A CA 1
ATOM 2814 C C . ALA A 1 338 ? -1.105 8.939 23.989 1.00 92.88 338 ALA A C 1
ATOM 2816 O O . ALA A 1 338 ? -0.869 8.221 23.016 1.00 92.88 338 ALA A O 1
ATOM 2817 N N . TRP A 1 339 ? -2.323 8.964 24.532 1.00 94.81 339 TRP A N 1
ATOM 2818 C CA . TRP A 1 339 ? -3.425 8.155 24.007 1.00 94.81 339 TRP A CA 1
ATOM 2819 C C . TRP A 1 339 ? -3.799 8.502 22.568 1.00 94.81 339 TRP A C 1
ATOM 2821 O O . TRP A 1 339 ? -4.005 7.603 21.749 1.00 94.81 339 TRP A O 1
ATOM 2831 N N . GLU A 1 340 ? -3.861 9.789 22.232 1.00 93.62 340 GLU A N 1
ATOM 2832 C CA . GLU A 1 340 ? -4.168 10.234 20.874 1.00 93.62 340 GLU A CA 1
ATOM 2833 C C . GLU A 1 340 ? -3.101 9.779 19.870 1.00 93.62 340 GLU A C 1
ATOM 2835 O O . GLU A 1 340 ? -3.455 9.227 18.820 1.00 93.62 340 GLU A O 1
ATOM 2840 N N . ARG A 1 341 ? -1.813 9.939 20.206 1.00 93.75 341 ARG A N 1
ATOM 2841 C CA . ARG A 1 341 ? -0.671 9.473 19.398 1.00 93.75 341 ARG A CA 1
ATOM 2842 C C . ARG A 1 341 ? -0.682 7.953 19.228 1.00 93.75 341 ARG A C 1
ATOM 2844 O O . ARG A 1 341 ? -0.542 7.449 18.112 1.00 93.75 341 ARG A O 1
ATOM 2851 N N . PHE A 1 342 ? -0.912 7.209 20.309 1.00 96.25 342 PHE A N 1
ATOM 2852 C CA . PHE A 1 342 ? -0.996 5.749 20.290 1.00 96.25 342 PHE A CA 1
ATOM 2853 C C . PHE A 1 342 ? -2.162 5.253 19.434 1.00 96.25 342 PHE A C 1
ATOM 2855 O O . PHE A 1 342 ? -1.947 4.524 18.465 1.00 96.25 342 PHE A O 1
ATOM 2862 N N . MET A 1 343 ? -3.389 5.692 19.722 1.00 95.00 343 MET A N 1
ATOM 2863 C CA . MET A 1 343 ? -4.575 5.211 19.013 1.00 95.00 343 MET A CA 1
ATOM 2864 C C . MET A 1 343 ? -4.572 5.573 17.532 1.00 95.00 343 MET A C 1
ATOM 2866 O O . MET A 1 343 ? -5.146 4.829 16.740 1.00 95.00 343 MET A O 1
ATOM 2870 N N . THR A 1 344 ? -3.930 6.673 17.135 1.00 92.69 344 THR A N 1
ATOM 2871 C CA . THR A 1 344 ? -3.813 7.038 15.716 1.00 92.69 344 THR A CA 1
ATOM 2872 C C . THR A 1 344 ? -2.980 6.006 14.952 1.00 92.69 344 THR A C 1
ATOM 2874 O O . THR A 1 344 ? -3.448 5.476 13.948 1.00 92.69 344 THR A O 1
ATOM 2877 N N . VAL A 1 345 ? -1.812 5.619 15.473 1.00 92.56 345 VAL A N 1
ATOM 2878 C CA . VAL A 1 345 ? -0.973 4.576 14.854 1.00 92.56 345 VAL A CA 1
ATOM 2879 C C . VAL A 1 345 ? -1.652 3.210 14.886 1.00 92.56 345 VAL A C 1
ATOM 2881 O O . VAL A 1 345 ? -1.690 2.510 13.873 1.00 92.56 345 VAL A O 1
ATOM 2884 N N . ILE A 1 346 ? -2.231 2.832 16.028 1.00 93.38 346 ILE A N 1
ATOM 2885 C CA . ILE A 1 346 ? -2.892 1.533 16.199 1.00 93.38 346 ILE A CA 1
ATOM 2886 C C . ILE A 1 346 ? -4.089 1.403 15.257 1.00 93.38 346 ILE A C 1
ATOM 2888 O O . ILE A 1 346 ? -4.238 0.374 14.601 1.00 93.38 346 ILE A O 1
ATOM 2892 N N . SER A 1 347 ? -4.899 2.456 15.119 1.00 90.69 347 SER A N 1
ATOM 2893 C CA . SER A 1 347 ? -6.048 2.434 14.211 1.00 90.69 347 SER A CA 1
ATOM 2894 C C . SER A 1 347 ? -5.611 2.309 12.756 1.00 90.69 347 SER A C 1
ATOM 2896 O O . SER A 1 347 ? -6.126 1.452 12.044 1.00 90.69 347 SER A O 1
ATOM 2898 N N . THR A 1 348 ? -4.611 3.087 12.330 1.00 87.31 348 THR A N 1
ATOM 2899 C CA . THR A 1 348 ? -4.043 2.982 10.977 1.00 87.31 348 THR A CA 1
ATOM 2900 C C . THR A 1 348 ? -3.505 1.578 10.700 1.00 87.31 348 THR A C 1
ATOM 2902 O O . THR A 1 348 ? -3.760 1.021 9.635 1.00 87.31 348 THR A O 1
ATOM 2905 N N . SER A 1 349 ? -2.827 0.968 11.674 1.00 87.81 349 SER A N 1
ATOM 2906 C CA . SER A 1 349 ? -2.248 -0.375 11.538 1.00 87.81 349 SER A CA 1
ATOM 2907 C C . SER A 1 349 ? -3.314 -1.472 11.431 1.00 87.81 349 SER A C 1
ATOM 2909 O O . SER A 1 349 ? -3.184 -2.397 10.632 1.00 87.81 349 SER A O 1
ATOM 2911 N N . LEU A 1 350 ? -4.379 -1.381 12.233 1.00 86.06 350 LEU A N 1
ATOM 2912 C CA . LEU A 1 350 ? -5.428 -2.401 12.303 1.00 86.06 350 LEU A CA 1
ATOM 2913 C C . LEU A 1 350 ? -6.403 -2.326 11.122 1.00 86.06 350 LEU A C 1
ATOM 2915 O O . LEU A 1 350 ? -6.754 -3.362 10.554 1.00 86.06 350 LEU A O 1
ATOM 2919 N N . LEU A 1 351 ? -6.801 -1.118 10.711 1.00 80.00 351 LEU A N 1
ATOM 2920 C CA . LEU A 1 351 ? -7.765 -0.904 9.623 1.00 80.00 351 LEU A CA 1
ATOM 2921 C C . LEU A 1 351 ? -7.229 -1.278 8.239 1.00 80.00 351 LEU A C 1
ATOM 2923 O O . LEU A 1 351 ? -8.004 -1.479 7.309 1.00 80.00 351 LEU A O 1
ATOM 2927 N N . ARG A 1 352 ? -5.908 -1.381 8.089 1.00 68.56 352 ARG A N 1
ATOM 2928 C CA . ARG A 1 352 ? -5.262 -1.764 6.828 1.00 68.56 352 ARG A CA 1
ATOM 2929 C C . ARG A 1 352 ? -5.009 -3.268 6.711 1.00 68.56 352 ARG A C 1
ATOM 2931 O O . ARG A 1 352 ? -4.547 -3.726 5.670 1.00 68.56 352 ARG A O 1
ATOM 2938 N N . SER A 1 353 ? -5.350 -4.059 7.731 1.00 57.91 353 SER A N 1
ATOM 2939 C CA . SER A 1 353 ? -5.257 -5.515 7.644 1.00 57.91 353 SER A CA 1
ATOM 2940 C C . SER A 1 353 ? -6.306 -6.073 6.669 1.00 57.91 353 SER A C 1
ATOM 2942 O O . SER A 1 353 ? -7.490 -6.180 6.974 1.00 57.91 353 SER A O 1
ATOM 2944 N N . LYS A 1 354 ? -5.857 -6.463 5.471 1.00 54.09 354 LYS A N 1
ATOM 2945 C CA . LYS A 1 354 ? -6.685 -7.105 4.426 1.00 54.09 354 LYS A CA 1
ATOM 2946 C C . LYS A 1 354 ? -7.311 -8.447 4.864 1.00 54.09 354 LYS A C 1
ATOM 2948 O O . LYS A 1 354 ? -8.141 -8.996 4.150 1.00 54.09 354 LYS A O 1
ATOM 2953 N N . ASP A 1 355 ? -6.939 -8.947 6.044 1.00 44.28 355 ASP A N 1
ATOM 2954 C CA . ASP A 1 355 ? -7.395 -10.199 6.659 1.00 44.28 355 ASP A CA 1
ATOM 2955 C C . ASP A 1 355 ? -8.772 -10.115 7.352 1.00 44.28 355 ASP A C 1
ATOM 2957 O O . ASP A 1 355 ? -9.296 -11.145 7.782 1.00 44.28 355 ASP A O 1
ATOM 2961 N N . LEU A 1 356 ? -9.405 -8.936 7.423 1.00 44.66 356 LEU A N 1
ATOM 2962 C CA . LEU A 1 356 ? -10.769 -8.751 7.960 1.00 44.66 356 LEU A CA 1
ATOM 2963 C C . LEU A 1 356 ? -11.882 -9.206 6.990 1.00 44.66 356 LEU A C 1
ATOM 2965 O O . LEU A 1 356 ? -12.973 -8.648 6.956 1.00 44.66 356 LEU A O 1
ATOM 2969 N N . GLY A 1 357 ? -11.612 -10.238 6.188 1.00 41.47 357 GLY A N 1
ATOM 2970 C CA . GLY A 1 357 ? -12.630 -10.975 5.432 1.00 41.47 357 GLY A CA 1
ATOM 2971 C C . GLY A 1 357 ? -13.260 -10.246 4.245 1.00 41.47 357 GLY A C 1
ATOM 2972 O O . GLY A 1 357 ? -14.080 -10.840 3.548 1.00 41.47 357 GLY A O 1
ATOM 2973 N N . LEU A 1 358 ? -12.862 -9.010 3.956 1.00 40.25 358 LEU A N 1
ATOM 2974 C CA . LEU A 1 358 ? -13.215 -8.357 2.705 1.00 40.25 358 LEU A CA 1
ATOM 2975 C C . LEU A 1 358 ? -12.001 -8.379 1.789 1.00 40.25 358 LEU A C 1
ATOM 2977 O O . LEU A 1 358 ? -10.992 -7.722 2.043 1.00 40.25 358 LEU A O 1
ATOM 2981 N N . VAL A 1 359 ? -12.135 -9.114 0.681 1.00 49.06 359 VAL A N 1
ATOM 2982 C CA . VAL A 1 359 ? -11.402 -8.780 -0.542 1.00 49.06 359 VAL A CA 1
ATOM 2983 C C . VAL A 1 359 ? -11.556 -7.276 -0.700 1.00 49.06 359 VAL A C 1
ATOM 2985 O O . VAL A 1 359 ? -12.687 -6.792 -0.641 1.00 49.06 359 VAL A O 1
ATOM 2988 N N . SER A 1 360 ? -10.436 -6.552 -0.810 1.00 54.00 360 SER A N 1
ATOM 2989 C CA . SER A 1 360 ? -10.448 -5.128 -1.140 1.00 54.00 360 SER A CA 1
ATOM 2990 C C . SER A 1 360 ? -11.486 -4.935 -2.234 1.00 54.00 360 SER A C 1
ATOM 2992 O O . SER A 1 360 ? -11.311 -5.485 -3.320 1.00 54.00 360 SER A O 1
ATOM 2994 N N . LEU A 1 361 ? -12.614 -4.296 -1.905 1.00 65.00 361 LEU A N 1
ATOM 2995 C CA . LEU A 1 361 ? -13.677 -4.161 -2.884 1.00 65.00 361 LEU A CA 1
ATOM 2996 C C . LEU A 1 361 ? -13.193 -3.183 -3.933 1.00 65.00 361 LEU A C 1
ATOM 2998 O O . LEU A 1 361 ? -13.352 -3.500 -5.081 1.00 65.00 361 LEU A O 1
ATOM 3002 N N . ASP A 1 362 ? -12.467 -2.119 -3.586 1.00 68.38 362 ASP A N 1
ATOM 3003 C CA . ASP A 1 362 ? -11.924 -1.169 -4.555 1.00 68.38 362 ASP A CA 1
ATOM 3004 C C . ASP A 1 362 ? -10.513 -0.692 -4.127 1.00 68.38 362 ASP A C 1
ATOM 3006 O O . ASP A 1 362 ? -10.402 -0.023 -3.096 1.00 68.38 362 ASP A O 1
ATOM 3010 N N . PRO A 1 363 ? -9.424 -1.049 -4.847 1.00 78.31 363 PRO A N 1
ATOM 3011 C CA . PRO A 1 363 ? -9.394 -1.884 -6.049 1.00 78.31 363 PRO A CA 1
ATOM 3012 C C . PRO A 1 363 ? -9.719 -3.359 -5.758 1.00 78.31 363 PRO A C 1
ATOM 3014 O O . PRO A 1 363 ? -9.209 -3.934 -4.794 1.00 78.31 363 PRO A O 1
ATOM 3017 N N . MET A 1 364 ? -10.536 -3.973 -6.617 1.00 80.38 364 MET A N 1
ATOM 3018 C CA . MET A 1 364 ? -10.895 -5.389 -6.589 1.00 80.38 364 MET A CA 1
ATOM 3019 C C . MET A 1 364 ? -9.873 -6.234 -7.336 1.00 80.38 364 MET A C 1
ATOM 3021 O O . MET A 1 364 ? -9.640 -6.023 -8.528 1.00 80.38 364 MET A O 1
ATOM 3025 N N . SER A 1 365 ? -9.354 -7.275 -6.685 1.00 82.44 365 SER A N 1
ATOM 3026 C CA . SER A 1 365 ? -8.576 -8.298 -7.385 1.00 82.44 365 SER A CA 1
ATOM 3027 C C . SER A 1 365 ? -9.504 -9.166 -8.234 1.00 82.44 365 SER A C 1
ATOM 3029 O O . SER A 1 365 ? -10.260 -9.990 -7.721 1.00 82.44 365 SER A O 1
ATOM 3031 N N . MET A 1 366 ? -9.430 -8.996 -9.550 1.00 81.31 366 MET A N 1
ATOM 3032 C CA . MET A 1 366 ? -10.191 -9.771 -10.535 1.00 81.31 366 MET A CA 1
ATOM 3033 C C . MET A 1 366 ? -9.477 -11.076 -10.927 1.00 81.31 366 MET A C 1
ATOM 3035 O O . MET A 1 366 ? -10.038 -11.910 -11.648 1.00 81.31 366 MET A O 1
ATOM 3039 N N . GLY A 1 367 ? -8.241 -11.266 -10.452 1.00 82.00 367 GLY A N 1
ATOM 3040 C CA . GLY A 1 367 ? -7.421 -12.444 -10.711 1.00 82.00 367 GLY A CA 1
ATOM 3041 C C . GLY A 1 367 ? -7.076 -12.604 -12.191 1.00 82.00 367 GLY A C 1
ATOM 3042 O O . GLY A 1 367 ? -6.838 -11.627 -12.901 1.00 82.00 367 GLY A O 1
ATOM 3043 N N . ASN A 1 368 ? -7.044 -13.854 -12.652 1.00 88.38 368 ASN A N 1
ATOM 3044 C CA . ASN A 1 368 ? -6.754 -14.184 -14.045 1.00 88.38 368 ASN A CA 1
ATOM 3045 C C . ASN A 1 368 ? -8.057 -14.523 -14.772 1.00 88.38 368 ASN A C 1
ATOM 3047 O O . ASN A 1 368 ? -8.847 -15.330 -14.274 1.00 88.38 368 ASN A O 1
ATOM 3051 N N . PHE A 1 369 ? -8.287 -13.921 -15.936 1.00 89.00 369 PHE A N 1
ATOM 3052 C CA . PHE A 1 369 ? -9.457 -14.192 -16.774 1.00 89.00 369 PHE A CA 1
ATOM 3053 C C . PHE A 1 369 ? -9.190 -13.804 -18.228 1.00 89.00 369 PHE A C 1
ATOM 3055 O O . PHE A 1 369 ? -8.238 -13.091 -18.531 1.00 89.00 369 PHE A O 1
ATOM 3062 N N . SER A 1 370 ? -10.043 -14.266 -19.138 1.00 89.31 370 SER A N 1
ATOM 3063 C CA . SER A 1 370 ? -9.935 -13.959 -20.563 1.00 89.31 370 SER A CA 1
ATOM 3064 C C . SER A 1 370 ? -11.147 -13.162 -21.019 1.00 89.31 370 SER A C 1
ATOM 3066 O O . SER A 1 370 ? -12.283 -13.579 -20.805 1.00 89.31 370 SER A O 1
ATOM 3068 N N . LEU A 1 371 ? -10.904 -12.052 -21.706 1.00 89.38 371 LEU A N 1
ATOM 3069 C CA . LEU A 1 371 ? -11.919 -11.334 -22.466 1.00 89.38 371 LEU A CA 1
ATOM 3070 C C . LEU A 1 371 ? -11.801 -11.716 -23.939 1.00 89.38 371 LEU A C 1
ATOM 3072 O O . LEU A 1 371 ? -10.701 -11.864 -24.475 1.00 89.38 371 LEU A O 1
ATOM 3076 N N . GLY A 1 372 ? -12.936 -11.892 -24.606 1.00 86.31 372 GLY A N 1
ATOM 3077 C CA . GLY A 1 372 ? -12.970 -12.369 -25.981 1.00 86.31 372 GLY A CA 1
ATOM 3078 C C . GLY A 1 372 ? -14.074 -11.704 -26.780 1.00 86.31 372 GLY A C 1
ATOM 3079 O O . GLY A 1 372 ? -15.241 -11.755 -26.401 1.00 86.31 372 GLY A O 1
ATOM 3080 N N . ALA A 1 373 ? -13.697 -11.150 -27.924 1.00 85.00 373 ALA A N 1
ATOM 3081 C CA . ALA A 1 373 ? -14.598 -10.679 -28.960 1.00 85.00 373 ALA A CA 1
ATOM 3082 C C . ALA A 1 373 ? -14.393 -11.546 -30.209 1.00 85.00 373 ALA A C 1
ATOM 3084 O O . ALA A 1 373 ? -13.279 -11.625 -30.721 1.00 85.00 373 ALA A O 1
ATOM 3085 N N . ALA A 1 374 ? -15.445 -12.212 -30.691 1.00 76.62 374 ALA A N 1
ATOM 3086 C CA . ALA A 1 374 ? -15.385 -13.110 -31.856 1.00 76.62 374 ALA A CA 1
ATOM 3087 C C . ALA A 1 374 ? -16.497 -12.840 -32.887 1.00 76.62 374 ALA A C 1
ATOM 3089 O O . ALA A 1 374 ? -16.847 -13.717 -33.677 1.00 76.62 374 ALA A O 1
ATOM 3090 N N . LYS A 1 375 ? -17.094 -11.641 -32.865 1.00 67.94 375 LYS A N 1
ATOM 3091 C CA . LYS A 1 375 ? -18.183 -11.250 -33.770 1.00 67.94 375 LYS A CA 1
ATOM 3092 C C . LYS A 1 375 ? -17.754 -10.098 -34.676 1.00 67.94 375 LYS A C 1
ATOM 3094 O O . LYS A 1 375 ? -17.239 -9.084 -34.212 1.00 67.94 375 LYS A O 1
ATOM 3099 N N . GLY A 1 376 ? -18.049 -10.233 -35.969 1.00 70.75 376 GLY A N 1
ATOM 3100 C CA . GLY A 1 376 ? -17.827 -9.182 -36.963 1.00 70.75 376 GLY A CA 1
ATOM 3101 C C . GLY A 1 376 ? -16.341 -8.967 -37.293 1.00 70.75 376 GLY A C 1
ATOM 3102 O O . GLY A 1 376 ? -15.585 -9.936 -37.344 1.00 70.75 376 GLY A O 1
ATOM 3103 N N . PRO A 1 377 ? -15.898 -7.721 -37.542 1.00 76.88 377 PRO A N 1
ATOM 3104 C CA . PRO A 1 377 ? -14.522 -7.430 -37.951 1.00 76.88 377 PRO A CA 1
ATOM 3105 C C . PRO A 1 377 ? -13.505 -7.511 -36.800 1.00 76.88 377 PRO A C 1
ATOM 3107 O O . PRO A 1 377 ? -12.323 -7.258 -37.014 1.00 76.88 377 PRO A O 1
ATOM 3110 N N . ILE A 1 378 ? -13.938 -7.833 -35.579 1.00 85.00 378 ILE A N 1
ATOM 3111 C CA . ILE A 1 378 ? -13.087 -7.894 -34.390 1.00 85.00 378 ILE A CA 1
ATOM 3112 C C . ILE A 1 378 ? -13.059 -9.342 -33.904 1.00 85.00 378 ILE A C 1
ATOM 3114 O O . ILE A 1 378 ? -14.067 -9.892 -33.467 1.00 85.00 378 ILE A O 1
ATOM 3118 N N . THR A 1 379 ? -11.892 -9.973 -34.009 1.00 87.75 379 THR A N 1
ATOM 3119 C CA . THR A 1 379 ? -11.622 -11.304 -33.456 1.00 87.75 379 THR A CA 1
ATOM 3120 C C . THR A 1 379 ? -10.415 -11.190 -32.540 1.00 87.75 379 THR A C 1
ATOM 3122 O O . THR A 1 379 ? -9.292 -11.434 -32.970 1.00 87.75 379 THR A O 1
ATOM 3125 N N . LEU A 1 380 ? -10.624 -10.751 -31.302 1.00 87.88 380 LEU A N 1
ATOM 3126 C CA . LEU A 1 380 ? -9.556 -10.425 -30.361 1.00 87.88 380 LEU A CA 1
ATOM 3127 C C . LEU A 1 380 ? -9.785 -11.136 -29.028 1.00 87.88 380 LEU A C 1
ATOM 3129 O O . LEU A 1 380 ? -10.868 -11.057 -28.452 1.00 87.88 380 LEU A O 1
ATOM 3133 N N . ARG A 1 381 ? -8.745 -11.810 -28.537 1.00 91.25 381 ARG A N 1
ATOM 3134 C CA . ARG A 1 381 ? -8.687 -12.391 -27.197 1.00 91.25 381 ARG A CA 1
ATOM 3135 C C . ARG A 1 381 ? -7.660 -11.631 -26.368 1.00 91.25 381 ARG A C 1
ATOM 3137 O O . ARG A 1 381 ? -6.560 -11.375 -26.853 1.00 91.25 381 ARG A O 1
ATOM 3144 N N . VAL A 1 382 ? -8.029 -11.282 -25.142 1.00 91.38 382 VAL A N 1
ATOM 3145 C CA . VAL A 1 382 ? -7.193 -10.591 -24.158 1.00 91.38 382 VAL A CA 1
ATOM 3146 C C . VAL A 1 382 ? -7.168 -11.465 -22.908 1.00 91.38 382 VAL A C 1
ATOM 3148 O O . VAL A 1 382 ? -8.162 -11.556 -22.193 1.00 91.38 382 VAL A O 1
ATOM 3151 N N . ASP A 1 383 ? -6.053 -12.143 -22.668 1.00 91.81 383 ASP A N 1
ATOM 3152 C CA . ASP A 1 383 ? -5.828 -12.919 -21.451 1.00 91.81 383 ASP A CA 1
ATOM 3153 C C . ASP A 1 383 ? -5.193 -12.001 -20.402 1.00 91.81 383 ASP A C 1
ATOM 3155 O O . ASP A 1 383 ? -4.105 -11.474 -20.627 1.00 91.81 383 ASP A O 1
ATOM 3159 N N . LEU A 1 384 ? -5.884 -11.781 -19.286 1.00 91.06 384 LEU A N 1
ATOM 3160 C CA . LEU A 1 384 ? -5.461 -10.908 -18.195 1.00 91.06 384 LEU A CA 1
ATOM 3161 C C . LEU A 1 384 ? -4.915 -11.721 -17.021 1.00 91.06 384 LEU A C 1
ATOM 3163 O O . LEU A 1 384 ? -5.461 -12.768 -16.666 1.00 91.06 384 LEU A O 1
ATOM 3167 N N . SER A 1 385 ? -3.856 -11.206 -16.402 1.00 88.69 385 SER A N 1
ATOM 3168 C CA . SER A 1 385 ? -3.195 -11.767 -15.228 1.00 88.69 385 SER A CA 1
ATOM 3169 C C . SER A 1 385 ? -3.044 -10.723 -14.128 1.00 88.69 385 SER A C 1
ATOM 3171 O O . SER A 1 385 ? -2.630 -9.596 -14.411 1.00 88.69 385 SER A O 1
ATOM 3173 N N . ALA A 1 386 ? -3.322 -11.120 -12.884 1.00 85.00 386 ALA A N 1
ATOM 3174 C CA . ALA A 1 386 ? -3.264 -10.249 -11.707 1.00 85.00 386 ALA A CA 1
ATOM 3175 C C . ALA A 1 386 ? -4.068 -8.943 -11.880 1.00 85.00 386 ALA A C 1
ATOM 3177 O O . ALA A 1 386 ? -3.635 -7.876 -11.451 1.00 85.00 386 ALA A O 1
ATOM 3178 N N . ALA A 1 387 ? -5.228 -9.028 -12.537 1.00 87.56 387 ALA A N 1
ATOM 3179 C CA . ALA A 1 387 ? -6.012 -7.853 -12.874 1.00 87.56 387 ALA A CA 1
ATOM 3180 C C . ALA A 1 387 ? -6.629 -7.193 -11.630 1.00 87.56 387 ALA A C 1
ATOM 3182 O O . ALA A 1 387 ? -7.154 -7.882 -10.753 1.00 87.56 387 ALA A O 1
ATOM 3183 N N . GLN A 1 388 ? -6.593 -5.863 -11.587 1.00 87.38 388 GLN A N 1
ATOM 3184 C CA . GLN A 1 388 ? -7.139 -5.017 -10.529 1.00 87.38 388 GLN A CA 1
ATOM 3185 C C . GLN A 1 388 ? -8.176 -4.065 -11.122 1.00 87.38 388 GLN A C 1
ATOM 3187 O O . GLN A 1 388 ? -7.886 -3.377 -12.097 1.00 87.38 388 GLN A O 1
ATOM 3192 N N . LEU A 1 389 ? -9.375 -4.035 -10.545 1.00 90.12 389 LEU A N 1
ATOM 3193 C CA . LEU A 1 389 ? -10.478 -3.168 -10.959 1.00 90.12 389 LEU A CA 1
ATOM 3194 C C . LEU A 1 389 ? -10.708 -2.079 -9.912 1.00 90.12 389 LEU A C 1
ATOM 3196 O O . LEU A 1 389 ? -11.086 -2.398 -8.790 1.00 90.12 389 LEU A O 1
ATOM 3200 N N . SER A 1 390 ? -10.570 -0.811 -10.277 1.00 87.88 390 SER A N 1
ATOM 3201 C CA . SER A 1 390 ? -10.784 0.335 -9.393 1.00 87.88 390 SER A CA 1
ATOM 3202 C C . SER A 1 390 ? -11.917 1.260 -9.845 1.00 87.88 390 SER A C 1
ATOM 3204 O O . SER A 1 390 ? -12.344 1.244 -11.001 1.00 87.88 390 SER A O 1
ATOM 3206 N N . GLY A 1 391 ? -12.425 2.066 -8.911 1.00 82.50 391 GLY A N 1
ATOM 3207 C CA . GLY A 1 391 ? -13.371 3.164 -9.143 1.00 82.50 391 GLY A CA 1
ATOM 3208 C C . GLY A 1 391 ? -14.856 2.786 -9.090 1.00 82.50 391 GLY A C 1
ATOM 3209 O O . GLY A 1 391 ? -15.722 3.660 -9.066 1.00 82.50 391 GLY A O 1
ATOM 3210 N N . HIS A 1 392 ? -15.186 1.497 -9.010 1.00 85.56 392 HIS A N 1
ATOM 3211 C CA . HIS A 1 392 ? -16.573 1.022 -8.980 1.00 85.56 392 HIS A CA 1
ATOM 3212 C C . HIS A 1 392 ? -17.269 1.239 -7.622 1.00 85.56 392 HIS A C 1
ATOM 3214 O O . HIS A 1 392 ? -18.496 1.154 -7.555 1.00 85.56 392 HIS A O 1
ATOM 3220 N N . SER A 1 393 ? -16.525 1.542 -6.550 1.00 78.19 393 SER A N 1
ATOM 3221 C CA . SER A 1 393 ? -17.101 1.984 -5.270 1.00 78.19 393 SER A CA 1
ATOM 3222 C C . SER A 1 393 ? -17.718 3.384 -5.359 1.00 78.19 393 SER A C 1
ATOM 3224 O O . SER A 1 393 ? -18.659 3.690 -4.628 1.00 78.19 393 SER A O 1
ATOM 3226 N N . ALA A 1 394 ? -17.266 4.218 -6.304 1.00 80.44 394 ALA A N 1
ATOM 3227 C CA . ALA A 1 394 ? -17.787 5.563 -6.556 1.00 80.44 394 ALA A CA 1
ATOM 3228 C C . ALA A 1 394 ? -19.063 5.559 -7.430 1.00 80.44 394 ALA A C 1
ATOM 3230 O O . ALA A 1 394 ? -19.266 6.438 -8.276 1.00 80.44 394 ALA A O 1
ATOM 3231 N N . PHE A 1 395 ? -19.926 4.558 -7.236 1.00 85.94 395 PHE A N 1
ATOM 3232 C CA . PHE A 1 395 ? -21.189 4.407 -7.948 1.00 85.94 395 PHE A CA 1
ATOM 3233 C C . PHE A 1 395 ? -22.231 5.406 -7.437 1.00 85.94 395 PHE A C 1
ATOM 3235 O O . PHE A 1 395 ? -22.657 5.362 -6.284 1.00 85.94 395 PHE A O 1
ATOM 3242 N N . ASN A 1 396 ? -22.685 6.298 -8.314 1.00 87.25 396 ASN A N 1
ATOM 3243 C CA . ASN A 1 396 ? -23.777 7.212 -8.023 1.00 87.25 396 ASN A CA 1
ATOM 3244 C C . ASN A 1 396 ? -25.117 6.531 -8.318 1.00 87.25 396 ASN A C 1
ATOM 3246 O O . ASN A 1 396 ? -25.548 6.442 -9.472 1.00 87.25 396 ASN A O 1
ATOM 3250 N N . LEU A 1 397 ? -25.757 6.035 -7.264 1.00 90.81 397 LEU A N 1
ATOM 3251 C CA . LEU A 1 397 ? -27.044 5.361 -7.330 1.00 90.81 397 LEU A CA 1
ATOM 3252 C C . LEU A 1 397 ? -28.167 6.349 -7.679 1.00 90.81 397 LEU A C 1
ATOM 3254 O O . LEU A 1 397 ? -28.428 7.297 -6.947 1.00 90.81 397 LEU A O 1
ATOM 3258 N N . GLN A 1 398 ? -28.864 6.095 -8.784 1.00 91.38 398 GLN A N 1
ATOM 3259 C CA . GLN A 1 398 ? -29.965 6.938 -9.260 1.00 91.38 398 GLN A CA 1
ATOM 3260 C C . GLN A 1 398 ? -31.335 6.353 -8.923 1.00 91.38 398 GLN A C 1
ATOM 3262 O O . GLN A 1 398 ? -32.277 7.089 -8.642 1.00 91.38 398 GLN A O 1
ATOM 3267 N N . SER A 1 399 ? -31.478 5.028 -8.980 1.00 91.62 399 SER A N 1
ATOM 3268 C CA . SER A 1 399 ? -32.730 4.367 -8.615 1.00 91.62 399 SER A CA 1
ATOM 3269 C C . SER A 1 399 ? -32.502 2.947 -8.119 1.00 91.62 399 SER A C 1
ATOM 3271 O O . SER A 1 399 ? -31.585 2.258 -8.568 1.00 91.62 399 SER A O 1
ATOM 3273 N N . VAL A 1 400 ? -33.382 2.510 -7.222 1.00 91.25 400 VAL A N 1
ATOM 3274 C CA . VAL A 1 400 ? -33.479 1.130 -6.742 1.00 91.25 400 VAL A CA 1
ATOM 3275 C C . VAL A 1 400 ? -34.920 0.680 -6.908 1.00 91.25 400 VAL A C 1
ATOM 3277 O O . VAL A 1 400 ? -35.849 1.393 -6.531 1.00 91.25 400 VAL A O 1
ATOM 3280 N N . LYS A 1 401 ? -35.113 -0.510 -7.466 1.00 89.94 401 LYS A N 1
ATOM 3281 C CA . LYS A 1 401 ? -36.399 -1.201 -7.523 1.00 89.94 401 LYS A CA 1
ATOM 3282 C C . LYS A 1 401 ? -36.226 -2.570 -6.899 1.00 89.94 401 LYS A C 1
ATOM 3284 O O . LYS A 1 401 ? -35.359 -3.323 -7.328 1.00 89.94 401 LYS A O 1
ATOM 3289 N N . TYR A 1 402 ? -37.048 -2.895 -5.914 1.00 87.00 402 TYR A N 1
ATOM 3290 C CA . TYR A 1 402 ? -37.051 -4.213 -5.298 1.00 87.00 402 TYR A CA 1
ATOM 3291 C C . TYR A 1 402 ? -38.408 -4.875 -5.507 1.00 87.00 402 TYR A C 1
ATOM 3293 O O . TYR A 1 402 ? -39.431 -4.358 -5.061 1.00 87.00 402 TYR A O 1
ATOM 3301 N N . ASP A 1 403 ? -38.399 -6.000 -6.211 1.00 86.50 403 ASP A N 1
ATOM 3302 C CA . ASP A 1 403 ? -39.546 -6.877 -6.379 1.00 86.50 403 ASP A CA 1
ATOM 3303 C C . ASP A 1 403 ? -39.471 -7.995 -5.335 1.00 86.50 403 ASP A C 1
ATOM 3305 O O . ASP A 1 403 ? -38.561 -8.830 -5.345 1.00 86.50 403 ASP A O 1
ATOM 3309 N N . ARG A 1 404 ? -40.440 -7.974 -4.419 1.00 77.12 404 ARG A N 1
ATOM 3310 C CA . ARG A 1 404 ? -40.549 -8.909 -3.297 1.00 77.12 404 ARG A CA 1
ATOM 3311 C C . ARG A 1 404 ? -41.053 -10.285 -3.718 1.00 77.12 404 ARG A C 1
ATOM 3313 O O . ARG A 1 404 ? -40.721 -11.255 -3.051 1.00 77.12 404 ARG A O 1
ATOM 3320 N N . GLU A 1 405 ? -41.840 -10.382 -4.787 1.00 82.00 405 GLU A N 1
ATOM 3321 C CA . GLU A 1 405 ? -42.377 -11.667 -5.249 1.00 82.00 405 GLU A CA 1
ATOM 3322 C C . GLU A 1 405 ? -41.284 -12.491 -5.926 1.00 82.00 405 GLU A C 1
ATOM 3324 O O . GLU A 1 405 ? -41.198 -13.705 -5.750 1.00 82.00 405 GLU A O 1
ATOM 3329 N N . THR A 1 406 ? -40.414 -11.814 -6.678 1.00 83.88 406 THR A N 1
ATOM 3330 C CA . THR A 1 406 ? -39.330 -12.457 -7.429 1.00 83.88 406 THR A CA 1
ATOM 3331 C C . THR A 1 406 ? -37.965 -12.373 -6.745 1.00 83.88 406 THR A C 1
ATOM 3333 O O . THR A 1 406 ? -36.980 -12.857 -7.307 1.00 83.88 406 THR A O 1
ATOM 3336 N N . PHE A 1 407 ? -37.893 -11.776 -5.546 1.00 84.62 407 PHE A N 1
ATOM 3337 C CA . PHE A 1 407 ? -36.656 -11.501 -4.801 1.00 84.62 407 PHE A CA 1
ATOM 3338 C C . PHE A 1 407 ? -35.574 -10.857 -5.679 1.00 84.62 407 PHE A C 1
ATOM 3340 O O . PHE A 1 407 ? -34.400 -11.246 -5.677 1.00 84.62 407 PHE A O 1
ATOM 3347 N N . LYS A 1 408 ? -35.986 -9.873 -6.479 1.00 88.88 408 LYS A N 1
ATOM 3348 C CA . LYS A 1 408 ? -35.142 -9.226 -7.481 1.00 88.88 408 LYS A CA 1
ATOM 3349 C C . LYS A 1 408 ? -34.948 -7.760 -7.127 1.00 88.88 408 LYS A C 1
ATOM 3351 O O . LYS A 1 408 ? -35.897 -6.981 -7.121 1.00 88.88 408 LYS A O 1
ATOM 3356 N N . MET A 1 409 ? -33.702 -7.366 -6.901 1.00 89.12 409 MET A N 1
ATOM 3357 C CA . MET A 1 409 ? -33.305 -5.973 -6.732 1.00 89.12 409 MET A CA 1
ATOM 3358 C C . MET A 1 409 ? -32.625 -5.469 -8.005 1.00 89.12 409 MET A C 1
ATOM 3360 O O . MET A 1 409 ? -31.639 -6.040 -8.456 1.00 89.12 409 MET A O 1
ATOM 3364 N N . GLU A 1 410 ? -33.137 -4.391 -8.585 1.00 92.19 410 GLU A N 1
ATOM 3365 C CA . GLU A 1 410 ? -32.556 -3.694 -9.729 1.00 92.19 410 GLU A CA 1
ATOM 3366 C C . GLU A 1 410 ? -32.080 -2.309 -9.284 1.00 92.19 410 GLU A C 1
ATOM 3368 O O . GLU A 1 410 ? -32.868 -1.492 -8.812 1.00 92.19 410 GLU A O 1
ATOM 3373 N N . MET A 1 411 ? -30.788 -2.042 -9.441 1.00 93.56 411 MET A N 1
ATOM 3374 C CA . MET A 1 411 ? -30.149 -0.770 -9.121 1.00 93.56 411 MET A CA 1
ATOM 3375 C C . MET A 1 411 ? -29.635 -0.143 -10.410 1.00 93.56 411 MET A C 1
ATOM 3377 O O . MET A 1 411 ? -28.905 -0.782 -11.168 1.00 93.56 411 MET A O 1
ATOM 3381 N N . ARG A 1 412 ? -29.990 1.115 -10.659 1.00 94.69 412 ARG A N 1
ATOM 3382 C CA . ARG A 1 412 ? -29.466 1.890 -11.789 1.00 94.69 412 ARG A CA 1
ATOM 3383 C C . ARG A 1 412 ? -28.696 3.084 -11.283 1.00 94.69 412 ARG A C 1
ATOM 3385 O O . ARG A 1 412 ? -29.096 3.712 -10.302 1.00 94.69 412 ARG A O 1
ATOM 3392 N N . GLY A 1 413 ? -27.616 3.408 -11.969 1.00 93.50 413 GLY A N 1
ATOM 3393 C CA . GLY A 1 413 ? -26.790 4.538 -11.599 1.00 93.50 413 GLY A CA 1
ATOM 3394 C C . GLY A 1 413 ? -25.611 4.733 -12.530 1.00 93.50 413 GLY A C 1
ATOM 3395 O O . GLY A 1 413 ? -25.494 4.077 -13.568 1.00 93.50 413 GLY A O 1
ATOM 3396 N N . LEU A 1 414 ? -24.733 5.638 -12.117 1.00 93.06 414 LEU A N 1
ATOM 3397 C CA . LEU A 1 414 ? -23.602 6.113 -12.897 1.00 93.06 414 LEU A CA 1
ATOM 3398 C C . LEU A 1 414 ? -22.286 5.808 -12.182 1.00 93.06 414 LEU A C 1
ATOM 3400 O O . LEU A 1 414 ? -22.070 6.243 -11.053 1.00 93.06 414 LEU A O 1
ATOM 3404 N N . HIS A 1 415 ? -21.372 5.136 -12.870 1.00 90.75 415 HIS A N 1
ATOM 3405 C CA . HIS A 1 415 ? -19.970 5.046 -12.469 1.00 90.75 415 HIS A CA 1
ATOM 3406 C C . HIS A 1 415 ? -19.187 6.177 -13.130 1.00 90.75 415 HIS A C 1
ATOM 3408 O O . HIS A 1 415 ? -19.132 6.252 -14.359 1.00 90.75 415 HIS A O 1
ATOM 3414 N N . LYS A 1 416 ? -18.597 7.072 -12.330 1.00 90.06 416 LYS A N 1
ATOM 3415 C CA . LYS A 1 416 ? -17.875 8.246 -12.855 1.00 90.06 416 LYS A CA 1
ATOM 3416 C C . LYS A 1 416 ? -16.631 7.850 -13.642 1.00 90.06 416 LYS A C 1
ATOM 3418 O O . LYS A 1 416 ? -16.433 8.328 -14.754 1.00 90.06 416 LYS A O 1
ATOM 3423 N N . GLU A 1 417 ? -15.818 6.975 -13.069 1.00 93.31 417 GLU A N 1
ATOM 3424 C CA . GLU A 1 417 ? -14.575 6.502 -13.665 1.00 93.31 417 GLU A CA 1
ATOM 3425 C C . GLU A 1 417 ? -14.298 5.093 -13.145 1.00 93.31 417 GLU A C 1
ATOM 3427 O O . GLU A 1 417 ? -14.334 4.864 -11.939 1.00 93.31 417 GLU A O 1
ATOM 3432 N N . ILE A 1 418 ? -14.086 4.149 -14.058 1.00 93.56 418 ILE A N 1
ATOM 3433 C CA . ILE A 1 418 ? -13.663 2.783 -13.746 1.00 93.56 418 ILE A CA 1
ATOM 3434 C C . ILE A 1 418 ? -12.352 2.537 -14.459 1.00 93.56 418 ILE A C 1
ATOM 3436 O O . ILE A 1 418 ? -12.256 2.786 -15.663 1.00 93.56 418 ILE A O 1
ATOM 3440 N N . GLU A 1 419 ? -11.390 1.976 -13.739 1.00 94.31 419 GLU A N 1
ATOM 3441 C CA . GLU A 1 419 ? -10.117 1.555 -14.303 1.00 94.31 419 GLU A CA 1
ATOM 3442 C C . GLU A 1 419 ? -9.880 0.069 -14.056 1.00 94.31 419 GLU A C 1
ATOM 3444 O O . GLU A 1 419 ? -10.187 -0.469 -12.998 1.00 94.31 419 GLU A O 1
ATOM 3449 N N . LEU A 1 420 ? -9.335 -0.615 -15.053 1.00 92.81 420 LEU A N 1
ATOM 3450 C CA . LEU A 1 420 ? -8.878 -1.989 -14.941 1.00 92.81 420 LEU A CA 1
ATOM 3451 C C . LEU A 1 420 ? -7.421 -2.039 -15.392 1.00 92.81 420 LEU A C 1
ATOM 3453 O O . LEU A 1 420 ? -7.102 -1.673 -16.526 1.00 92.81 420 LEU A O 1
ATOM 3457 N N . THR A 1 421 ? -6.550 -2.513 -14.508 1.00 91.56 421 THR A N 1
ATOM 3458 C CA . THR A 1 421 ? -5.120 -2.678 -14.775 1.00 91.56 421 THR A CA 1
ATOM 3459 C C . THR A 1 421 ? -4.702 -4.128 -14.614 1.00 91.56 421 THR A C 1
ATOM 3461 O O . THR A 1 421 ? -5.321 -4.884 -13.871 1.00 91.56 421 THR A O 1
ATOM 3464 N N . GLY A 1 422 ? -3.662 -4.553 -15.324 1.00 88.75 422 GLY A N 1
ATOM 3465 C CA . GLY A 1 422 ? -3.095 -5.887 -15.138 1.00 88.75 422 GLY A CA 1
ATOM 3466 C C . GLY A 1 422 ? -2.165 -6.304 -16.264 1.00 88.75 422 GLY A C 1
ATOM 3467 O O . GLY A 1 422 ? -2.144 -5.692 -17.334 1.00 88.75 422 GLY A O 1
ATOM 3468 N N . GLY A 1 423 ? -1.413 -7.379 -16.033 1.00 89.19 423 GLY A N 1
ATOM 3469 C CA . GLY A 1 423 ? -0.666 -8.031 -17.104 1.00 89.19 423 GLY A CA 1
ATOM 3470 C C . GLY A 1 423 ? -1.640 -8.577 -18.147 1.00 89.19 423 GLY A C 1
ATOM 3471 O O . GLY A 1 423 ? -2.699 -9.092 -17.801 1.00 89.19 423 GLY A O 1
ATOM 3472 N N . CYS A 1 424 ? -1.316 -8.445 -19.426 1.00 90.19 424 CYS A N 1
ATOM 3473 C CA . CYS A 1 424 ? -2.163 -8.850 -20.532 1.00 90.19 424 CYS A CA 1
ATOM 3474 C C . CYS A 1 424 ? -1.361 -9.567 -21.623 1.00 90.19 424 CYS A C 1
ATOM 3476 O O . CYS A 1 424 ? -0.228 -9.207 -21.948 1.00 90.19 424 CYS A O 1
ATOM 3478 N N . ALA A 1 425 ? -1.980 -10.574 -22.228 1.00 89.19 425 ALA A N 1
ATOM 3479 C CA . ALA A 1 425 ? -1.558 -11.179 -23.477 1.00 89.19 425 ALA A CA 1
ATOM 3480 C C . ALA A 1 425 ? -2.722 -11.089 -24.467 1.00 89.19 425 ALA A C 1
ATOM 3482 O O . ALA A 1 425 ? -3.770 -11.708 -24.294 1.00 89.19 425 ALA A O 1
ATOM 3483 N N . THR A 1 426 ? -2.547 -10.289 -25.509 1.00 87.62 426 THR A N 1
ATOM 3484 C CA . THR A 1 426 ? -3.545 -10.061 -26.553 1.00 87.62 426 THR A CA 1
ATOM 3485 C C . THR A 1 426 ? -3.174 -10.827 -27.808 1.00 87.62 426 THR A C 1
ATOM 3487 O O . THR A 1 426 ? -2.032 -10.776 -28.264 1.00 87.62 426 THR A O 1
ATOM 3490 N N . LYS A 1 427 ? -4.140 -11.543 -28.384 1.00 88.19 427 LYS A N 1
ATOM 3491 C CA . LYS A 1 427 ? -3.961 -12.298 -29.624 1.00 88.19 427 LYS A CA 1
ATOM 3492 C C . LYS A 1 427 ? -5.220 -12.227 -30.470 1.00 88.19 427 LYS A C 1
ATOM 3494 O O . LYS A 1 427 ? -6.312 -12.542 -30.000 1.00 88.19 427 LYS A O 1
ATOM 3499 N N . GLY A 1 428 ? -5.069 -11.859 -31.736 1.00 87.94 428 GLY A N 1
ATOM 3500 C CA . GLY A 1 428 ? -6.185 -11.843 -32.669 1.00 87.94 428 GLY A CA 1
ATOM 3501 C C . GLY A 1 428 ? -6.014 -10.856 -33.810 1.00 87.94 428 GLY A C 1
ATOM 3502 O O . GLY A 1 428 ? -4.903 -10.564 -34.246 1.00 87.94 428 GLY A O 1
ATOM 3503 N N . LYS A 1 429 ? -7.141 -10.371 -34.321 1.00 84.94 429 LYS A N 1
ATOM 3504 C CA . LYS A 1 429 ? -7.236 -9.395 -35.400 1.00 84.94 429 LYS A CA 1
ATOM 3505 C C . LYS A 1 429 ? -8.257 -8.327 -35.034 1.00 84.94 429 LYS A C 1
ATOM 3507 O O . LYS A 1 429 ? -9.385 -8.643 -34.651 1.00 84.94 429 LYS A O 1
ATOM 3512 N N . LEU A 1 430 ? -7.862 -7.073 -35.206 1.00 82.81 430 LEU A N 1
ATOM 3513 C CA . LEU A 1 430 ? -8.754 -5.924 -35.170 1.00 82.81 430 LEU A CA 1
ATOM 3514 C C . LEU A 1 430 ? -8.907 -5.415 -36.604 1.00 82.81 430 LEU A C 1
ATOM 3516 O O . LEU A 1 430 ? -7.942 -4.964 -37.224 1.00 82.81 430 LEU A O 1
ATOM 3520 N N . PHE A 1 431 ? -10.106 -5.551 -37.163 1.00 81.38 431 PHE A N 1
ATOM 3521 C CA . PHE A 1 431 ? -10.379 -5.378 -38.590 1.00 81.38 431 PHE A CA 1
ATOM 3522 C C . PHE A 1 431 ? -9.505 -6.307 -39.451 1.00 81.38 431 PHE A C 1
ATOM 3524 O O . PHE A 1 431 ? -9.766 -7.503 -39.559 1.00 81.38 431 PHE A O 1
ATOM 3531 N N . ARG A 1 432 ? -8.448 -5.765 -40.065 1.00 78.19 432 ARG A N 1
ATOM 3532 C CA . ARG A 1 432 ? -7.459 -6.508 -40.864 1.00 78.19 432 ARG A CA 1
ATOM 3533 C C . ARG A 1 432 ? -6.069 -6.524 -40.227 1.00 78.19 432 ARG A C 1
ATOM 3535 O O . ARG A 1 432 ? -5.174 -7.173 -40.760 1.00 78.19 432 ARG A O 1
ATOM 3542 N N . VAL A 1 433 ? -5.887 -5.833 -39.102 1.00 79.56 433 VAL A N 1
ATOM 3543 C CA . VAL A 1 433 ? -4.596 -5.691 -38.429 1.00 79.56 433 VAL A CA 1
ATOM 3544 C C . VAL A 1 433 ? -4.432 -6.836 -37.429 1.00 79.56 433 VAL A C 1
ATOM 3546 O O . VAL A 1 433 ? -5.252 -6.959 -36.513 1.00 79.56 433 VAL A O 1
ATOM 3549 N N . PRO A 1 434 ? -3.418 -7.705 -37.582 1.00 81.38 434 PRO A N 1
ATOM 3550 C CA . PRO A 1 434 ? -3.112 -8.704 -36.570 1.00 81.38 434 PRO A CA 1
ATOM 3551 C C . PRO A 1 434 ? -2.571 -8.015 -35.313 1.00 81.38 434 PRO A C 1
ATOM 3553 O O . PRO A 1 434 ? -1.635 -7.223 -35.386 1.00 81.38 434 PRO A O 1
ATOM 3556 N N . ILE A 1 435 ? -3.153 -8.338 -34.160 1.00 82.81 435 ILE A N 1
ATOM 3557 C CA . ILE A 1 435 ? -2.696 -7.879 -32.849 1.00 82.81 435 ILE A CA 1
ATOM 3558 C C . ILE A 1 435 ? -2.118 -9.084 -32.115 1.00 82.81 435 ILE A C 1
ATOM 3560 O O . ILE A 1 435 ? -2.806 -10.083 -31.889 1.00 82.81 435 ILE A O 1
ATOM 3564 N N . ASN A 1 436 ? -0.845 -8.983 -31.754 1.00 83.31 436 ASN A N 1
ATOM 3565 C CA . ASN A 1 436 ? -0.169 -9.920 -30.873 1.00 83.31 436 ASN A CA 1
ATOM 3566 C C . ASN A 1 436 ? 0.740 -9.114 -29.947 1.00 83.31 436 ASN A C 1
ATOM 3568 O O . ASN A 1 436 ? 1.800 -8.663 -30.373 1.00 83.31 436 ASN A O 1
ATOM 3572 N N . SER A 1 437 ? 0.293 -8.870 -28.721 1.00 78.06 437 SER A N 1
ATOM 3573 C CA . SER A 1 437 ? 1.006 -8.014 -27.772 1.00 78.06 437 SER A CA 1
ATOM 3574 C C . SER A 1 437 ? 0.952 -8.613 -26.375 1.00 78.06 437 SER A C 1
ATOM 3576 O O . SER A 1 437 ? -0.086 -9.138 -25.971 1.00 78.06 437 SER A O 1
ATOM 3578 N N . LYS A 1 438 ? 2.061 -8.541 -25.638 1.00 85.69 438 LYS A N 1
ATOM 3579 C CA . LYS A 1 438 ? 2.152 -8.951 -24.233 1.00 85.69 438 LYS A CA 1
ATOM 3580 C C . LYS A 1 438 ? 2.711 -7.793 -23.425 1.00 85.69 438 LYS A C 1
ATOM 3582 O O . LYS A 1 438 ? 3.720 -7.233 -23.818 1.00 85.69 438 LYS A O 1
ATOM 3587 N N . GLY A 1 439 ? 2.084 -7.438 -22.319 1.00 86.31 439 GLY A N 1
ATOM 3588 C CA . GLY A 1 439 ? 2.506 -6.288 -21.527 1.00 86.31 439 GLY A CA 1
ATOM 3589 C C . GLY A 1 439 ? 1.492 -5.968 -20.448 1.00 86.31 439 GLY A C 1
ATOM 3590 O O . GLY A 1 439 ? 0.810 -6.866 -19.973 1.00 86.31 439 GLY A O 1
ATOM 3591 N N . THR A 1 440 ? 1.341 -4.702 -20.103 1.00 87.19 440 THR A N 1
ATOM 3592 C CA . THR A 1 440 ? 0.342 -4.212 -19.155 1.00 87.19 440 THR A CA 1
ATOM 3593 C C . THR A 1 440 ? -0.809 -3.562 -19.911 1.00 87.19 440 THR A C 1
ATOM 3595 O O . THR A 1 440 ? -0.600 -2.820 -20.868 1.00 87.19 440 THR A O 1
ATOM 3598 N N . LEU A 1 441 ? -2.036 -3.845 -19.492 1.00 90.00 441 LEU A N 1
ATOM 3599 C CA . LEU A 1 441 ? -3.235 -3.169 -19.967 1.00 90.00 441 LEU A CA 1
ATOM 3600 C C . LEU A 1 441 ? -3.639 -2.096 -18.954 1.00 90.00 441 LEU A C 1
ATOM 3602 O O . LEU A 1 441 ? -3.700 -2.386 -17.761 1.00 90.00 441 LEU A O 1
ATOM 3606 N N . LEU A 1 442 ? -3.985 -0.907 -19.445 1.00 90.31 442 LEU A N 1
ATOM 3607 C CA . LEU A 1 442 ? -4.840 0.048 -18.748 1.00 90.31 442 LEU A CA 1
ATOM 3608 C C . LEU A 1 442 ? -6.126 0.223 -19.556 1.00 90.31 442 LEU A C 1
ATOM 3610 O O . LEU A 1 442 ? -6.112 0.594 -20.730 1.00 90.31 442 LEU A O 1
ATOM 3614 N N . PHE A 1 443 ? -7.246 -0.067 -18.916 1.00 92.19 443 PHE A N 1
ATOM 3615 C CA . PHE A 1 443 ? -8.584 0.048 -19.470 1.00 92.19 443 PHE A CA 1
ATOM 3616 C C . PHE A 1 443 ? -9.353 1.067 -18.629 1.00 92.19 443 PHE A C 1
ATOM 3618 O O . PHE A 1 443 ? -9.401 0.916 -17.413 1.00 92.19 443 PHE A O 1
ATOM 3625 N N . THR A 1 444 ? -9.970 2.070 -19.255 1.00 94.06 444 THR A N 1
ATOM 3626 C CA . THR A 1 444 ? -10.698 3.138 -18.550 1.00 94.06 444 THR A CA 1
ATOM 3627 C C . THR A 1 444 ? -12.076 3.353 -19.166 1.00 94.06 444 THR A C 1
ATOM 3629 O O . THR A 1 444 ? -12.203 3.495 -20.384 1.00 94.06 444 THR A O 1
ATOM 3632 N N . LEU A 1 445 ? -13.107 3.441 -18.327 1.00 95.06 445 LEU A N 1
ATOM 3633 C CA . LEU A 1 445 ? -14.454 3.882 -18.697 1.00 95.06 445 LEU A CA 1
ATOM 3634 C C . LEU A 1 445 ? -14.800 5.144 -17.916 1.00 95.06 445 LEU A C 1
ATOM 3636 O O . LEU A 1 445 ? -14.581 5.181 -16.708 1.00 95.06 445 LEU A O 1
ATOM 3640 N N . LYS A 1 446 ? -15.387 6.149 -18.573 1.00 94.44 446 LYS A N 1
ATOM 3641 C CA . LYS A 1 446 ? -15.940 7.332 -17.894 1.00 94.44 446 LYS A CA 1
ATOM 3642 C C . LYS A 1 446 ? -17.429 7.465 -18.120 1.00 94.44 446 LYS A C 1
ATOM 3644 O O . LYS A 1 446 ? -17.915 7.189 -19.218 1.00 94.44 446 LYS A O 1
ATOM 3649 N N . ASN A 1 447 ? -18.109 7.913 -17.065 1.00 93.06 447 ASN A N 1
ATOM 3650 C CA . ASN A 1 447 ? -19.551 8.130 -17.009 1.00 93.06 447 ASN A CA 1
ATOM 3651 C C . ASN A 1 447 ? -20.323 6.933 -17.579 1.00 93.06 447 ASN A C 1
ATOM 3653 O O . ASN A 1 447 ? -21.105 7.050 -18.520 1.00 93.06 447 ASN A O 1
ATOM 3657 N N . MET A 1 448 ? -20.057 5.750 -17.030 1.00 95.38 448 MET A N 1
ATOM 3658 C CA . MET A 1 448 ? -20.763 4.542 -17.427 1.00 95.38 448 MET A CA 1
ATOM 3659 C C . MET A 1 448 ? -22.092 4.456 -16.681 1.00 95.38 448 MET A C 1
ATOM 3661 O O . MET A 1 448 ? -22.121 4.261 -15.464 1.00 95.38 448 MET A O 1
ATOM 3665 N N . GLU A 1 449 ? -23.196 4.539 -17.415 1.00 95.81 449 GLU A N 1
ATOM 3666 C CA . GLU A 1 449 ? -24.509 4.190 -16.891 1.00 95.81 449 GLU A CA 1
ATOM 3667 C C . GLU A 1 449 ? -24.668 2.669 -16.919 1.00 95.81 449 GLU A C 1
ATOM 3669 O O . GLU A 1 449 ? -24.490 2.022 -17.958 1.00 95.81 449 GLU A O 1
ATOM 3674 N N . ALA A 1 450 ? -25.022 2.088 -15.776 1.00 95.50 450 ALA A N 1
ATOM 3675 C CA . ALA A 1 450 ? -25.173 0.649 -15.646 1.00 95.50 450 ALA A CA 1
ATOM 3676 C C . ALA A 1 450 ? -26.408 0.262 -14.836 1.00 95.50 450 ALA A C 1
ATOM 3678 O O . ALA A 1 450 ? -26.875 0.991 -13.957 1.00 95.50 450 ALA A O 1
ATOM 3679 N N . THR A 1 451 ? -26.918 -0.931 -15.134 1.00 95.81 451 THR A N 1
ATOM 3680 C CA . THR A 1 451 ? -27.969 -1.593 -14.362 1.00 95.81 451 THR A CA 1
ATOM 3681 C C . THR A 1 451 ? -27.399 -2.835 -13.698 1.00 95.81 451 THR A C 1
ATOM 3683 O O . THR A 1 451 ? -26.979 -3.776 -14.370 1.00 95.81 451 THR A O 1
ATOM 3686 N N . HIS A 1 452 ? -27.417 -2.846 -12.372 1.00 93.75 452 HIS A N 1
ATOM 3687 C CA . HIS A 1 452 ? -27.081 -4.002 -11.552 1.00 93.75 452 HIS A CA 1
ATOM 3688 C C . HIS A 1 452 ? -28.375 -4.691 -11.155 1.00 93.75 452 HIS A C 1
ATOM 3690 O O . HIS A 1 452 ? -29.307 -4.051 -10.679 1.00 93.75 452 HIS A O 1
ATOM 3696 N N . THR A 1 453 ? -28.463 -5.994 -11.362 1.00 93.19 453 THR A N 1
ATOM 3697 C CA . THR A 1 453 ? -29.616 -6.792 -10.962 1.00 93.19 453 THR A CA 1
ATOM 3698 C C . THR A 1 453 ? -29.140 -7.910 -10.056 1.00 93.19 453 THR A C 1
ATOM 3700 O O . THR A 1 453 ? -28.454 -8.825 -10.501 1.00 93.19 453 THR A O 1
ATOM 3703 N N . VAL A 1 454 ? -29.529 -7.835 -8.792 1.00 91.00 454 VAL A N 1
ATOM 3704 C CA . VAL A 1 454 ? -29.259 -8.847 -7.777 1.00 91.00 454 VAL A CA 1
ATOM 3705 C C . VAL A 1 454 ? -30.502 -9.712 -7.644 1.00 91.00 454 VAL A C 1
ATOM 3707 O O . VAL A 1 454 ? -31.587 -9.208 -7.347 1.00 91.00 454 VAL A O 1
ATOM 3710 N N . ARG A 1 455 ? -30.363 -11.012 -7.892 1.00 89.19 455 ARG A N 1
ATOM 3711 C CA . ARG A 1 455 ? -31.412 -11.990 -7.603 1.00 89.19 455 ARG A CA 1
ATOM 3712 C C . ARG A 1 455 ? -31.018 -12.766 -6.371 1.00 89.19 455 ARG A C 1
ATOM 3714 O O . ARG A 1 455 ? -29.930 -13.340 -6.328 1.00 89.19 455 ARG A O 1
ATOM 3721 N N . PHE A 1 456 ? -31.928 -12.819 -5.417 1.00 85.88 456 PHE A N 1
ATOM 3722 C CA . PHE A 1 456 ? -31.756 -13.652 -4.250 1.00 85.88 456 PHE A CA 1
ATOM 3723 C C . PHE A 1 456 ? -32.553 -14.941 -4.413 1.00 85.88 456 PHE A C 1
ATOM 3725 O O . PHE A 1 456 ? -33.712 -14.932 -4.828 1.00 85.88 456 PHE A O 1
ATOM 3732 N N . LYS A 1 457 ? -31.918 -16.069 -4.113 1.00 84.69 457 LYS A N 1
ATOM 3733 C CA . LYS A 1 457 ? -32.532 -17.392 -4.133 1.00 84.69 457 LYS A CA 1
ATOM 3734 C C . LYS A 1 457 ? -32.598 -17.896 -2.693 1.00 84.69 457 LYS A C 1
ATOM 3736 O O . LYS A 1 457 ? -31.545 -18.159 -2.111 1.00 84.69 457 LYS A O 1
ATOM 3741 N N . PRO A 1 458 ? -33.797 -18.024 -2.103 1.00 79.88 458 PRO A N 1
ATOM 3742 C CA . PRO A 1 458 ? -33.920 -18.518 -0.743 1.00 79.88 458 PRO A CA 1
ATOM 3743 C C . PRO A 1 458 ? -33.504 -19.991 -0.681 1.00 79.88 458 PRO A C 1
ATOM 3745 O O . PRO A 1 458 ? -34.000 -20.832 -1.433 1.00 79.88 458 PRO A O 1
ATOM 3748 N N . ARG A 1 459 ? -32.608 -20.304 0.249 1.00 81.38 459 ARG A N 1
ATOM 3749 C CA . ARG A 1 459 ? -32.125 -21.644 0.568 1.00 81.38 459 ARG A CA 1
ATOM 3750 C C . ARG A 1 459 ? -32.454 -21.930 2.027 1.00 81.38 459 ARG A C 1
ATOM 3752 O O . ARG A 1 459 ? -31.920 -21.290 2.928 1.00 81.38 459 ARG A O 1
ATOM 3759 N N . LYS A 1 460 ? -33.351 -22.885 2.270 1.00 77.25 460 LYS A N 1
ATOM 3760 C CA . LYS A 1 460 ? -33.677 -23.313 3.635 1.00 77.25 460 LYS A CA 1
ATOM 3761 C C . LYS A 1 460 ? -32.590 -24.236 4.163 1.00 77.25 460 LYS A C 1
ATOM 3763 O O . LYS A 1 460 ? -32.339 -25.285 3.575 1.00 77.25 460 LYS A O 1
ATOM 3768 N N . GLU A 1 461 ? -32.003 -23.874 5.295 1.00 74.19 461 GLU A N 1
ATOM 3769 C CA . GLU A 1 461 ? -31.167 -24.774 6.083 1.00 74.19 461 GLU A CA 1
ATOM 3770 C C . GLU A 1 461 ? -31.654 -24.783 7.527 1.00 74.19 461 GLU A C 1
ATOM 3772 O O . GLU A 1 461 ? -31.530 -23.797 8.252 1.00 74.19 461 GLU A O 1
ATOM 3777 N N . LYS A 1 462 ? -32.191 -25.935 7.948 1.00 77.56 462 LYS A N 1
ATOM 3778 C CA . LYS A 1 462 ? -32.881 -26.095 9.237 1.00 77.56 462 LYS A CA 1
ATOM 3779 C C . LYS A 1 462 ? -34.067 -25.114 9.336 1.00 77.56 462 LYS A C 1
ATOM 3781 O O . LYS A 1 462 ? -34.874 -25.075 8.409 1.00 77.56 462 LYS A O 1
ATOM 3786 N N . ASP A 1 463 ? -34.149 -24.342 10.422 1.00 72.44 463 ASP A N 1
ATOM 3787 C CA . ASP A 1 463 ? -35.199 -23.346 10.689 1.00 72.44 463 ASP A CA 1
ATOM 3788 C C . ASP A 1 463 ? -34.875 -21.946 10.132 1.00 72.44 463 ASP A C 1
ATOM 3790 O O . ASP A 1 463 ? -35.685 -21.034 10.265 1.00 72.44 463 ASP A O 1
ATOM 3794 N N . LEU A 1 464 ? -33.711 -21.760 9.494 1.00 65.50 464 LEU A N 1
ATOM 3795 C CA . LEU A 1 464 ? -33.275 -20.475 8.944 1.00 65.50 464 LEU A CA 1
ATOM 3796 C C . LEU A 1 464 ? -33.309 -20.491 7.410 1.00 65.50 464 LEU A C 1
ATOM 3798 O O . LEU A 1 464 ? -32.954 -21.477 6.756 1.00 65.50 464 LEU A O 1
ATOM 3802 N N . THR A 1 465 ? -33.726 -19.371 6.822 1.00 71.88 465 THR A N 1
ATOM 3803 C CA . THR A 1 465 ? -33.677 -19.163 5.369 1.00 71.88 465 THR A CA 1
ATOM 3804 C C . THR A 1 465 ? -32.461 -18.309 5.035 1.00 71.88 465 THR A C 1
ATOM 3806 O O . THR A 1 465 ? -32.397 -17.149 5.426 1.00 71.88 465 THR A O 1
ATOM 3809 N N . PHE A 1 466 ? -31.502 -18.877 4.313 1.00 71.75 466 PHE A N 1
ATOM 3810 C CA . PHE A 1 466 ? -30.337 -18.177 3.773 1.00 71.75 466 PHE A CA 1
ATOM 3811 C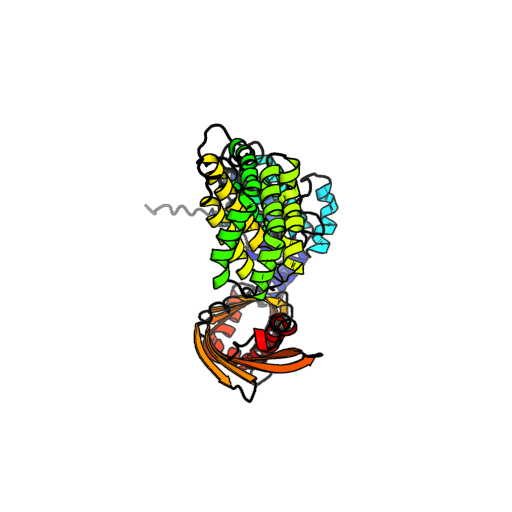 C . PHE A 1 466 ? -30.610 -17.721 2.341 1.00 71.75 466 PHE A C 1
ATOM 3813 O O . PHE A 1 466 ? -31.549 -18.195 1.701 1.00 71.75 4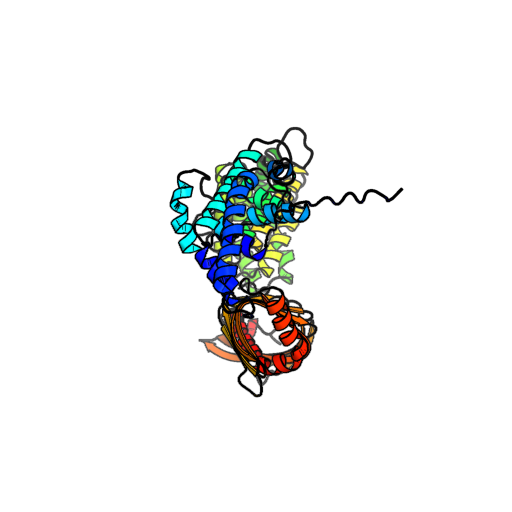66 PHE A O 1
ATOM 3820 N N . MET A 1 467 ? -29.794 -16.806 1.823 1.00 74.62 467 MET A N 1
ATOM 3821 C CA . MET A 1 467 ? -29.968 -16.251 0.482 1.00 74.62 467 MET A CA 1
ATOM 3822 C C . MET A 1 467 ? -28.729 -16.546 -0.356 1.00 74.62 467 MET A C 1
ATOM 3824 O O . MET A 1 467 ? -27.647 -16.029 -0.088 1.00 74.62 467 MET A O 1
ATOM 3828 N N . ASP A 1 468 ? -28.891 -17.358 -1.396 1.00 80.81 468 ASP A N 1
ATOM 3829 C CA . ASP A 1 468 ? -27.888 -17.441 -2.448 1.00 80.81 468 ASP A CA 1
ATOM 3830 C C . ASP A 1 468 ? -28.074 -16.247 -3.389 1.00 80.81 468 ASP A C 1
ATOM 3832 O O . ASP A 1 468 ? -29.195 -15.810 -3.659 1.00 80.81 468 ASP A O 1
ATOM 3836 N N . LEU A 1 469 ? -26.972 -15.704 -3.885 1.00 84.44 469 LEU A N 1
ATOM 3837 C CA . LEU A 1 469 ? -26.957 -14.455 -4.633 1.00 84.44 469 LEU A CA 1
ATOM 3838 C C . LEU A 1 469 ? -26.468 -14.703 -6.059 1.00 84.44 469 LEU A C 1
ATOM 3840 O O . LEU A 1 469 ? -25.518 -15.446 -6.283 1.00 84.44 469 LEU A O 1
ATOM 3844 N N . ASP A 1 470 ? -27.144 -14.083 -7.020 1.00 87.69 470 ASP A N 1
ATOM 3845 C CA . ASP A 1 470 ? -26.772 -14.064 -8.433 1.00 87.69 470 ASP A CA 1
ATOM 3846 C C . ASP A 1 470 ? -26.823 -12.613 -8.919 1.00 87.69 470 ASP A C 1
ATOM 3848 O O . ASP A 1 470 ? -27.897 -12.001 -8.983 1.00 87.69 470 ASP A O 1
ATOM 3852 N N . ILE A 1 471 ? -25.650 -12.036 -9.190 1.00 90.12 471 ILE A N 1
ATOM 3853 C CA . ILE A 1 471 ? -25.516 -10.656 -9.658 1.00 90.12 471 ILE A CA 1
ATOM 3854 C C . ILE A 1 471 ? -25.390 -10.670 -11.170 1.00 90.12 471 ILE A C 1
ATOM 3856 O O . ILE A 1 471 ? -24.460 -11.232 -11.731 1.00 90.12 471 ILE A O 1
ATOM 3860 N N . THR A 1 472 ? -26.285 -9.954 -11.831 1.00 91.56 472 THR A N 1
ATOM 3861 C CA . THR A 1 472 ? -26.189 -9.645 -13.256 1.00 91.56 472 THR A CA 1
ATOM 3862 C C . THR A 1 472 ? -25.885 -8.167 -13.429 1.00 91.56 472 THR A C 1
ATOM 3864 O O . THR A 1 472 ? -26.382 -7.319 -12.687 1.00 91.56 472 THR A O 1
ATOM 3867 N N . PHE A 1 473 ? -25.051 -7.859 -14.411 1.00 93.12 473 PHE A N 1
ATOM 3868 C CA . PHE A 1 473 ? -24.578 -6.513 -14.680 1.00 93.12 473 PHE A CA 1
ATOM 3869 C C . PHE A 1 473 ? -24.808 -6.189 -16.149 1.00 93.12 473 PHE A C 1
ATOM 3871 O O . PHE A 1 473 ? -24.515 -7.014 -17.013 1.00 93.12 473 PHE A O 1
ATOM 3878 N N . LYS A 1 474 ? -25.347 -5.000 -16.421 1.00 95.31 474 LYS A N 1
ATOM 3879 C CA . LYS A 1 474 ? -25.597 -4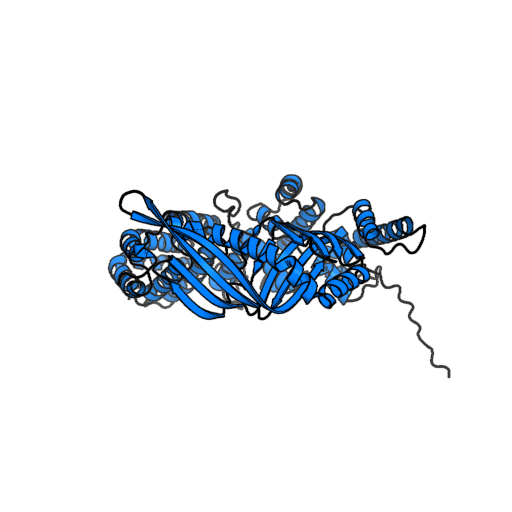.527 -17.778 1.00 95.31 474 LYS A CA 1
ATOM 3880 C C . LYS A 1 474 ? -25.056 -3.122 -17.977 1.00 95.31 474 LYS A C 1
ATOM 3882 O O . LYS A 1 474 ? -25.402 -2.214 -17.218 1.00 95.31 474 LYS A O 1
ATOM 3887 N N . ILE A 1 475 ? -24.269 -2.943 -19.031 1.00 95.06 475 ILE A N 1
ATOM 3888 C CA . ILE A 1 475 ? -23.790 -1.634 -19.472 1.00 95.06 475 ILE A CA 1
ATOM 3889 C C . ILE A 1 475 ? -24.879 -1.005 -20.346 1.00 95.06 475 ILE A C 1
ATOM 3891 O O . ILE A 1 475 ? -25.247 -1.552 -21.386 1.00 95.06 475 ILE A O 1
ATOM 3895 N N . ASN A 1 476 ? -25.410 0.143 -19.924 1.00 93.88 476 ASN A N 1
ATOM 3896 C CA . ASN A 1 476 ? -26.439 0.868 -20.674 1.00 93.88 476 ASN A CA 1
ATOM 3897 C C . ASN A 1 476 ? -25.810 1.896 -21.617 1.00 93.88 476 ASN A C 1
ATOM 3899 O O . ASN A 1 476 ? -26.162 1.962 -22.795 1.00 93.88 476 ASN A O 1
ATOM 3903 N N . HIS A 1 477 ? -24.884 2.696 -21.088 1.00 94.00 477 HIS A N 1
ATOM 3904 C CA . HIS A 1 477 ? -24.223 3.777 -21.809 1.00 94.00 477 HIS A CA 1
ATOM 3905 C C . HIS A 1 477 ? -22.820 4.027 -21.251 1.00 94.00 477 HIS A C 1
ATOM 3907 O O . HIS A 1 477 ? -22.568 3.767 -20.078 1.00 94.00 477 HIS A O 1
ATOM 3913 N N . VAL A 1 478 ? -21.914 4.532 -22.090 1.00 95.00 478 VAL A N 1
ATOM 3914 C CA . VAL A 1 478 ? -20.549 4.933 -21.723 1.00 95.00 478 VAL A CA 1
ATOM 3915 C C . VAL A 1 478 ? -20.183 6.162 -22.548 1.00 95.00 478 VAL A C 1
ATOM 3917 O O . VAL A 1 478 ? -20.228 6.093 -23.780 1.00 95.00 478 VAL A O 1
ATOM 3920 N N . ASP A 1 479 ? -19.762 7.242 -21.891 1.00 93.31 479 ASP A N 1
ATOM 3921 C CA . ASP A 1 479 ? -19.335 8.468 -22.580 1.00 93.31 479 ASP A CA 1
ATOM 3922 C C . ASP A 1 479 ? -17.961 8.298 -23.236 1.00 93.31 479 ASP A C 1
ATOM 3924 O O . ASP A 1 479 ? -17.721 8.761 -24.353 1.00 93.31 479 ASP A O 1
ATOM 3928 N N . MET A 1 480 ? -17.043 7.630 -22.532 1.00 93.31 480 MET A N 1
ATOM 3929 C CA . MET A 1 480 ? -15.672 7.430 -22.984 1.00 93.31 480 MET A CA 1
ATOM 3930 C C . MET A 1 480 ? -15.161 6.052 -22.587 1.00 93.31 480 MET A C 1
ATOM 3932 O O . MET A 1 480 ? -15.281 5.635 -21.436 1.00 93.31 480 MET A O 1
ATOM 3936 N N . PHE A 1 481 ? -14.514 5.392 -23.539 1.00 93.31 481 PHE A N 1
ATOM 3937 C CA . PHE A 1 481 ? -13.743 4.180 -23.322 1.00 93.31 481 PHE A CA 1
ATOM 3938 C C . PHE A 1 481 ? -12.327 4.392 -23.854 1.00 93.31 481 PHE A C 1
ATOM 3940 O O . PHE A 1 481 ? -12.149 4.906 -24.960 1.00 93.31 481 PHE A O 1
ATOM 3947 N N . LYS A 1 482 ? -11.332 3.990 -23.065 1.00 92.12 482 LYS A N 1
ATOM 3948 C CA . LYS A 1 482 ? -9.921 4.021 -23.436 1.00 92.12 482 LYS A CA 1
ATOM 3949 C C . LYS A 1 482 ? -9.272 2.678 -23.132 1.00 92.12 482 LYS A C 1
ATOM 3951 O O . LYS A 1 482 ? -9.527 2.088 -22.084 1.00 92.12 482 LYS A O 1
ATOM 3956 N N . MET A 1 483 ? -8.431 2.210 -24.045 1.00 89.94 483 MET A N 1
ATOM 3957 C CA . MET A 1 483 ? -7.679 0.972 -23.913 1.00 89.94 483 MET A CA 1
ATOM 3958 C C . MET A 1 483 ? -6.243 1.205 -24.357 1.00 89.94 483 MET A C 1
ATOM 3960 O O . MET A 1 483 ? -5.959 1.284 -25.552 1.00 89.94 483 MET A O 1
ATOM 3964 N N . ASP A 1 484 ? -5.344 1.285 -23.384 1.00 87.75 484 ASP A N 1
ATOM 3965 C CA . ASP A 1 484 ? -3.923 1.466 -23.625 1.00 87.75 484 ASP A CA 1
ATOM 3966 C C . ASP A 1 484 ? -3.183 0.173 -23.290 1.00 87.75 484 ASP A C 1
ATOM 3968 O O . ASP A 1 484 ? -3.208 -0.329 -22.165 1.00 87.75 484 ASP A O 1
ATOM 3972 N N . LEU A 1 485 ? -2.517 -0.378 -24.299 1.00 84.25 485 LEU A N 1
ATOM 3973 C CA . LEU A 1 485 ? -1.605 -1.496 -24.149 1.00 84.25 485 LEU A CA 1
ATOM 3974 C C . LEU A 1 485 ? -0.196 -0.930 -24.009 1.00 84.25 485 LEU A C 1
ATOM 3976 O O . LEU A 1 485 ? 0.344 -0.328 -24.940 1.00 84.25 485 LEU A O 1
ATOM 3980 N N . TYR A 1 486 ? 0.400 -1.140 -22.844 1.00 80.38 486 TYR A N 1
ATOM 3981 C CA . TYR A 1 486 ? 1.804 -0.875 -22.605 1.00 80.38 486 TYR A CA 1
ATOM 3982 C C . TYR A 1 486 ? 2.571 -2.177 -22.737 1.00 80.38 486 TYR A C 1
ATOM 3984 O O . TYR A 1 486 ? 2.618 -3.003 -21.831 1.00 80.38 486 TYR A O 1
ATOM 3992 N N . ASN A 1 487 ? 3.160 -2.380 -23.901 1.00 77.00 487 ASN A N 1
ATOM 3993 C CA . ASN A 1 487 ? 4.098 -3.461 -24.088 1.00 77.00 487 ASN A CA 1
ATOM 3994 C C . ASN A 1 487 ? 5.499 -2.854 -23.932 1.00 77.00 487 ASN A C 1
ATOM 3996 O O . ASN A 1 487 ? 5.889 -2.099 -24.826 1.00 77.00 487 ASN A O 1
ATOM 4000 N N . PRO A 1 488 ? 6.247 -3.161 -22.846 1.00 59.50 488 PRO A N 1
ATOM 4001 C CA . PRO A 1 488 ? 7.634 -2.690 -22.661 1.00 59.50 488 PRO A CA 1
ATOM 4002 C C . PRO A 1 488 ? 8.543 -3.190 -23.785 1.00 59.50 488 PRO A C 1
ATOM 4004 O O . PRO A 1 488 ? 9.669 -2.755 -23.980 1.00 59.50 488 PRO A O 1
ATOM 4007 N N . HIS A 1 489 ? 8.007 -4.154 -24.519 1.00 58.56 489 HIS A N 1
ATOM 4008 C CA . HIS A 1 489 ? 8.504 -4.694 -25.741 1.00 58.56 489 HIS A CA 1
ATOM 4009 C C . HIS A 1 489 ? 8.577 -3.659 -26.861 1.00 58.56 489 HIS A C 1
ATOM 4011 O O . HIS A 1 489 ? 9.556 -3.550 -27.591 1.00 58.56 489 HIS A O 1
ATOM 4017 N N . SER A 1 490 ? 7.429 -2.983 -27.028 1.00 59.44 490 SER A N 1
ATOM 4018 C CA . SER A 1 490 ? 6.976 -2.261 -28.220 1.00 59.44 490 SER A CA 1
ATOM 4019 C C . SER A 1 490 ? 7.676 -0.935 -28.439 1.00 59.44 490 SER A C 1
ATOM 4021 O O . SER A 1 490 ? 7.736 -0.123 -27.526 1.00 59.44 490 SER A O 1
ATOM 4023 N N . THR A 1 491 ? 8.124 -0.661 -29.675 1.00 59.69 491 THR A N 1
ATOM 4024 C CA . THR A 1 491 ? 8.614 0.679 -30.018 1.00 59.69 491 THR A CA 1
ATOM 4025 C C . THR A 1 491 ? 7.507 1.692 -29.748 1.00 59.69 491 THR A C 1
ATOM 4027 O O . THR A 1 491 ? 6.347 1.466 -30.108 1.00 59.69 491 THR A O 1
ATOM 4030 N N . ARG A 1 492 ? 7.857 2.842 -29.163 1.00 61.50 492 ARG A 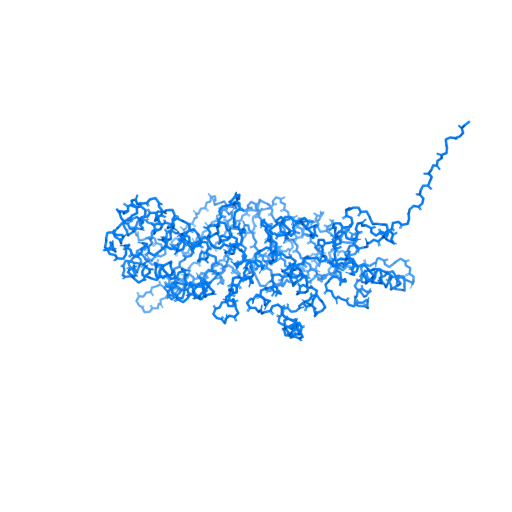N 1
ATOM 4031 C CA . ARG A 1 492 ? 6.897 3.902 -28.811 1.00 61.50 492 ARG A CA 1
ATOM 4032 C C . ARG A 1 492 ? 5.962 4.282 -29.965 1.00 61.50 492 ARG A C 1
ATOM 4034 O O . ARG A 1 492 ? 4.789 4.558 -29.738 1.00 61.50 492 ARG A O 1
ATOM 4041 N N . ILE A 1 493 ? 6.456 4.262 -31.208 1.00 64.69 493 ILE A N 1
ATOM 4042 C CA . ILE A 1 493 ? 5.666 4.549 -32.417 1.00 64.69 493 ILE A CA 1
ATOM 4043 C C . ILE A 1 493 ? 4.637 3.444 -32.689 1.00 64.69 493 ILE A C 1
ATOM 4045 O O . ILE A 1 493 ? 3.475 3.749 -32.951 1.00 64.69 493 ILE A O 1
ATOM 4049 N N . ALA A 1 494 ? 5.033 2.170 -32.610 1.00 66.56 494 ALA A N 1
ATOM 4050 C CA . ALA A 1 494 ? 4.124 1.045 -32.814 1.00 66.56 494 ALA A CA 1
ATOM 4051 C C . ALA A 1 494 ? 3.081 0.949 -31.689 1.00 66.56 494 ALA A C 1
ATOM 4053 O O . ALA A 1 494 ? 1.899 0.754 -31.972 1.00 66.56 494 ALA A O 1
ATOM 4054 N N . GLY A 1 495 ? 3.495 1.159 -30.434 1.00 71.44 495 GLY A N 1
ATOM 4055 C CA . GLY A 1 495 ? 2.593 1.241 -29.284 1.00 71.44 495 GLY A CA 1
ATOM 4056 C C . GLY A 1 495 ? 1.596 2.395 -29.419 1.00 71.44 495 GLY A C 1
ATOM 4057 O O . GLY A 1 495 ? 0.393 2.192 -29.271 1.00 71.44 495 GLY A O 1
ATOM 4058 N N . ALA A 1 496 ? 2.061 3.587 -29.809 1.00 73.81 496 ALA A N 1
ATOM 4059 C CA . ALA A 1 496 ? 1.192 4.738 -30.053 1.00 73.81 496 ALA A CA 1
ATOM 4060 C C . ALA A 1 496 ? 0.220 4.505 -31.219 1.00 73.81 496 ALA A C 1
ATOM 4062 O O . ALA A 1 496 ? -0.949 4.862 -31.111 1.00 73.81 496 ALA A O 1
ATOM 4063 N N . ALA A 1 497 ? 0.662 3.880 -32.315 1.00 75.75 497 ALA A N 1
ATOM 4064 C CA . ALA A 1 497 ? -0.205 3.544 -33.443 1.00 75.75 497 ALA A CA 1
ATOM 4065 C C . ALA A 1 497 ? -1.264 2.493 -33.067 1.00 75.75 497 ALA A C 1
ATOM 4067 O O . ALA A 1 497 ? -2.416 2.617 -33.480 1.00 75.75 497 ALA A O 1
ATOM 4068 N N . LEU A 1 498 ? -0.898 1.494 -32.257 1.00 82.69 498 LEU A N 1
ATOM 4069 C CA . LEU A 1 498 ? -1.822 0.483 -31.744 1.00 82.69 498 LEU A CA 1
ATOM 4070 C C . LEU A 1 498 ? -2.853 1.097 -30.792 1.00 82.69 498 LEU A C 1
ATOM 4072 O O . LEU A 1 498 ? -4.049 0.899 -30.991 1.00 82.69 498 LEU A O 1
ATOM 4076 N N . ASN A 1 499 ? -2.410 1.881 -29.807 1.00 87.00 499 ASN A N 1
ATOM 4077 C CA . ASN A 1 499 ? -3.307 2.552 -28.864 1.00 87.00 499 ASN A CA 1
ATOM 4078 C C . ASN A 1 499 ? -4.198 3.565 -29.584 1.00 87.00 499 ASN A C 1
ATOM 4080 O O . ASN A 1 499 ? -5.384 3.657 -29.290 1.00 87.00 499 ASN A O 1
ATOM 4084 N N . LYS A 1 500 ? -3.678 4.266 -30.598 1.00 86.88 500 LYS A N 1
ATOM 4085 C CA . LYS A 1 500 ? -4.491 5.118 -31.468 1.00 86.88 500 LYS A CA 1
ATOM 4086 C C . LYS A 1 500 ? -5.537 4.307 -32.231 1.00 86.88 500 LYS A C 1
ATOM 4088 O O . LYS A 1 500 ? -6.699 4.680 -32.225 1.00 86.88 500 LYS A O 1
ATOM 4093 N N . LEU A 1 501 ? -5.171 3.172 -32.831 1.00 85.38 501 LEU A N 1
ATOM 4094 C CA . LEU A 1 501 ? -6.124 2.304 -33.529 1.00 85.38 501 LEU A CA 1
ATOM 4095 C C . LEU A 1 501 ? -7.225 1.787 -32.589 1.00 85.38 501 LEU A C 1
ATOM 4097 O O . LEU A 1 501 ? -8.388 1.745 -32.988 1.00 85.38 501 LEU A O 1
ATOM 4101 N N . LEU A 1 502 ? -6.875 1.403 -31.360 1.00 87.81 502 LEU A N 1
ATOM 4102 C CA . LEU A 1 502 ? -7.839 0.981 -30.344 1.00 87.81 502 LEU A CA 1
ATOM 4103 C C . LEU A 1 502 ? -8.766 2.142 -29.958 1.00 87.81 502 LEU A C 1
ATOM 4105 O O . LEU A 1 502 ? -9.985 2.034 -30.074 1.00 87.81 502 LEU A O 1
ATOM 4109 N N . ASN A 1 503 ? -8.193 3.277 -29.568 1.00 91.62 503 ASN A N 1
ATOM 4110 C CA . ASN A 1 503 ? -8.943 4.410 -29.035 1.00 91.62 503 ASN A CA 1
ATOM 4111 C C . ASN A 1 503 ? -9.753 5.157 -30.114 1.00 91.62 503 ASN A C 1
ATOM 4113 O O . ASN A 1 503 ? -10.855 5.606 -29.826 1.00 91.62 503 ASN A O 1
ATOM 4117 N N . ASP A 1 504 ? -9.306 5.212 -31.373 1.00 91.44 504 ASP A N 1
ATOM 4118 C CA . ASP A 1 504 ? -10.088 5.783 -32.486 1.00 91.44 504 ASP A CA 1
ATOM 4119 C C . ASP A 1 504 ? -11.322 4.916 -32.813 1.00 91.44 504 ASP A C 1
ATOM 4121 O O . ASP A 1 504 ? -12.334 5.412 -33.310 1.00 91.44 504 ASP A O 1
ATOM 4125 N N . ASN A 1 505 ? -11.268 3.614 -32.501 1.00 89.88 505 ASN A N 1
ATOM 4126 C CA . ASN A 1 505 ? -12.335 2.642 -32.768 1.00 89.88 505 ASN A CA 1
ATOM 4127 C C . ASN A 1 505 ? -13.039 2.157 -31.491 1.00 89.88 505 ASN A C 1
ATOM 4129 O O . ASN A 1 505 ? -13.687 1.102 -31.489 1.00 89.88 505 ASN A O 1
ATOM 4133 N N . TRP A 1 506 ? -12.947 2.934 -30.410 1.00 91.31 506 TRP A N 1
ATOM 4134 C CA . TRP A 1 506 ? -13.369 2.535 -29.069 1.00 91.31 506 TRP A CA 1
ATOM 4135 C C . TRP A 1 506 ? -14.823 2.044 -29.012 1.00 91.31 506 TRP A C 1
ATOM 4137 O O . TRP A 1 506 ? -15.101 1.051 -28.351 1.00 91.31 506 TRP A O 1
ATOM 4147 N N . LYS A 1 507 ? -15.756 2.665 -29.750 1.00 90.94 507 LYS A N 1
ATOM 4148 C CA . LYS A 1 507 ? -17.183 2.278 -29.741 1.00 90.94 507 LYS A CA 1
ATOM 4149 C C . LYS A 1 507 ? -17.408 0.858 -30.256 1.00 90.94 507 LYS A C 1
ATOM 4151 O O . LYS A 1 507 ? -18.182 0.103 -29.673 1.00 90.94 507 LYS A O 1
ATOM 4156 N N . ALA A 1 508 ? -16.728 0.495 -31.344 1.00 88.62 508 ALA A N 1
ATOM 4157 C CA . ALA A 1 508 ? -16.835 -0.835 -31.936 1.00 88.62 508 ALA A CA 1
ATOM 4158 C C . ALA A 1 508 ? -16.180 -1.892 -31.040 1.00 88.62 508 ALA A C 1
ATOM 4160 O O . ALA A 1 508 ? -16.714 -2.988 -30.886 1.00 88.62 508 ALA A O 1
ATOM 4161 N N . ILE A 1 509 ? -15.047 -1.546 -30.421 1.00 89.06 509 ILE A N 1
ATOM 4162 C CA . ILE A 1 509 ? -14.337 -2.422 -29.486 1.00 89.06 509 ILE A CA 1
ATOM 4163 C C . ILE A 1 509 ? -15.178 -2.644 -28.235 1.00 89.06 509 ILE A C 1
ATOM 4165 O O . ILE A 1 509 ? -15.439 -3.793 -27.893 1.00 89.06 509 ILE A O 1
ATOM 4169 N N . LEU A 1 510 ? -15.664 -1.573 -27.604 1.00 91.12 510 LEU A N 1
ATOM 4170 C CA . LEU A 1 510 ? -16.522 -1.657 -26.429 1.00 91.12 510 LEU A CA 1
ATOM 4171 C C . LEU A 1 510 ? -17.714 -2.570 -26.714 1.00 91.12 510 LEU A C 1
ATOM 4173 O O . LEU A 1 510 ? -17.874 -3.565 -26.021 1.00 91.12 510 LEU A O 1
ATOM 4177 N N . ALA A 1 511 ? -18.460 -2.323 -27.795 1.00 90.00 511 ALA A N 1
ATOM 4178 C CA . ALA A 1 511 ? -19.606 -3.152 -28.170 1.00 90.00 511 ALA A CA 1
ATOM 4179 C C . ALA A 1 511 ? -19.249 -4.637 -28.377 1.00 90.00 511 ALA A C 1
ATOM 4181 O O . ALA A 1 511 ? -20.042 -5.520 -28.046 1.00 90.00 511 ALA A O 1
ATOM 4182 N N . ALA A 1 512 ? -18.061 -4.930 -28.915 1.00 89.31 512 ALA A N 1
ATOM 4183 C CA . ALA A 1 512 ? -17.601 -6.298 -29.129 1.00 89.31 512 ALA A CA 1
ATOM 4184 C C . ALA A 1 512 ? -17.180 -6.998 -27.823 1.00 89.31 512 ALA A C 1
ATOM 4186 O O . ALA A 1 512 ? -17.359 -8.211 -27.700 1.00 89.31 512 ALA A O 1
ATOM 4187 N N . PHE A 1 513 ? -16.648 -6.247 -26.853 1.00 90.62 513 PHE A N 1
ATOM 4188 C CA . PHE A 1 513 ? -16.192 -6.759 -25.559 1.00 90.62 513 PHE A CA 1
ATOM 4189 C C . PHE A 1 513 ? -17.268 -6.747 -24.465 1.00 90.62 513 PHE A C 1
ATOM 4191 O O . PHE A 1 513 ? -17.167 -7.562 -23.545 1.00 90.62 513 PHE A O 1
ATOM 4198 N N . THR A 1 514 ? -18.311 -5.912 -24.576 1.00 92.19 514 THR A N 1
ATOM 4199 C CA . THR A 1 514 ? -19.392 -5.764 -23.583 1.00 92.19 514 THR A CA 1
ATOM 4200 C C . THR A 1 514 ? -19.921 -7.105 -23.065 1.00 92.19 514 THR A C 1
ATOM 4202 O O . THR A 1 514 ? -19.910 -7.278 -21.850 1.00 92.19 514 THR A O 1
ATOM 4205 N N . PRO A 1 515 ? -20.278 -8.105 -23.902 1.00 91.75 515 PRO A N 1
ATOM 4206 C CA . PRO A 1 515 ? -20.811 -9.370 -23.387 1.00 91.75 515 PRO A CA 1
ATOM 4207 C C . PRO A 1 515 ? -19.819 -10.128 -22.492 1.00 91.75 515 PRO A C 1
ATOM 4209 O O . PRO A 1 515 ? -20.208 -10.737 -21.499 1.00 91.75 515 PRO A O 1
ATOM 4212 N N . SER A 1 516 ? -18.525 -10.089 -22.834 1.00 90.88 516 SER A N 1
ATOM 4213 C CA . SER A 1 516 ? -17.479 -10.727 -22.027 1.00 90.88 516 SER A CA 1
ATOM 4214 C C . SER A 1 516 ? -17.214 -9.967 -20.728 1.00 90.88 516 SER A C 1
ATOM 4216 O O . SER A 1 516 ? -17.020 -10.589 -19.688 1.00 90.88 516 SER A O 1
ATOM 4218 N N . MET A 1 517 ? -17.272 -8.632 -20.766 1.00 91.50 517 MET A N 1
ATOM 4219 C CA . MET A 1 517 ? -17.126 -7.795 -19.577 1.00 91.50 517 MET A CA 1
ATOM 4220 C C . MET A 1 517 ? -18.286 -8.004 -18.601 1.00 91.50 517 MET A C 1
ATOM 4222 O O . MET A 1 517 ? -18.050 -8.215 -17.416 1.00 91.50 517 MET A O 1
ATOM 4226 N N . GLU A 1 518 ? -19.524 -8.003 -19.100 1.00 93.81 518 GLU A N 1
ATOM 4227 C CA . GLU A 1 518 ? -20.724 -8.250 -18.294 1.00 93.81 518 GLU A CA 1
ATOM 4228 C C . GLU A 1 518 ? -20.668 -9.623 -17.615 1.00 93.81 518 GLU A C 1
ATOM 4230 O O . GLU A 1 518 ? -20.921 -9.721 -16.414 1.00 93.81 518 GLU A O 1
ATOM 4235 N N . GLY A 1 519 ? -20.245 -10.663 -18.344 1.00 91.06 519 GLY A N 1
ATOM 4236 C CA . GLY A 1 519 ? -20.076 -12.009 -17.794 1.00 91.06 519 GLY A CA 1
ATOM 4237 C C . GLY A 1 519 ? -18.996 -12.101 -16.712 1.00 91.06 519 GLY A C 1
ATOM 4238 O O . GLY A 1 519 ? -19.216 -12.727 -15.675 1.00 91.06 519 GLY A O 1
ATOM 4239 N N . VAL A 1 520 ? -17.845 -11.447 -16.913 1.00 90.12 520 VAL A N 1
ATOM 4240 C CA . VAL A 1 520 ? -16.764 -11.422 -15.912 1.00 90.12 520 VAL A CA 1
ATOM 4241 C C . VAL A 1 520 ? -17.200 -10.684 -14.650 1.00 90.12 520 VAL A C 1
ATOM 4243 O O . VAL A 1 520 ? -16.961 -11.182 -13.551 1.00 90.12 520 VAL A O 1
ATOM 4246 N N . VAL A 1 521 ? -17.863 -9.531 -14.784 1.00 88.69 521 VAL A N 1
ATOM 4247 C CA . VAL A 1 521 ? -18.388 -8.784 -13.632 1.00 88.69 521 VAL A CA 1
ATOM 4248 C C . VAL A 1 521 ? -19.423 -9.622 -12.887 1.00 88.69 521 VAL A C 1
ATOM 4250 O O . VAL A 1 521 ? -19.299 -9.770 -11.676 1.00 88.69 521 VAL A O 1
ATOM 4253 N N . GLN A 1 522 ? -20.377 -10.240 -13.593 1.00 90.81 522 GLN A N 1
ATOM 4254 C CA . GLN A 1 522 ? -21.360 -11.147 -12.991 1.00 90.81 522 GLN A CA 1
ATOM 4255 C C . GLN A 1 522 ? -20.685 -12.244 -12.163 1.00 90.81 522 GLN A C 1
ATOM 4257 O O . GLN A 1 522 ? -21.027 -12.424 -10.994 1.00 90.81 522 GLN A O 1
ATOM 4262 N N . GLN A 1 523 ? -19.708 -12.951 -12.737 1.00 87.25 523 GLN A N 1
ATOM 4263 C CA . GLN A 1 523 ? -19.016 -14.029 -12.039 1.00 87.25 523 GLN A CA 1
ATOM 4264 C C . GLN A 1 523 ? -18.253 -13.507 -10.816 1.00 87.25 523 GLN A C 1
ATOM 4266 O O . GLN A 1 523 ? -18.449 -14.005 -9.709 1.00 87.25 523 GLN A O 1
ATOM 4271 N N . ARG A 1 524 ? -17.406 -12.487 -11.000 1.00 86.06 524 ARG A N 1
ATOM 4272 C CA . ARG A 1 524 ? -16.514 -11.990 -9.944 1.00 86.06 524 ARG A CA 1
ATOM 4273 C C . ARG A 1 524 ? -17.263 -11.323 -8.806 1.00 86.06 524 ARG A C 1
ATOM 4275 O O . ARG A 1 524 ? -16.934 -11.563 -7.650 1.00 86.06 524 ARG A O 1
ATOM 4282 N N . PHE A 1 525 ? -18.286 -10.532 -9.108 1.00 85.38 525 PHE A N 1
ATOM 4283 C CA . PHE A 1 525 ? -19.084 -9.885 -8.074 1.00 85.38 525 PHE A CA 1
ATOM 4284 C C . PHE A 1 525 ? -19.924 -10.928 -7.339 1.00 85.38 525 PHE A C 1
ATOM 4286 O O . PHE A 1 525 ? -19.968 -10.915 -6.113 1.00 85.38 525 PHE A O 1
ATOM 4293 N N . THR A 1 526 ? -20.515 -11.896 -8.043 1.00 86.31 526 THR A N 1
ATOM 4294 C CA . THR A 1 526 ? -21.229 -12.991 -7.373 1.00 86.31 526 THR A CA 1
ATOM 4295 C C . THR A 1 526 ? -20.300 -13.765 -6.436 1.00 86.31 526 THR A C 1
ATOM 4297 O O . THR A 1 526 ? -20.655 -13.970 -5.280 1.00 86.31 526 THR A O 1
ATOM 4300 N N . GLU A 1 527 ? -19.096 -14.139 -6.879 1.00 81.38 527 GLU A N 1
ATOM 4301 C CA . GLU A 1 527 ? -18.088 -14.814 -6.047 1.00 81.38 527 GLU A CA 1
ATOM 4302 C C . GLU A 1 527 ? -17.673 -13.974 -4.828 1.00 81.38 527 GLU A C 1
ATOM 4304 O O . GLU A 1 527 ? -17.580 -14.512 -3.726 1.00 81.38 527 GLU A O 1
ATOM 4309 N N . ALA A 1 528 ? -17.461 -12.668 -5.007 1.00 75.50 528 ALA A N 1
ATOM 4310 C CA . ALA A 1 528 ? -17.004 -11.772 -3.947 1.00 75.50 528 ALA A CA 1
ATOM 4311 C C . ALA A 1 528 ? -18.082 -11.458 -2.904 1.00 75.50 528 ALA A C 1
ATOM 4313 O O . ALA A 1 528 ? -17.781 -11.397 -1.714 1.00 75.50 528 ALA A O 1
ATOM 4314 N N . PHE A 1 529 ? -19.338 -11.290 -3.328 1.00 75.75 529 PHE A N 1
ATOM 4315 C CA . PHE A 1 529 ? -20.442 -10.958 -2.427 1.00 75.75 529 PHE A CA 1
ATOM 4316 C C . PHE A 1 529 ? -21.133 -12.202 -1.848 1.00 75.75 529 PHE A C 1
ATOM 4318 O O . PHE A 1 529 ? -21.705 -12.117 -0.766 1.00 75.75 529 PHE A O 1
ATOM 4325 N N . SER A 1 530 ? -21.047 -13.376 -2.489 1.00 75.25 530 SER A N 1
ATOM 4326 C CA . SER A 1 530 ? -21.673 -14.617 -1.991 1.00 75.25 530 SER A CA 1
ATOM 4327 C C . SER A 1 530 ? -21.340 -14.966 -0.530 1.00 75.25 530 SER A C 1
ATOM 4329 O O . SER A 1 530 ? -22.258 -15.359 0.190 1.00 75.25 530 SER A O 1
ATOM 4331 N N . PRO A 1 531 ? -20.086 -14.848 -0.042 1.00 70.38 531 PRO A N 1
ATOM 4332 C CA . PRO A 1 531 ? -19.760 -15.132 1.356 1.00 70.38 531 PRO A CA 1
ATOM 4333 C C . PRO A 1 531 ? -20.553 -14.283 2.356 1.00 70.38 531 PRO A C 1
ATOM 4335 O O . PRO A 1 531 ? -20.931 -14.798 3.404 1.00 70.38 531 PRO A O 1
ATOM 4338 N N . LEU A 1 532 ? -20.870 -13.027 2.017 1.00 65.81 532 LEU A N 1
ATOM 4339 C CA . LEU A 1 532 ? -21.632 -12.132 2.894 1.00 65.81 532 LEU A CA 1
ATOM 4340 C C . LEU A 1 532 ? -23.055 -12.657 3.131 1.00 65.81 532 LEU A C 1
ATOM 4342 O O . LEU A 1 532 ? -23.527 -12.680 4.261 1.00 65.81 532 LEU A O 1
ATOM 4346 N N . PHE A 1 533 ? -23.716 -13.154 2.083 1.00 67.56 533 PHE A N 1
ATOM 4347 C CA . PHE A 1 533 ? -25.111 -13.614 2.152 1.00 67.56 533 PHE A CA 1
ATOM 4348 C C . PHE A 1 533 ? -25.257 -15.096 2.537 1.00 67.56 533 PHE A C 1
ATOM 4350 O O . PHE A 1 533 ? -26.340 -15.539 2.913 1.00 67.56 533 PHE A O 1
ATOM 4357 N N . LYS A 1 534 ? -24.161 -15.869 2.521 1.00 64.88 534 LYS A N 1
ATOM 4358 C CA . LYS A 1 534 ? -24.141 -17.260 3.010 1.00 64.88 534 LYS A CA 1
ATOM 4359 C C . LYS A 1 534 ? -24.257 -17.377 4.527 1.00 64.88 534 LYS A C 1
ATOM 4361 O O . LYS A 1 534 ? -24.702 -18.417 5.006 1.00 64.88 534 LYS A O 1
ATOM 4366 N N . HIS A 1 535 ? -23.838 -16.353 5.266 1.00 61.38 535 HIS A N 1
ATOM 4367 C CA . HIS A 1 535 ? -23.768 -16.378 6.730 1.00 61.38 535 HIS A CA 1
ATOM 4368 C C . HIS A 1 535 ? -24.813 -15.488 7.415 1.00 61.38 535 HIS A C 1
ATOM 4370 O O . HIS A 1 535 ? -24.914 -15.515 8.642 1.00 61.38 535 HIS A O 1
ATOM 4376 N N . LEU A 1 536 ? -25.595 -14.740 6.633 1.00 58.16 536 LEU A N 1
ATOM 4377 C CA . LEU A 1 536 ? -26.661 -13.867 7.113 1.00 58.16 536 LEU A CA 1
ATOM 4378 C C . LEU A 1 536 ? -28.036 -14.469 6.753 1.00 58.16 536 LEU A C 1
ATOM 4380 O O . LEU A 1 536 ? -28.288 -14.748 5.577 1.00 58.16 536 LEU A O 1
ATOM 4384 N N . PRO A 1 537 ? -28.926 -14.703 7.733 1.00 64.50 537 PRO A N 1
ATOM 4385 C CA . PRO A 1 537 ? -30.314 -15.081 7.486 1.00 64.50 537 PRO A CA 1
ATOM 4386 C C . PRO A 1 537 ? -31.078 -13.994 6.716 1.00 64.50 537 PRO A C 1
ATOM 4388 O O . PRO A 1 537 ? -30.820 -12.803 6.879 1.00 64.50 537 PRO A O 1
ATOM 4391 N N . TYR A 1 538 ? -32.074 -14.404 5.926 1.00 66.44 538 TYR A N 1
ATOM 4392 C CA . TYR A 1 538 ? -32.991 -13.532 5.176 1.00 66.44 538 TYR A CA 1
ATOM 4393 C C . TYR A 1 538 ? -33.537 -12.366 6.016 1.00 66.44 538 TYR A C 1
ATOM 4395 O O . TYR A 1 538 ? -33.593 -11.229 5.551 1.00 66.44 538 TYR A O 1
ATOM 4403 N N . GLU A 1 539 ? -33.902 -12.669 7.259 1.00 63.97 539 GLU A N 1
ATOM 4404 C CA . GLU A 1 539 ? -34.517 -11.759 8.232 1.00 63.97 539 GLU A CA 1
ATOM 4405 C C . GLU A 1 539 ? -33.549 -10.685 8.758 1.00 63.97 539 GLU A C 1
ATOM 4407 O O . GLU A 1 539 ? -33.997 -9.657 9.254 1.00 63.97 539 GLU A O 1
ATOM 4412 N N . GLU A 1 540 ? -32.233 -10.898 8.630 1.00 59.00 540 GLU A N 1
ATOM 4413 C CA . GLU A 1 540 ? -31.196 -9.932 9.026 1.00 59.00 540 GLU A CA 1
ATOM 4414 C C . GLU A 1 540 ? -30.770 -9.016 7.862 1.00 59.00 540 GLU A C 1
ATOM 4416 O O . GLU A 1 540 ? -30.232 -7.935 8.088 1.00 59.00 540 GLU A O 1
ATOM 4421 N N . ILE A 1 541 ? -30.992 -9.434 6.608 1.00 60.91 541 ILE A N 1
ATOM 4422 C CA . ILE 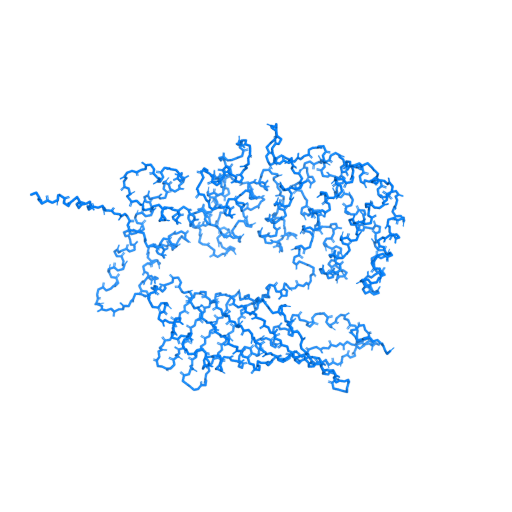A 1 541 ? -30.537 -8.719 5.399 1.00 60.91 541 ILE A CA 1
ATOM 4423 C C . ILE A 1 541 ? -31.554 -7.667 4.940 1.00 60.91 541 ILE A C 1
ATOM 4425 O O . ILE A 1 541 ? -31.182 -6.621 4.405 1.00 60.91 541 ILE A O 1
ATOM 4429 N N . LEU A 1 542 ? -32.843 -7.954 5.102 1.00 56.56 542 LEU A N 1
ATOM 4430 C CA . LEU A 1 542 ? -33.931 -7.050 4.747 1.00 56.56 542 LEU A CA 1
ATOM 4431 C C . LEU A 1 542 ? -34.703 -6.720 6.023 1.00 56.56 542 LEU A C 1
ATOM 4433 O O . LEU A 1 542 ? -35.058 -7.651 6.744 1.00 56.56 542 LEU A O 1
ATOM 4437 N N . PRO A 1 543 ? -34.973 -5.433 6.314 1.00 44.00 543 PRO A N 1
ATOM 4438 C CA . PRO A 1 543 ? -35.639 -5.057 7.550 1.00 44.00 543 PRO A CA 1
ATOM 4439 C C . PRO A 1 543 ? -36.978 -5.800 7.683 1.00 44.00 543 PRO A C 1
ATOM 4441 O O . PRO A 1 543 ? -37.720 -5.891 6.693 1.00 44.00 543 PRO A O 1
ATOM 4444 N N . PRO A 1 544 ? -37.299 -6.330 8.879 1.00 48.69 544 PRO A N 1
ATOM 4445 C CA . PRO A 1 544 ? -38.639 -6.808 9.155 1.00 48.69 544 PRO A CA 1
ATOM 4446 C C . PRO A 1 544 ? -39.618 -5.634 9.048 1.00 48.69 544 PRO A C 1
ATOM 4448 O O . PRO A 1 544 ? -39.242 -4.474 9.218 1.00 48.69 544 PRO A O 1
ATOM 4451 N N . TYR A 1 545 ? -40.849 -5.983 8.687 1.00 45.31 545 TYR A N 1
ATOM 4452 C CA . TYR A 1 545 ? -41.975 -5.083 8.442 1.00 45.31 545 TYR A CA 1
ATOM 4453 C C . TYR A 1 545 ? -42.101 -3.903 9.405 1.00 45.31 545 TYR A C 1
ATOM 4455 O O . TYR A 1 545 ? -41.969 -4.124 10.630 1.00 45.31 545 TYR A O 1
#

Secondary structure (DSSP, 8-state):
-----------B----HHHHHHHHTT--HHHHHHHHHTTS---STTHHHHHHHHHHHHHHHHHHHHHHHTSHHHHHH-SSSB--HHHHHHHHHHHH---HHHHHHHTTS---TTGGGGHHHHHHHH---HHHHHHHHHHHHHHHHHHTT--S-HHHHHHHHH---HHHHHHHHHHHHHHHHT----SGGGTT--HHHHHHHHHHHHHHTBPPTT-TTS-TTSB-HHHHHHTTGGGGGGTTHHHHHHHHHHHHTTTS-HHHHHHHHHHHHHHHHHHHHHHHHTTSHHHHHHHHHHHIIIIIHHHHHHT--HHHHHHHHHHHHHHHTTSGGG-SHHHHHHHHHHHHHHHHHHHT-TTSS---SSSEEEEEEEEEE-STTEEEEEEEEEEEEESTTSEEEEEEEEETTTTEEEEEEEEEEEEEEEEEEEEEEETTEEEEEEEEEEEEEEEEEEEEEEEEEEEEETTEEEEEEEEEEEEEEEEEEEEEEE-TTS-HHHHHHHHHHHHHTHHHHHHHHHHHHHHHHHHHHHHHHHHHHHSSBHHHHS---